Protein 8T27 (pdb70)

Secondary structure (DSSP, 8-state):
--S---SSS----EEEEE----B-TT--SEEEEEEEESSPPPTT--EEEEEEE--HHHHTTEEEEEEEEESS--SS-GGGGTTSS-EEEEEE-TT--EEEEEHHHHTT--EEEEEEEE-S-----TT-EE--EEEEEEETTEE--EEE-----EEB-SEEEEEE-TTGGG-SEEEEEEEEE-TT--EEEEEEEE-SSS--TTS--EEEEEEESSTTSS-PPPEEEE---STT--EEEEEEEE-TTS-EEEEEEESS-TTT--SSSPPEEEEEEESSTTS--PPPEE-GGGTSSTT-S-GGGTT--EEEEPSEE-EE-TT--EEEEEEEE--TTSS-EEEEEEEESSTTSS-EEEEEEEEEE-SEEEEE-TTS-EEEEE---SS-TTSBPEEEEESSTTSS-EE-GGG--SB--S---EEEEEEETTEEEEEEEEE--SSSSEEEEEEEEETTTTEEPPPEEEEEEEEEEEEEEE-TTSPEEEEEEETTTTEEEEEEE-HHHHH-

Nearest PDB structures (foldseek):
  8t27-assembly1_A  TM=1.002E+00  e=7.051E-96  Porphyromonas gingivalis
  8t1y-assembly1_A  TM=9.986E-01  e=8.921E-89  Porphyromonas gingivalis
  8gn6-assembly3_C  TM=9.967E-01  e=1.831E-86  Porphyromonas gingivalis
  4q6k-assembly1_A  TM=7.453E-01  e=5.820E-34  Bacteroides caccae ATCC 43185
  2ber-assembly1_A  TM=8.724E-01  e=5.488E-22  Micromonospora viridifaciens

B-factor: mean 22.59, std 10.25, range [9.56, 91.34]

Radius of gyration: 24.85 Å; Cα contacts (8 Å, |Δi|>4): 1525; chains: 1; bounding box: 73×56×52 Å

Organism: Porphyromonas gingivalis (strain ATCC BAA-308 / W83) (NCBI:txid242619)

Foldseek 3Di:
DPDDDDDPDDDKAKEKEADAAADAAQADFFFGMKMFIPWFDDVVFWKKKWFKFWDPLQLVFFDWKWKKAFLDDDDGRPCLLVCPTDIDIGTDGSPDGMDMDTSVVNVTHTMITITTGGHHDFPLAPPTWTFMGTDFIAIPNHTHDYHYDYGHTHGYFNDKFQPFDQCQPQARAWAFWAWDAFPLGKIKIKTWSNRPDDDDPLAFIFMKIWMDNPNPPDIDRIDTQGGADGRQRHKGQWAWDQFPVGKIKIKIWGGHDQLPFWQARGGWIWMWIHNDSPPHIDDTDTQRLQAAHCNPPPVQRNGWGYKTFHHYYADQAPLRKTWTKIWTHRDNVDPFTWIWIWIDNPNPPHIHTAPTAGGRFAHKYWDAAPVGKIKIWTFDPPCPDPQWIWIWIGPPNRRDIDTDCLLIDAHALGAAWEWDFDADPNFTWIKIWHARDRNAQFFIWIWIAGPVVSDIDDIFGPGGGGWGYWYWDAGPVQKIWIWTFDDPRTTTMTGIHHVNSGPD

Sequence (504 aa):
GSHHHHHHGSMQEVTMWWGDSSHGVVAPNQVVRRRTLVKVALSESLPPGAKQIRIGFSLPKETEEKVTALYLLVSDSLAVRDLPDYKGRVSSYDSSFPISKEEDRTTALSADSVAGRRRFFYLAADIGPVASFSRSDTLTARVEEVAVDGRPLPLKELSPASRRLYRGYEALFVPGDGGSRRNYRIPAILKTANGTLIAMADRRKYNQTALPEDIDIVMMRRRSTDGGKSWSDPRRIIIVQGEGRRNHHGFGDVALVQTQAGKLLLMIFVGGVGLWQSTPDRRPQRTYISESRDEGLTWSPPRDITHFIFGKKDCADPGRSRWLASFCASGQGLVLPSGRITFVAAIRESGQEEYVLNNYVLYSDDEGDTWQQLSDCAYRRRRGDEAKLSLMPDGRVLMSIRNQGRRQESSRQRFFALSSDDGLTWEERAKQFEEGIHDPGCNGAMLQVKRRNGRDQVVLHSLPLGPDGRRRDGAVYLFDHVSGRWSAPVVVVNSGSSSAYSDMTLLLLADGTTIGYFVEEGDDEEISLVFIRFVLDDLFD

Solvent-accessible surface area: 20426 Å² total; per-residue (Å²): 124,114,150,164,75,70,180,152,51,115,72,41,55,3,30,10,71,11,7,55,40,8,0,6,30,98,35,64,74,21,2,0,4,27,3,8,0,59,58,49,18,73,146,67,13,85,64,1,87,2,11,9,44,10,43,68,119,1,31,105,32,2,83,26,0,37,3,0,0,0,96,40,79,9,81,10,4,0,32,19,26,114,56,104,15,76,55,65,46,52,109,12,67,50,113,66,72,63,21,34,15,52,19,133,45,0,71,41,40,84,19,1,0,3,0,0,21,4,5,103,73,36,77,26,44,64,93,17,38,0,50,5,123,2,92,80,0,3,20,69,62,80,97,40,116,47,122,71,87,35,107,9,52,0,56,0,5,100,1,8,61,9,1,0,0,21,20,5,65,69,0,128,1,2,36,5,3,0,0,10,52,0,88,124,25,10,0,0,0,0,0,1,28,9,25,128,42,50,79,56,21,45,27,14,0,1,0,2,1,26,29,2,108,66,24,1,86,65,26,43,120,57,92,72,34,14,111,6,148,20,184,66,111,0,33,0,22,1,0,0,7,35,5,107,84,32,34,0,0,0,1,3,6,3,14,38,4,34,98,104,1,50,30,83,110,19,5,64,1,37,8,3,50,2,200,50,42,0,92,86,41,43,113,57,95,48,0,5,71,43,0,1,1,121,93,14,104,54,111,56,44,29,202,33,22,0,0,18,6,5,1,0,43,14,34,34,1,93,81,13,37,0,2,4,5,0,1,0,14,53,42,50,169,99,169,32,4,16,0,18,1,0,16,0,83,54,54,3,91,61,6,86,27,10,90,30,8,22,149,117,4,12,4,2,11,16,6,59,10,81,97,35,84,2,0,0,0,0,25,2,78,58,160,32,110,93,94,29,0,1,1,0,23,1,95,56,46,3,61,67,29,135,88,1,138,112,9,30,59,5,42,4,30,8,0,2,0,5,17,22,42,19,108,39,127,67,106,57,21,2,0,1,0,3,1,51,10,107,55,29,85,120,35,2,0,0,9,10,4,16,37,126,64,35,140,40,39,77,50,20,38,7,10,62,21,19,2,9,18,6,2,1,9,70,19,93,121,45,16,3,0,1,0,1,0,9,21,120,77,12,2,0,0,2,0,42,0,44,20,68,10,5,46,112

Structure (mmCIF, N/CA/C/O backbone):
data_8T27
#
_entry.id   8T27
#
_cell.length_a   61.717
_cell.length_b   56.791
_cell.length_c   80.137
_cell.angle_alpha   90.000
_cell.angle_beta   96.330
_cell.angle_gamma   90.000
#
_symmetry.space_group_name_H-M   'P 1 21 1'
#
loop_
_entity.id
_entity.type
_entity.pdbx_description
1 polymer 'Sialidase, putative'
2 non-polymer 'N-acetyl-alpha-neuraminic acid'
3 non-polymer DI(HYDROXYETHYL)ETHER
4 non-polymer 'TRIETHYLENE GLYCOL'
5 non-polymer 1,2-ETHANEDIOL
6 non-polymer beta-D-galactopyranose
7 water water
#
loop_
_atom_site.group_PDB
_atom_site.id
_atom_site.type_symbol
_atom_site.label_atom_id
_atom_site.label_alt_id
_atom_site.label_comp_id
_atom_site.label_asym_id
_atom_site.label_entity_id
_atom_site.label_seq_id
_atom_site.pdbx_PDB_ins_code
_atom_site.Cartn_x
_atom_site.Cartn_y
_atom_site.Cartn_z
_atom_site.occupancy
_atom_site.B_iso_or_equiv
_atom_site.auth_seq_id
_atom_site.auth_comp_id
_atom_site.auth_asym_id
_atom_site.auth_atom_id
_atom_site.pdbx_PDB_model_num
ATOM 1 N N . GLY A 1 3 ? -16.06122 -7.95491 1.01596 0.838 58.72948 20 GLY A N 1
ATOM 2 C CA . GLY A 1 3 ? -15.17859 -7.41286 2.04341 0.838 45.97224 20 GLY A CA 1
ATOM 3 C C . GLY A 1 3 ? -15.64271 -7.60039 3.48062 0.838 48.94147 20 GLY A C 1
ATOM 4 O O . GLY A 1 3 ? -16.77772 -8.03034 3.73244 0.838 45.37108 20 GLY A O 1
ATOM 5 N N . SER A 1 4 ? -14.75929 -7.25957 4.42744 0.838 42.84647 21 SER A N 1
ATOM 6 C CA . SER A 1 4 ? -15.05095 -7.45669 5.85241 0.838 37.39927 21 SER A CA 1
ATOM 7 C C . SER A 1 4 ? -16.14988 -6.51171 6.35189 0.838 59.39817 21 SER A C 1
ATOM 8 O O . SER A 1 4 ? -16.85610 -6.81326 7.32289 0.838 28.35349 21 SER A O 1
ATOM 11 N N . HIS A 1 5 ? -16.31365 -5.36716 5.71539 0.838 51.55671 22 HIS A N 1
ATOM 12 C CA . HIS A 1 5 ? -17.31368 -4.40735 6.13776 0.838 35.28942 22 HIS A CA 1
ATOM 13 C C . HIS A 1 5 ? -18.26230 -4.14063 4.98925 0.838 37.65936 22 HIS A C 1
ATOM 14 O O . HIS A 1 5 ? -17.89284 -4.29964 3.82607 0.838 36.50788 22 HIS A O 1
ATOM 21 N N . HIS A 1 6 ? -19.48911 -3.73867 5.32916 0.838 30.49685 23 HIS A N 1
ATOM 22 C CA . HIS A 1 6 ? -20.42881 -3.28516 4.31622 0.838 31.80415 23 HIS A CA 1
ATOM 23 C C . HIS A 1 6 ? -20.02467 -1.88829 3.85331 0.838 43.31757 23 HIS A C 1
ATOM 24 O O . HIS A 1 6 ? -19.83819 -0.98365 4.67324 0.838 41.21184 23 HIS A O 1
ATOM 31 N N . HIS A 1 7 ? -19.89663 -1.71790 2.53425 0.838 60.75429 24 HIS A N 1
ATOM 32 C CA . HIS A 1 7 ? -19.55162 -0.44348 1.91103 0.838 51.59489 24 HIS A CA 1
ATOM 33 C C . HIS A 1 7 ? -20.78393 0.08367 1.17739 0.838 47.31483 24 HIS A C 1
ATOM 34 O O . HIS A 1 7 ? -21.29862 -0.56693 0.25199 0.838 41.07090 24 HIS A O 1
ATOM 36 N N . HIS A 1 8 ? -21.26778 1.24760 1.60117 0.838 35.05580 25 HIS A N 1
ATOM 37 C CA . HIS A 1 8 ? -22.48737 1.79004 0.99830 0.838 37.62894 25 HIS A CA 1
ATOM 38 C C . HIS A 1 8 ? -22.20013 2.43972 -0.35871 0.838 40.46889 25 HIS A C 1
ATOM 39 O O . HIS A 1 8 ? -21.05173 2.71614 -0.71956 0.838 41.61760 25 HIS A O 1
ATOM 46 N N . HIS A 1 9 ? -23.27245 2.72205 -1.09674 0.838 38.95924 26 HIS A N 1
ATOM 47 C CA . HIS A 1 9 ? -23.17505 3.35046 -2.41106 0.838 40.41615 26 HIS A CA 1
ATOM 48 C C . HIS A 1 9 ? -23.99729 4.63632 -2.44084 0.838 41.44560 26 HIS A C 1
ATOM 49 O O . HIS A 1 9 ? -24.80853 4.86471 -3.35163 0.838 43.23371 26 HIS A O 1
ATOM 56 N N . HIS A 1 10 ? -23.78360 5.50579 -1.45072 0.838 40.44703 27 HIS A N 1
ATOM 57 C CA . HIS A 1 10 ? -24.40788 6.82695 -1.50626 0.838 41.50129 27 HIS A CA 1
ATOM 58 C C . HIS A 1 10 ? -23.38460 7.93978 -1.34546 0.838 41.69943 27 HIS A C 1
ATOM 59 O O . HIS A 1 10 ? -23.74627 9.06105 -0.98636 0.838 51.91038 27 HIS A O 1
ATOM 66 N N . GLY A 1 11 ? -22.11858 7.65020 -1.61768 0.838 39.99963 28 GLY A N 1
ATOM 67 C CA . GLY A 1 11 ? -21.12039 8.69337 -1.64579 0.838 41.06987 28 GLY A CA 1
ATOM 68 C C . GLY A 1 11 ? -19.82073 8.31253 -0.98359 0.838 56.80762 28 GLY A C 1
ATOM 69 O O . GLY A 1 11 ? -19.71185 7.23398 -0.39297 0.838 42.98666 28 GLY A O 1
ATOM 70 N N . SER A 1 12 ? -18.82692 9.19675 -1.09029 0.838 73.96698 29 SER A N 1
ATOM 71 C CA . SER A 1 12 ? -17.51230 8.94101 -0.52095 0.838 51.89878 29 SER A CA 1
ATOM 72 C C . SER A 1 12 ? -17.58000 9.06869 0.99343 0.838 51.53837 29 SER A C 1
ATOM 73 O O . SER A 1 12 ? -18.31181 9.90938 1.52526 0.838 57.63381 29 SER A O 1
ATOM 75 N N . MET A 1 13 ? -16.81900 8.22204 1.68727 0.838 59.15422 30 MET A N 1
ATOM 76 C CA . MET A 1 13 ? -16.85746 8.13993 3.14672 0.838 51.03876 30 MET A CA 1
ATOM 77 C C . MET A 1 13 ? -15.46344 8.39562 3.72048 0.838 59.47244 30 MET A C 1
ATOM 78 O O . MET A 1 13 ? -14.57382 7.53779 3.64592 0.838 55.60069 30 MET A O 1
ATOM 80 N N . GLN A 1 14 ? -15.27952 9.57782 4.29026 0.838 37.55816 31 GLN A N 1
ATOM 81 C CA . GLN A 1 14 ? -14.08904 9.84840 5.08674 0.838 34.77510 31 GLN A CA 1
ATOM 82 C C . GLN A 1 14 ? -14.03388 8.85159 6.24750 0.838 42.51823 31 GLN A C 1
ATOM 83 O O . GLN A 1 14 ? -15.06634 8.44788 6.79089 0.838 35.12493 31 GLN A O 1
ATOM 89 N N . GLU A 1 15 ? -12.82767 8.40625 6.61175 0.838 36.50071 32 GLU A N 1
ATOM 90 C CA . GLU A 1 15 ? -12.66474 7.50580 7.74963 0.838 32.08992 32 GLU A CA 1
ATOM 91 C C . GLU A 1 15 ? -11.51139 8.00251 8.60915 0.838 30.18847 32 GLU A C 1
ATOM 92 O O . GLU A 1 15 ? -10.49582 8.45773 8.07036 0.838 32.86509 32 GLU A O 1
ATOM 94 N N . VAL A 1 16 ? -11.65973 7.95895 9.93409 1.000 27.10486 33 VAL A N 1
ATOM 95 C CA . VAL A 1 16 ? -10.62429 8.49883 10.83239 1.000 22.77020 33 VAL A CA 1
ATOM 96 C C . VAL A 1 16 ? -10.05096 7.38220 11.69674 1.000 29.03281 33 VAL A C 1
ATOM 97 O O . VAL A 1 16 ? -10.79930 6.69127 12.39495 1.000 27.54109 33 VAL A O 1
ATOM 101 N N . THR A 1 17 ? -8.72271 7.27570 11.73030 1.000 22.75095 34 THR A N 1
ATOM 102 C CA . THR A 1 17 ? -8.02272 6.30846 12.56431 1.000 21.09568 34 THR A CA 1
ATOM 103 C C . THR A 1 17 ? -7.15709 7.05633 13.55698 1.000 20.71679 34 THR A C 1
ATOM 104 O O . THR A 1 17 ? -6.59108 8.08775 13.21434 1.000 21.39807 34 THR A O 1
ATOM 108 N N . MET A 1 18 ? -7.02227 6.53262 14.77397 1.000 18.79400 35 MET A N 1
ATOM 109 C CA . MET A 1 18 ? -6.14423 7.18352 15.73291 1.000 21.16589 35 MET A CA 1
ATOM 110 C C . MET A 1 18 ? -5.33531 6.15066 16.50873 1.000 27.75598 35 MET A C 1
ATOM 111 O O . MET A 1 18 ? -5.78760 5.01740 16.73985 1.000 25.58644 35 MET A O 1
ATOM 116 N N A TRP A 1 19 ? -4.12520 6.55113 16.89786 0.757 23.72138 36 TRP A N 1
ATOM 117 N N B TRP A 1 19 ? -4.11999 6.54986 16.88963 0.243 23.90328 36 TRP A N 1
ATOM 118 C CA A TRP A 1 19 ? -3.20843 5.69590 17.65497 0.757 22.54280 36 TRP A CA 1
ATOM 119 C CA B TRP A 1 19 ? -3.19765 5.71770 17.65675 0.243 22.79652 36 TRP A CA 1
ATOM 120 C C A TRP A 1 19 ? -2.67635 6.51154 18.82377 0.757 25.05040 36 TRP A C 1
ATOM 121 C C B TRP A 1 19 ? -2.70715 6.54562 18.83576 0.243 24.62839 36 TRP A C 1
ATOM 122 O O A TRP A 1 19 ? -2.07284 7.55485 18.60084 0.757 21.28703 36 TRP A O 1
ATOM 123 O O B TRP A 1 19 ? -2.22552 7.66271 18.64043 0.243 21.33422 36 TRP A O 1
ATOM 144 N N . GLY A 1 20 ? -2.81568 6.00859 20.05198 1.000 20.97549 37 GLY A N 1
ATOM 145 C CA . GLY A 1 20 ? -2.07384 6.57809 21.17021 1.000 18.18721 37 GLY A CA 1
ATOM 146 C C . GLY A 1 20 ? -0.63337 6.11126 21.09181 1.000 17.24994 37 GLY A C 1
ATOM 147 O O . GLY A 1 20 ? -0.35417 5.01080 20.65522 1.000 20.52896 37 GLY A O 1
ATOM 148 N N . ASP A 1 21 ? 0.28638 6.95910 21.57183 1.000 17.99020 38 ASP A N 1
ATOM 149 C CA . ASP A 1 21 ? 1.71761 6.64808 21.54817 1.000 21.61007 38 ASP A CA 1
ATOM 150 C C . ASP A 1 21 ? 2.21354 5.98204 22.81624 1.000 17.58672 38 ASP A C 1
ATOM 151 O O . ASP A 1 21 ? 1.78539 6.32544 23.90415 1.000 19.86929 38 ASP A O 1
ATOM 156 N N A SER A 1 22 ? 3.15377 5.04846 22.67786 0.631 16.38145 39 SER A N 1
ATOM 157 N N B SER A 1 22 ? 3.15886 5.04563 22.64681 0.369 16.39601 39 SER A N 1
ATOM 158 C CA A SER A 1 22 ? 3.69064 4.43818 23.89554 0.631 16.19703 39 SER A CA 1
ATOM 159 C CA B SER A 1 22 ? 3.70630 4.30413 23.78004 0.369 17.77833 39 SER A CA 1
ATOM 160 C C A SER A 1 22 ? 5.21677 4.40706 23.94273 0.631 16.86854 39 SER A C 1
ATOM 161 C C B SER A 1 22 ? 5.22859 4.19373 23.73318 0.369 15.17587 39 SER A C 1
ATOM 162 O O A SER A 1 22 ? 5.79151 3.70396 24.77409 0.631 16.74653 39 SER A O 1
ATOM 163 O O B SER A 1 22 ? 5.80362 3.23062 24.27994 0.369 15.37853 39 SER A O 1
ATOM 168 N N . HIS A 1 23 ? 5.88354 5.17856 23.10997 1.000 16.73669 40 HIS A N 1
ATOM 169 C CA . HIS A 1 23 ? 7.34365 5.26767 23.22261 1.000 15.24075 40 HIS A CA 1
ATOM 170 C C . HIS A 1 23 ? 7.69961 5.95344 24.53301 1.000 15.16797 40 HIS A C 1
ATOM 171 O O . HIS A 1 23 ? 6.92233 6.74007 25.08489 1.000 15.03260 40 HIS A O 1
ATOM 178 N N . GLY A 1 24 ? 8.91371 5.72776 24.99328 1.000 15.36953 41 GLY A N 1
ATOM 179 C CA . GLY A 1 24 ? 9.35945 6.42426 26.18443 1.000 17.55244 41 GLY A CA 1
ATOM 180 C C . GLY A 1 24 ? 9.63753 7.87799 25.95231 1.000 15.34802 41 GLY A C 1
ATOM 181 O O . GLY A 1 24 ? 9.66231 8.38299 24.82018 1.000 16.65395 41 GLY A O 1
ATOM 182 N N A VAL A 1 25 ? 9.70210 8.65060 27.05026 0.549 16.18237 42 VAL A N 1
ATOM 183 N N B VAL A 1 25 ? 9.91067 8.58637 27.04316 0.451 15.80913 42 VAL A N 1
ATOM 184 C CA A VAL A 1 25 ? 10.05476 10.06919 27.03333 0.549 15.78201 42 VAL A CA 1
ATOM 185 C CA B VAL A 1 25 ? 10.07630 10.02861 26.98878 0.451 15.70557 42 VAL A CA 1
ATOM 186 C C A VAL A 1 25 ? 11.04171 10.35903 28.15072 0.549 16.75629 42 VAL A C 1
ATOM 187 C C B VAL A 1 25 ? 10.89967 10.43193 28.20500 0.451 16.53328 42 VAL A C 1
ATOM 188 O O A VAL A 1 25 ? 11.27955 9.53380 29.03282 0.549 16.67629 42 VAL A O 1
ATOM 189 O O B VAL A 1 25 ? 10.97447 9.69439 29.17985 0.451 18.17386 42 VAL A O 1
ATOM 196 N N . ALA A 1 26 ? 11.57731 11.57175 28.11841 1.000 18.91325 43 ALA A N 1
ATOM 197 C CA . ALA A 1 26 ? 12.42639 12.06459 29.18886 1.000 19.21935 43 ALA A CA 1
ATOM 198 C C . ALA A 1 26 ? 12.13661 13.54061 29.43067 1.000 17.33941 43 ALA A C 1
ATOM 199 O O . ALA A 1 26 ? 11.48119 14.20951 28.60269 1.000 19.31326 43 ALA A O 1
ATOM 201 N N . PRO A 1 27 ? 12.60475 14.09152 30.56566 1.000 22.37357 44 PRO A N 1
ATOM 202 C CA . PRO A 1 27 ? 12.27866 15.48038 30.88958 1.000 20.75789 44 PRO A CA 1
ATOM 203 C C . PRO A 1 27 ? 12.77882 16.41691 29.80705 1.000 21.63356 44 PRO A C 1
ATOM 204 O O . PRO A 1 27 ? 13.78185 16.14944 29.11777 1.000 24.93262 44 PRO A O 1
ATOM 208 N N . ASN A 1 28 ? 12.03468 17.51384 29.62667 1.000 23.11104 45 ASN A N 1
ATOM 209 C CA . ASN A 1 28 ? 12.42526 18.64380 28.79811 1.000 23.86522 45 ASN A CA 1
ATOM 210 C C . ASN A 1 28 ? 12.35434 18.39505 27.30176 1.000 27.31731 45 ASN A C 1
ATOM 211 O O . ASN A 1 28 ? 12.66717 19.29414 26.53557 1.000 33.30855 45 ASN A O 1
ATOM 216 N N . GLN A 1 29 ? 11.86642 17.25992 26.85315 1.000 22.52707 46 GLN A N 1
ATOM 217 C CA . GLN A 1 29 ? 11.80848 17.02995 25.41121 1.000 18.58391 46 GLN A CA 1
ATOM 218 C C . GLN A 1 29 ? 10.66222 17.80405 24.75472 1.000 20.73268 46 GLN A C 1
ATOM 219 O O . GLN A 1 29 ? 9.67742 18.15478 25.39978 1.000 25.28719 46 GLN A O 1
ATOM 225 N N A VAL A 1 30 ? 10.81839 18.09036 23.46654 0.493 20.19086 47 VAL A N 1
ATOM 226 N N B VAL A 1 30 ? 10.80447 18.06194 23.44963 0.507 20.22460 47 VAL A N 1
ATOM 227 C CA A VAL A 1 30 ? 9.89236 18.96694 22.76123 0.493 21.13775 47 VAL A CA 1
ATOM 228 C CA B VAL A 1 30 ? 9.96175 19.00738 22.71606 0.507 21.04673 47 VAL A CA 1
ATOM 229 C C A VAL A 1 30 ? 9.04820 18.16783 21.77633 0.493 19.08009 47 VAL A C 1
ATOM 230 C C B VAL A 1 30 ? 9.10828 18.27197 21.68539 0.507 19.14358 47 VAL A C 1
ATOM 231 O O A VAL A 1 30 ? 9.49800 17.18150 21.19460 0.493 19.77518 47 VAL A O 1
ATOM 232 O O B VAL A 1 30 ? 9.58997 17.37716 20.99331 0.507 18.42059 47 VAL A O 1
ATOM 239 N N A ARG A 1 31 ? 7.80823 18.62171 21.60200 0.493 18.44644 48 ARG A N 1
ATOM 240 N N B ARG A 1 31 ? 7.84586 18.68019 21.56758 0.507 18.46206 48 ARG A N 1
ATOM 241 C CA A ARG A 1 31 ? 6.92658 18.15407 20.53164 0.493 18.16031 48 ARG A CA 1
ATOM 242 C CA B ARG A 1 31 ? 6.93035 18.12669 20.56654 0.507 18.14892 48 ARG A CA 1
ATOM 243 C C A ARG A 1 31 ? 6.79547 16.62724 20.51144 0.493 19.19807 48 ARG A C 1
ATOM 244 C C B ARG A 1 31 ? 6.97021 16.59506 20.56005 0.507 18.59100 48 ARG A C 1
ATOM 245 O O A ARG A 1 31 ? 6.83850 16.00070 19.45291 0.493 18.04248 48 ARG A O 1
ATOM 246 O O B ARG A 1 31 ? 7.31675 15.94134 19.57172 0.507 20.86989 48 ARG A O 1
ATOM 261 N N . ARG A 1 32 ? 6.59972 16.02714 21.70455 1.000 15.88545 49 ARG A N 1
ATOM 262 C CA . ARG A 1 32 ? 6.45688 14.58362 21.82926 1.000 16.14089 49 ARG A CA 1
ATOM 263 C C . ARG A 1 32 ? 5.01759 14.21621 21.48828 1.000 16.41152 49 ARG A C 1
ATOM 264 O O . ARG A 1 32 ? 4.08081 14.74560 22.10914 1.000 16.32154 49 ARG A O 1
ATOM 272 N N . THR A 1 33 ? 4.82683 13.31435 20.54124 1.000 14.68480 50 THR A N 1
ATOM 273 C CA . THR A 1 33 ? 3.46247 12.89587 20.16924 1.000 13.77499 50 THR A CA 1
ATOM 274 C C . THR A 1 33 ? 2.78049 12.11109 21.29693 1.000 16.37737 50 THR A C 1
ATOM 275 O O . THR A 1 33 ? 3.32103 11.12295 21.82955 1.000 16.05484 50 THR A O 1
ATOM 279 N N . LEU A 1 34 ? 1.55957 12.52709 21.63966 1.000 16.36420 51 LEU A N 1
ATOM 280 C CA . LEU A 1 34 ? 0.73250 11.72407 22.51810 1.000 16.11118 51 LEU A CA 1
ATOM 281 C C . LEU A 1 34 ? -0.28355 10.90450 21.75421 1.000 15.32949 51 LEU A C 1
ATOM 282 O O . LEU A 1 34 ? -0.49655 9.74102 22.07783 1.000 17.60919 51 LEU A O 1
ATOM 287 N N . VAL A 1 35 ? -0.92845 11.48980 20.75685 1.000 14.52378 52 VAL A N 1
ATOM 288 C CA . VAL A 1 35 ? -1.91112 10.78996 19.91279 1.000 14.61571 52 VAL A CA 1
ATOM 289 C C . VAL A 1 35 ? -1.73430 11.22832 18.46747 1.000 17.97937 52 VAL A C 1
ATOM 290 O O . VAL A 1 35 ? -1.52304 12.40697 18.19499 1.000 16.62423 52 VAL A O 1
ATOM 294 N N . LYS A 1 36 ? -1.80361 10.26405 17.54120 1.000 19.45169 53 LYS A N 1
ATOM 295 C CA . LYS A 1 36 ? -1.78716 10.50600 16.09737 1.000 19.84808 53 LYS A CA 1
ATOM 296 C C . LYS A 1 36 ? -3.16527 10.23564 15.51240 1.000 20.78409 53 LYS A C 1
ATOM 297 O O . LYS A 1 36 ? -3.79954 9.23505 15.87076 1.000 23.47615 53 LYS A O 1
ATOM 303 N N . VAL A 1 37 ? -3.63598 11.11819 14.62022 1.000 18.70388 54 VAL A N 1
ATOM 304 C CA . VAL A 1 37 ? -4.91848 10.95257 13.94617 1.000 19.67860 54 VAL A CA 1
ATOM 305 C C . VAL A 1 37 ? -4.65659 11.00617 12.45818 1.000 18.47111 54 VAL A C 1
ATOM 306 O O . VAL A 1 37 ? -3.91539 11.88405 11.99113 1.000 20.71429 54 VAL A O 1
ATOM 310 N N . ALA A 1 38 ? -5.21952 10.06344 11.72313 1.000 18.40675 55 ALA A N 1
ATOM 311 C CA . ALA A 1 38 ? -5.11332 10.03700 10.26323 1.000 18.85362 55 ALA A CA 1
ATOM 312 C C . ALA A 1 38 ? -6.48859 10.05838 9.64931 1.000 18.22446 55 ALA A C 1
ATOM 313 O O . ALA A 1 38 ? -7.33136 9.19808 9.94613 1.000 20.63621 55 ALA A O 1
ATOM 315 N N . LEU A 1 39 ? -6.68801 10.99221 8.72337 1.000 20.97054 56 LEU A N 1
ATOM 316 C CA . LEU A 1 39 ? -7.82248 10.91375 7.80864 1.000 20.51254 56 LEU A CA 1
ATOM 317 C C . LEU A 1 39 ? -7.50848 9.96828 6.64493 1.000 25.24521 56 LEU A C 1
ATOM 318 O O . LEU A 1 39 ? -6.37592 9.91695 6.14436 1.000 26.51453 56 LEU A O 1
ATOM 323 N N . SER A 1 40 ? -8.53308 9.25316 6.17269 1.000 30.26654 57 SER A N 1
ATOM 324 C CA . SER A 1 40 ? -8.31772 8.42070 4.99745 1.000 34.13541 57 SER A CA 1
ATOM 325 C C . SER A 1 40 ? -8.20177 9.24593 3.71705 1.000 33.08965 57 SER A C 1
ATOM 326 O O . SER A 1 40 ? -7.62103 8.77703 2.74734 1.000 33.84401 57 SER A O 1
ATOM 329 N N . GLU A 1 41 ? -8.73097 10.45543 3.67944 1.000 31.53207 58 GLU A N 1
ATOM 330 C CA . GLU A 1 41 ? -8.59393 11.27925 2.48433 1.000 31.52171 58 GLU A CA 1
ATOM 331 C C . GLU A 1 41 ? -8.48079 12.72670 2.93437 1.000 27.57799 58 GLU A C 1
ATOM 332 O O . GLU A 1 41 ? -8.77955 13.05191 4.08095 1.000 25.84570 58 GLU A O 1
ATOM 335 N N . SER A 1 42 ? -8.01826 13.59366 2.03494 1.000 31.55694 59 SER A N 1
ATOM 336 C CA . SER A 1 42 ? -7.95669 15.01808 2.36112 1.000 28.10474 59 SER A CA 1
ATOM 337 C C . SER A 1 42 ? -9.34633 15.52875 2.70788 1.000 28.09625 59 SER A C 1
ATOM 338 O O . SER A 1 42 ? -10.35333 15.01634 2.22080 1.000 30.25430 59 SER A O 1
ATOM 341 N N . LEU A 1 43 ? -9.40195 16.55776 3.52385 1.000 24.44450 60 LEU A N 1
ATOM 342 C CA . LEU A 1 43 ? -10.68174 17.23429 3.68897 1.000 24.68386 60 LEU A CA 1
ATOM 343 C C . LEU A 1 43 ? -11.22558 17.60236 2.30840 1.000 27.75108 60 LEU A C 1
ATOM 344 O O . LEU A 1 43 ? -10.45642 18.00177 1.42611 1.000 27.22203 60 LEU A O 1
ATOM 349 N N . PRO A 1 44 ? -12.52297 17.46152 2.08542 1.000 28.38801 61 PRO A N 1
ATOM 350 C CA . PRO A 1 44 ? -13.10062 17.68028 0.76617 1.000 37.12226 61 PRO A CA 1
ATOM 351 C C . PRO A 1 44 ? -13.05500 19.15072 0.38635 1.000 31.64948 61 PRO A C 1
ATOM 352 O O . PRO A 1 44 ? -12.91524 20.02402 1.25206 1.000 29.34516 61 PRO A O 1
ATOM 356 N N . PRO A 1 45 ? -13.14649 19.46683 -0.90387 1.000 30.79608 62 PRO A N 1
ATOM 357 C CA . PRO A 1 45 ? -12.93388 20.85776 -1.33715 1.000 33.48960 62 PRO A CA 1
ATOM 358 C C . PRO A 1 45 ? -13.79484 21.90810 -0.65993 1.000 34.84518 62 PRO A C 1
ATOM 359 O O . PRO A 1 45 ? -13.31312 23.02109 -0.43239 1.000 44.02416 62 PRO A O 1
ATOM 363 N N . GLY A 1 46 ? -15.01658 21.59378 -0.28419 1.000 30.38767 63 GLY A N 1
ATOM 364 C CA . GLY A 1 46 ? -15.75126 22.66265 0.35577 1.000 32.41728 63 GLY A CA 1
ATOM 365 C C . GLY A 1 46 ? -15.62820 22.73374 1.85777 1.000 28.98677 63 GLY A C 1
ATOM 366 O O . GLY A 1 46 ? -16.32584 23.55561 2.47681 1.000 29.68569 63 GLY A O 1
ATOM 367 N N . ALA A 1 47 ? -14.78278 21.91115 2.45958 1.000 28.01887 64 ALA A N 1
ATOM 368 C CA . ALA A 1 47 ? -14.65096 21.88712 3.91128 1.000 28.39258 64 ALA A CA 1
ATOM 369 C C . ALA A 1 47 ? -14.01042 23.18382 4.39010 1.000 26.28200 64 ALA A C 1
ATOM 370 O O . ALA A 1 47 ? -13.22855 23.81697 3.67827 1.000 30.70536 64 ALA A O 1
ATOM 372 N N . LYS A 1 48 ? -14.43411 23.63913 5.56393 1.000 23.47165 65 LYS A N 1
ATOM 373 C CA . LYS A 1 48 ? -13.91627 24.88832 6.11550 1.000 21.90394 65 LYS A CA 1
ATOM 374 C C . LYS A 1 48 ? -13.10647 24.72528 7.38502 1.000 23.18107 65 LYS A C 1
ATOM 375 O O . LYS A 1 48 ? -12.21716 25.54657 7.62590 1.000 24.32138 65 LYS A O 1
ATOM 378 N N . GLN A 1 49 ? -13.33685 23.68899 8.19934 1.000 21.60291 66 GLN A N 1
ATOM 379 C CA . GLN A 1 49 ? -12.66535 23.60593 9.49447 1.000 19.28666 66 GLN A CA 1
ATOM 380 C C . GLN A 1 49 ? -12.62871 22.16202 9.96785 1.000 19.87607 66 GLN A C 1
ATOM 381 O O . GLN A 1 49 ? -13.58337 21.40395 9.72755 1.000 20.48399 66 GLN A O 1
ATOM 387 N N . ILE A 1 50 ? -11.53858 21.78350 10.61908 1.000 16.75015 67 ILE A N 1
ATOM 388 C CA . ILE A 1 50 ? -11.50869 20.55508 11.41748 1.000 17.33808 67 ILE A CA 1
ATOM 389 C C . ILE A 1 50 ? -11.32636 20.92119 12.88521 1.000 19.81155 67 ILE A C 1
ATOM 390 O O . ILE A 1 50 ? -10.50261 21.77485 13.22224 1.000 20.11506 67 ILE A O 1
ATOM 395 N N . ARG A 1 51 ? -12.10757 20.27902 13.75917 1.000 18.65158 68 ARG A N 1
ATOM 396 C CA . ARG A 1 51 ? -11.98349 20.50261 15.19280 1.000 17.90170 68 ARG A CA 1
ATOM 397 C C . ARG A 1 51 ? -11.61890 19.18739 15.85329 1.000 18.54663 68 ARG A C 1
ATOM 398 O O . ARG A 1 51 ? -12.22187 18.14721 15.53767 1.000 20.81595 68 ARG A O 1
ATOM 406 N N . ILE A 1 52 ? -10.66024 19.21682 16.79580 1.000 17.19122 69 ILE A N 1
ATOM 407 C CA . ILE A 1 52 ? -10.20934 18.00793 17.48506 1.000 15.44757 69 ILE A CA 1
ATOM 408 C C . ILE A 1 52 ? -10.37183 18.26416 18.96486 1.000 21.54177 69 ILE A C 1
ATOM 409 O O . ILE A 1 52 ? -9.80435 19.22647 19.51382 1.000 21.72690 69 ILE A O 1
ATOM 414 N N . GLY A 1 53 ? -11.17274 17.43011 19.60566 1.000 20.63566 70 GLY A N 1
ATOM 415 C CA . GLY A 1 53 ? -11.34164 17.49318 21.03823 1.000 20.60229 70 GLY A CA 1
ATOM 416 C C . GLY A 1 53 ? -10.59346 16.34312 21.69273 1.000 20.27385 70 GLY A C 1
ATOM 417 O O . GLY A 1 53 ? -10.44055 15.27973 21.09729 1.000 19.61757 70 GLY A O 1
ATOM 418 N N . PHE A 1 54 ? -10.06734 16.57032 22.89499 1.000 18.69064 71 PHE A N 1
ATOM 419 C CA . PHE A 1 54 ? -9.20621 15.56309 23.52646 1.000 20.08657 71 PHE A CA 1
ATOM 420 C C . PHE A 1 54 ? -9.34899 15.61114 25.04782 1.000 24.84142 71 PHE A C 1
ATOM 421 O O . PHE A 1 54 ? -9.84436 16.59416 25.62613 1.000 23.28105 71 PHE A O 1
ATOM 429 N N . SER A 1 55 ? -8.88220 14.53812 25.69884 1.000 21.43965 72 SER A N 1
ATOM 430 C CA . SER A 1 55 ? -8.79400 14.45980 27.15756 1.000 21.68601 72 SER A CA 1
ATOM 431 C C . SER A 1 55 ? -7.34343 14.23505 27.54676 1.000 22.12435 72 SER A C 1
ATOM 432 O O . SER A 1 55 ? -6.54205 13.70885 26.75134 1.000 23.48617 72 SER A O 1
ATOM 435 N N . LEU A 1 56 ? -6.99508 14.69847 28.73620 1.000 22.65443 73 LEU A N 1
ATOM 436 C CA . LEU A 1 56 ? -5.63012 14.65116 29.21849 1.000 26.05302 73 LEU A CA 1
ATOM 437 C C . LEU A 1 56 ? -5.75973 14.78715 30.72373 1.000 26.36096 73 LEU A C 1
ATOM 438 O O . LEU A 1 56 ? -6.29766 15.79099 31.22837 1.000 29.36994 73 LEU A O 1
ATOM 443 N N . PRO A 1 57 ? -5.35872 13.77040 31.47651 1.000 26.06056 74 PRO A N 1
ATOM 444 C CA . PRO A 1 57 ? -5.55157 13.82159 32.92052 1.000 28.88572 74 PRO A CA 1
ATOM 445 C C . PRO A 1 57 ? -4.66090 14.87652 33.56738 1.000 29.66226 74 PRO A C 1
ATOM 446 O O . PRO A 1 57 ? -3.61558 15.24957 33.04373 1.000 27.98752 74 PRO A O 1
ATOM 450 N N . LYS A 1 58 ? -5.14351 15.39267 34.70287 1.000 30.53917 75 LYS A N 1
ATOM 451 C CA . LYS A 1 58 ? -4.36807 16.32176 35.52672 1.000 34.23679 75 LYS A CA 1
ATOM 452 C C . LYS A 1 58 ? -2.91792 15.88412 35.71248 1.000 38.65658 75 LYS A C 1
ATOM 453 O O . LYS A 1 58 ? -1.99699 16.70628 35.62377 1.000 35.22157 75 LYS A O 1
ATOM 455 N N . GLU A 1 59 ? -2.69640 14.60266 36.00246 1.000 33.07742 76 GLU A N 1
ATOM 456 C CA . GLU A 1 59 ? -1.34069 14.10128 36.20954 1.000 38.24345 76 GLU A CA 1
ATOM 457 C C . GLU A 1 59 ? -0.46594 14.33522 34.98631 1.000 34.51304 76 GLU A C 1
ATOM 458 O O . GLU A 1 59 ? 0.71286 14.67621 35.11394 1.000 37.33719 76 GLU A O 1
ATOM 464 N N . THR A 1 60 ? -1.01572 14.14461 33.78437 1.000 26.50357 77 THR A N 1
ATOM 465 C CA . THR A 1 60 ? -0.22675 14.44554 32.60075 1.000 27.12472 77 THR A CA 1
ATOM 466 C C . THR A 1 60 ? -0.11960 15.94264 32.38036 1.000 26.86898 77 THR A C 1
ATOM 467 O O . THR A 1 60 ? 0.95380 16.45169 32.03111 1.000 27.31437 77 THR A O 1
ATOM 471 N N . GLU A 1 61 ? -1.21949 16.67144 32.58793 1.000 27.18800 78 GLU A N 1
ATOM 472 C CA . GLU A 1 61 ? -1.14395 18.11830 32.44151 1.000 28.06263 78 GLU A CA 1
ATOM 473 C C . GLU A 1 61 ? -0.03552 18.71644 33.29870 1.000 31.03330 78 GLU A C 1
ATOM 474 O O . GLU A 1 61 ? 0.70664 19.58803 32.83670 1.000 30.43373 78 GLU A O 1
ATOM 480 N N . GLU A 1 62 ? 0.11887 18.22860 34.52584 1.000 29.21956 79 GLU A N 1
ATOM 481 C CA . GLU A 1 62 ? 1.12851 18.77268 35.42957 1.000 34.75928 79 GLU A CA 1
ATOM 482 C C . GLU A 1 62 ? 2.54825 18.53813 34.92705 1.000 35.80401 79 GLU A C 1
ATOM 483 O O . GLU A 1 62 ? 3.48498 19.19992 35.40821 1.000 36.06341 79 GLU A O 1
ATOM 486 N N . LYS A 1 63 ? 2.73496 17.57747 34.02976 1.000 29.98980 80 LYS A N 1
ATOM 487 C CA . LYS A 1 63 ? 4.05710 17.16077 33.57995 1.000 28.03040 80 LYS A CA 1
ATOM 488 C C . LYS A 1 63 ? 4.45181 17.74640 32.23458 1.000 27.98122 80 LYS A C 1
ATOM 489 O O . LYS A 1 63 ? 5.53882 17.44194 31.73886 1.000 32.54121 80 LYS A O 1
ATOM 493 N N . VAL A 1 64 ? 3.59012 18.54921 31.60800 1.000 25.23788 81 VAL A N 1
ATOM 494 C CA . VAL A 1 64 ? 3.89306 19.14516 30.31626 1.000 24.59324 81 VAL A CA 1
ATOM 495 C C . VAL A 1 64 ? 3.88456 20.65804 30.47247 1.000 30.77012 81 VAL A C 1
ATOM 496 O O . VAL A 1 64 ? 3.32665 21.21581 31.42694 1.000 30.74191 81 VAL A O 1
ATOM 500 N N . THR A 1 65 ? 4.58282 21.32443 29.56213 1.000 26.66161 82 THR A N 1
ATOM 501 C CA . THR A 1 65 ? 4.65540 22.77355 29.61075 1.000 25.98981 82 THR A CA 1
ATOM 502 C C . THR A 1 65 ? 3.85448 23.43587 28.51034 1.000 25.03472 82 THR A C 1
ATOM 503 O O . THR A 1 65 ? 3.55232 24.63386 28.62458 1.000 30.99646 82 THR A O 1
ATOM 507 N N . ALA A 1 66 ? 3.42682 22.68990 27.50102 1.000 23.28115 83 ALA A N 1
ATOM 508 C CA . ALA A 1 66 ? 2.76253 23.25525 26.33220 1.000 26.06070 83 ALA A CA 1
ATOM 509 C C . ALA A 1 66 ? 2.21693 22.09549 25.53060 1.000 25.28996 83 ALA A C 1
ATOM 510 O O . ALA A 1 66 ? 2.79634 20.99759 25.55394 1.000 21.88342 83 ALA A O 1
ATOM 512 N N . LEU A 1 67 ? 1.10872 22.33087 24.82615 1.000 23.32675 84 LEU A N 1
ATOM 513 C CA . LEU A 1 67 ? 0.55422 21.38186 23.88376 1.000 21.48163 84 LEU A CA 1
ATOM 514 C C . LEU A 1 67 ? 0.56701 21.96474 22.48082 1.000 21.43553 84 LEU A C 1
ATOM 515 O O . LEU A 1 67 ? 0.65596 23.16977 22.29199 1.000 22.60179 84 LEU A O 1
ATOM 520 N N . TYR A 1 68 ? 0.43795 21.10400 21.49391 1.000 21.10899 85 TYR A N 1
ATOM 521 C CA . TYR A 1 68 ? 0.41441 21.53271 20.10130 1.000 21.35919 85 TYR A CA 1
ATOM 522 C C . TYR A 1 68 ? -0.41114 20.54454 19.30069 1.000 19.38649 85 TYR A C 1
ATOM 523 O O . TYR A 1 68 ? -0.54517 19.36092 19.64028 1.000 18.86924 85 TYR A O 1
ATOM 532 N N . LEU A 1 69 ? -0.96308 21.04726 18.19212 1.000 19.82057 86 LEU A N 1
ATOM 533 C CA . LEU A 1 69 ? -1.41877 20.18428 17.11712 1.000 16.97330 86 LEU A CA 1
ATOM 534 C C . LEU A 1 69 ? -0.39943 20.30333 15.97605 1.000 18.09310 86 LEU A C 1
ATOM 535 O O . LEU A 1 69 ? -0.17297 21.40634 15.44142 1.000 21.92147 86 LEU A O 1
ATOM 540 N N . LEU A 1 70 ? 0.22741 19.19983 15.59781 1.000 17.59631 87 LEU A N 1
ATOM 541 C CA . LEU A 1 70 ? 1.10596 19.23490 14.43776 1.000 19.02438 87 LEU A CA 1
ATOM 542 C C . LEU A 1 70 ? 0.36440 18.63696 13.26385 1.000 18.97566 87 LEU A C 1
ATOM 543 O O . LEU A 1 70 ? -0.44414 17.71030 13.41303 1.000 18.94659 87 LEU A O 1
ATOM 548 N N . VAL A 1 71 ? 0.65359 19.15771 12.08781 1.000 18.37829 88 VAL A N 1
ATOM 549 C CA . VAL A 1 71 ? -0.00672 18.70950 10.86251 1.000 19.13150 88 VAL A CA 1
ATOM 550 C C . VAL A 1 71 ? 1.06168 18.37303 9.83080 1.000 21.56892 88 VAL A C 1
ATOM 551 O O . VAL A 1 71 ? 1.96393 19.18152 9.58335 1.000 21.88101 88 VAL A O 1
ATOM 555 N N . SER A 1 72 ? 0.95195 17.19648 9.21181 1.000 20.09645 89 SER A N 1
ATOM 556 C CA . SER A 1 72 ? 1.99892 16.75900 8.28851 1.000 19.09571 89 SER A CA 1
ATOM 557 C C . SER A 1 72 ? 1.37297 16.04688 7.09108 1.000 20.37229 89 SER A C 1
ATOM 558 O O . SER A 1 72 ? 0.28109 15.46050 7.20479 1.000 22.04303 89 SER A O 1
ATOM 561 N N . ASP A 1 73 ? 2.08724 16.09030 5.95504 1.000 22.01768 90 ASP A N 1
ATOM 562 C CA . ASP A 1 73 ? 1.74027 15.23012 4.82917 1.000 25.39246 90 ASP A CA 1
ATOM 563 C C . ASP A 1 73 ? 2.23147 13.80829 5.00574 1.000 26.02843 90 ASP A C 1
ATOM 564 O O . ASP A 1 73 ? 1.84474 12.95273 4.20083 1.000 28.80590 90 ASP A O 1
ATOM 569 N N . SER A 1 74 ? 3.02912 13.54338 6.04413 1.000 24.26206 91 SER A N 1
ATOM 570 C CA . SER A 1 74 ? 3.59676 12.21908 6.32164 1.000 26.11123 91 SER A CA 1
ATOM 571 C C . SER A 1 74 ? 2.99183 11.62581 7.58683 1.000 21.23185 91 SER A C 1
ATOM 572 O O . SER A 1 74 ? 2.74382 12.33382 8.56721 1.000 23.06092 91 SER A O 1
ATOM 575 N N . LEU A 1 75 ? 2.80869 10.29849 7.56515 1.000 21.26868 92 LEU A N 1
ATOM 576 C CA . LEU A 1 75 ? 2.41087 9.58121 8.77111 1.000 20.15383 92 LEU A CA 1
ATOM 577 C C . LEU A 1 75 ? 3.64031 8.85806 9.30802 1.000 21.82099 92 LEU A C 1
ATOM 578 O O . LEU A 1 75 ? 4.10229 7.86422 8.72688 1.000 26.57776 92 LEU A O 1
ATOM 583 N N . ALA A 1 76 ? 4.17817 9.39006 10.38246 1.000 19.04752 93 ALA A N 1
ATOM 584 C CA . ALA A 1 76 ? 5.45863 8.91004 10.89516 1.000 21.71643 93 ALA A CA 1
ATOM 585 C C . ALA A 1 76 ? 5.27212 8.02222 12.10937 1.000 18.80984 93 ALA A C 1
ATOM 586 O O . ALA A 1 76 ? 4.31571 8.17092 12.85685 1.000 21.61577 93 ALA A O 1
ATOM 588 N N . VAL A 1 77 ? 6.22038 7.12266 12.30355 1.000 19.15136 94 VAL A N 1
ATOM 589 C CA . VAL A 1 77 ? 6.21564 6.19607 13.44263 1.000 19.37680 94 VAL A CA 1
ATOM 590 C C . VAL A 1 77 ? 6.62691 6.91740 14.72224 1.000 18.12713 94 VAL A C 1
ATOM 591 O O . VAL A 1 77 ? 5.95636 6.81376 15.76203 1.000 22.17857 94 VAL A O 1
ATOM 595 N N . ARG A 1 78 ? 7.70468 7.68308 14.66498 1.000 15.92766 95 ARG A N 1
ATOM 596 C CA . ARG A 1 78 ? 8.30078 8.31202 15.84774 1.000 18.06662 95 ARG A CA 1
ATOM 597 C C . ARG A 1 78 ? 7.91888 9.78614 15.96162 1.000 16.06490 95 ARG A C 1
ATOM 598 O O . ARG A 1 78 ? 7.29973 10.35343 15.06003 1.000 16.62324 95 ARG A O 1
ATOM 606 N N . ASP A 1 79 ? 8.31053 10.40261 17.07158 1.000 15.13146 96 ASP A N 1
ATOM 607 C CA . ASP A 1 79 ? 8.13551 11.84044 17.25944 1.000 14.88098 96 ASP A CA 1
ATOM 608 C C . ASP A 1 79 ? 8.71109 12.59878 16.06734 1.000 15.69800 96 ASP A C 1
ATOM 609 O O . ASP A 1 79 ? 9.79517 12.26625 15.58366 1.000 18.40460 96 ASP A O 1
ATOM 614 N N . LEU A 1 80 ? 8.01328 13.65457 15.63414 1.000 17.00650 97 LEU A N 1
ATOM 615 C CA . LEU A 1 80 ? 8.36425 14.31055 14.36145 1.000 16.94413 97 LEU A CA 1
ATOM 616 C C . LEU A 1 80 ? 9.76623 14.90428 14.39931 1.000 17.03238 97 LEU A C 1
ATOM 617 O O . LEU A 1 80 ? 10.46239 14.84932 13.36780 1.000 18.27261 97 LEU A O 1
ATOM 622 N N . PRO A 1 81 ? 10.25397 15.46059 15.51933 1.000 17.85383 98 PRO A N 1
ATOM 623 C CA . PRO A 1 81 ? 11.62646 15.95193 15.52767 1.000 19.64114 98 PRO A CA 1
ATOM 624 C C . PRO A 1 81 ? 12.65680 14.86941 15.34682 1.000 14.99151 98 PRO A C 1
ATOM 625 O O . PRO A 1 81 ? 13.80498 15.17984 14.96324 1.000 19.56803 98 PRO A O 1
ATOM 629 N N . ASP A 1 82 ? 12.30744 13.60525 15.58933 1.000 17.85679 99 ASP A N 1
ATOM 630 C CA . ASP A 1 82 ? 13.28177 12.53021 15.40358 1.000 19.49175 99 ASP A CA 1
ATOM 631 C C . ASP A 1 82 ? 13.72466 12.40678 13.94145 1.000 17.15058 99 ASP A C 1
ATOM 632 O O . ASP A 1 82 ? 14.78644 11.83828 13.67264 1.000 17.56832 99 ASP A O 1
ATOM 637 N N . TYR A 1 83 ? 12.91130 12.88166 12.98210 1.000 17.36860 100 TYR A N 1
ATOM 638 C CA . TYR A 1 83 ? 13.25690 12.84204 11.55622 1.000 19.41840 100 TYR A CA 1
ATOM 639 C C . TYR A 1 83 ? 14.03426 14.06534 11.08898 1.000 22.98422 100 TYR A C 1
ATOM 640 O O . TYR A 1 83 ? 14.36985 14.16743 9.89850 1.000 21.21477 100 TYR A O 1
ATOM 649 N N . LYS A 1 84 ? 14.31904 15.00224 11.98466 1.000 20.44674 101 LYS A N 1
ATOM 650 C CA . LYS A 1 84 ? 15.33293 16.04232 11.71697 1.000 22.09283 101 LYS A CA 1
ATOM 651 C C . LYS A 1 84 ? 14.98742 16.91915 10.50524 1.000 26.42665 101 LYS A C 1
ATOM 652 O O . LYS A 1 84 ? 15.88978 17.38776 9.79792 1.000 30.09888 101 LYS A O 1
ATOM 658 N N . GLY A 1 85 ? 13.70097 17.12674 10.28351 1.000 27.19450 102 GLY A N 1
ATOM 659 C CA . GLY A 1 85 ? 13.20588 17.90743 9.16273 1.000 26.70492 102 GLY A CA 1
ATOM 660 C C . GLY A 1 85 ? 12.81757 17.09012 7.95629 1.000 29.85703 102 GLY A C 1
ATOM 661 O O . GLY A 1 85 ? 12.17688 17.63068 7.03990 1.000 29.88765 102 GLY A O 1
ATOM 662 N N . ARG A 1 86 ? 13.18936 15.80663 7.91472 1.000 23.70192 103 ARG A N 1
ATOM 663 C CA . ARG A 1 86 ? 12.84338 14.99989 6.75559 1.000 25.67992 103 ARG A CA 1
ATOM 664 C C . ARG A 1 86 ? 11.34306 14.81744 6.68481 1.000 25.50421 103 ARG A C 1
ATOM 665 O O . ARG A 1 86 ? 10.80843 14.64038 5.58543 1.000 26.98141 103 ARG A O 1
ATOM 673 N N . VAL A 1 87 ? 10.65615 14.90695 7.82830 1.000 22.68400 104 VAL A N 1
ATOM 674 C CA . VAL A 1 87 ? 9.20170 15.03442 7.87601 1.000 21.85952 104 VAL A CA 1
ATOM 675 C C . VAL A 1 87 ? 8.87844 16.50967 8.05851 1.000 25.35996 104 VAL A C 1
ATOM 676 O O . VAL A 1 87 ? 9.24677 17.10665 9.08075 1.000 27.53273 104 VAL A O 1
ATOM 680 N N A SER A 1 88 ? 8.19442 17.08820 7.06301 0.637 24.33311 105 SER A N 1
ATOM 681 N N B SER A 1 88 ? 8.17623 17.09561 7.08185 0.363 24.69888 105 SER A N 1
ATOM 682 C CA A SER A 1 88 ? 7.72596 18.46348 7.13949 0.637 29.75391 105 SER A CA 1
ATOM 683 C CA B SER A 1 88 ? 7.76265 18.49524 7.12879 0.363 29.65207 105 SER A CA 1
ATOM 684 C C A SER A 1 88 ? 6.44256 18.51429 7.95033 0.637 23.38811 105 SER A C 1
ATOM 685 C C B SER A 1 88 ? 6.41781 18.62449 7.82885 0.363 23.34346 105 SER A C 1
ATOM 686 O O A SER A 1 88 ? 5.56972 17.65488 7.80558 0.637 22.69005 105 SER A O 1
ATOM 687 O O B SER A 1 88 ? 5.45532 17.95697 7.44564 0.363 22.65916 105 SER A O 1
ATOM 692 N N . TYR A 1 89 ? 6.34212 19.51346 8.81870 1.000 21.58945 106 TYR A N 1
ATOM 693 C CA . TYR A 1 89 ? 5.08749 19.68584 9.57621 1.000 21.67609 106 TYR A CA 1
ATOM 694 C C . TYR A 1 89 ? 4.93233 21.11786 10.04073 1.000 29.97067 106 TYR A C 1
ATOM 695 O O . TYR A 1 89 ? 5.91408 21.84842 10.17828 1.000 30.21846 106 TYR A O 1
ATOM 704 N N . ASP A 1 90 ? 3.66972 21.52431 10.24625 1.000 22.16405 107 ASP A N 1
ATOM 705 C CA . ASP A 1 90 ? 3.36320 22.80049 10.87027 1.000 24.34143 107 ASP A CA 1
ATOM 706 C C . ASP A 1 90 ? 2.95443 22.51595 12.31003 1.000 24.46345 107 ASP A C 1
ATOM 707 O O . ASP A 1 90 ? 2.44253 21.43925 12.62363 1.000 23.96986 107 ASP A O 1
ATOM 712 N N A SER A 1 91 ? 3.20488 23.48388 13.18647 0.510 26.16850 108 SER A N 1
ATOM 713 N N B SER A 1 91 ? 3.22934 23.47236 13.19263 0.490 26.11989 108 SER A N 1
ATOM 714 C CA A SER A 1 91 ? 2.95453 23.32012 14.61110 0.510 24.44138 108 SER A CA 1
ATOM 715 C CA B SER A 1 91 ? 2.94332 23.32763 14.61438 0.490 24.44894 108 SER A CA 1
ATOM 716 C C A SER A 1 91 ? 2.01943 24.42354 15.08908 0.510 26.87063 108 SER A C 1
ATOM 717 C C B SER A 1 91 ? 1.99982 24.42861 15.06621 0.490 26.89637 108 SER A C 1
ATOM 718 O O A SER A 1 91 ? 2.31970 25.61286 14.93237 0.510 29.95841 108 SER A O 1
ATOM 719 O O B SER A 1 91 ? 2.27918 25.61766 14.87448 0.490 29.85156 108 SER A O 1
ATOM 724 N N . PHE A 1 92 ? 0.89394 24.03585 15.67243 1.000 21.60576 109 PHE A N 1
ATOM 725 C CA . PHE A 1 92 ? -0.12313 24.99017 16.10396 1.000 23.15235 109 PHE A CA 1
ATOM 726 C C . PHE A 1 92 ? -0.28844 24.91686 17.60416 1.000 29.02415 109 PHE A C 1
ATOM 727 O O . PHE A 1 92 ? -0.78355 23.90161 18.12279 1.000 24.32882 109 PHE A O 1
ATOM 735 N N . PRO A 1 93 ? 0.13308 25.92957 18.34720 1.000 30.67954 110 PRO A N 1
ATOM 736 C CA . PRO A 1 93 ? 0.09551 25.82940 19.80923 1.000 30.68118 110 PRO A CA 1
ATOM 737 C C . PRO A 1 93 ? -1.32101 25.73793 20.36117 1.000 31.19227 110 PRO A C 1
ATOM 738 O O . PRO A 1 93 ? -2.27061 26.31617 19.81963 1.000 31.26067 110 PRO A O 1
ATOM 742 N N . ILE A 1 94 ? -1.43411 25.02045 21.47701 1.000 27.83553 111 ILE A N 1
ATOM 743 C CA . ILE A 1 94 ? -2.65100 24.91193 22.27792 1.000 26.87081 111 ILE A CA 1
ATOM 744 C C . ILE A 1 94 ? -2.26742 25.21265 23.73203 1.000 28.20529 111 ILE A C 1
ATOM 745 O O . ILE A 1 94 ? -1.28503 24.67082 24.24602 1.000 31.42718 111 ILE A O 1
ATOM 750 N N . SER A 1 95 ? -3.06131 26.03997 24.40531 1.000 43.35004 112 SER A N 1
ATOM 751 C CA . SER A 1 95 ? -2.86967 26.21958 25.83746 1.000 41.96433 112 SER A CA 1
ATOM 752 C C . SER A 1 95 ? -3.03473 24.88080 26.55942 1.000 40.01183 112 SER A C 1
ATOM 753 O O . SER A 1 95 ? -3.96292 24.12059 26.27512 1.000 35.86708 112 SER A O 1
ATOM 756 N N . LYS A 1 96 ? -2.10061 24.56486 27.46761 1.000 33.83435 113 LYS A N 1
ATOM 757 C CA . LYS A 1 96 ? -2.10942 23.25250 28.12479 1.000 40.55262 113 LYS A CA 1
ATOM 758 C C . LYS A 1 96 ? -3.40898 22.95712 28.88610 1.000 32.37728 113 LYS A C 1
ATOM 759 O O . LYS A 1 96 ? -3.70392 21.77947 29.15245 1.000 34.00667 113 LYS A O 1
ATOM 765 N N A GLU A 1 97 ? -4.19086 23.97977 29.21130 0.446 34.08080 114 GLU A N 1
ATOM 766 N N B GLU A 1 97 ? -4.19128 23.98423 29.21356 0.554 34.03431 114 GLU A N 1
ATOM 767 C CA A GLU A 1 97 ? -5.45801 23.80096 29.90488 0.446 34.20012 114 GLU A CA 1
ATOM 768 C CA B GLU A 1 97 ? -5.46066 23.79907 29.90431 0.554 34.16224 114 GLU A CA 1
ATOM 769 C C A GLU A 1 97 ? -6.63838 23.57503 28.96356 0.446 36.38046 114 GLU A C 1
ATOM 770 C C B GLU A 1 97 ? -6.62589 23.53306 28.95554 0.554 36.35627 114 GLU A C 1
ATOM 771 O O A GLU A 1 97 ? -7.69734 23.12862 29.42112 0.446 36.56342 114 GLU A O 1
ATOM 772 O O B GLU A 1 97 ? -7.66143 23.02114 29.39914 0.554 36.38474 114 GLU A O 1
ATOM 783 N N . ASP A 1 98 ? -6.48728 23.85800 27.67312 1.000 33.92831 115 ASP A N 1
ATOM 784 C CA . ASP A 1 98 ? -7.57573 23.63965 26.72261 1.000 31.92464 115 ASP A CA 1
ATOM 785 C C . ASP A 1 98 ? -7.71284 22.16331 26.35443 1.000 27.54298 115 ASP A C 1
ATOM 786 O O . ASP A 1 98 ? -6.76993 21.37200 26.43767 1.000 29.05493 115 ASP A O 1
ATOM 791 N N . ARG A 1 99 ? -8.92452 21.81315 25.88842 1.000 28.27930 116 ARG A N 1
ATOM 792 C CA . ARG A 1 99 ? -9.23455 20.42957 25.54493 1.000 22.33255 116 ARG A CA 1
ATOM 793 C C . ARG A 1 99 ? -9.91356 20.35578 24.18518 1.000 24.59946 116 ARG A C 1
ATOM 794 O O . ARG A 1 99 ? -10.51008 19.33045 23.85053 1.000 22.31279 116 ARG A O 1
ATOM 802 N N . THR A 1 100 ? -9.79947 21.41528 23.39406 1.000 24.69736 117 THR A N 1
ATOM 803 C CA . THR A 1 100 ? -10.25810 21.40159 22.00082 1.000 24.98203 117 THR A CA 1
ATOM 804 C C . THR A 1 100 ? -9.40073 22.38597 21.21548 1.000 27.93459 117 THR A C 1
ATOM 805 O O . THR A 1 100 ? -8.80691 23.30434 21.77850 1.000 28.72462 117 THR A O 1
ATOM 809 N N . THR A 1 101 ? -9.33952 22.18671 19.90119 1.000 22.25552 118 THR A N 1
ATOM 810 C CA . THR A 1 101 ? -8.56783 23.05709 19.03069 1.000 25.30644 118 THR A CA 1
ATOM 811 C C . THR A 1 101 ? -9.14784 22.89063 17.63876 1.000 24.85024 118 THR A C 1
ATOM 812 O O . THR A 1 101 ? -9.66837 21.82816 17.31540 1.000 23.58506 118 THR A O 1
ATOM 816 N N . ALA A 1 102 ? -9.06268 23.93405 16.81772 1.000 21.37897 119 ALA A N 1
ATOM 817 C CA . ALA A 1 102 ? -9.65026 23.88769 15.48477 1.000 24.36602 119 ALA A CA 1
ATOM 818 C C . ALA A 1 102 ? -8.66753 24.50287 14.50314 1.000 27.95009 119 ALA A C 1
ATOM 819 O O . ALA A 1 102 ? -7.89261 25.39107 14.86756 1.000 29.29991 119 ALA A O 1
ATOM 821 N N . LEU A 1 103 ? -8.70153 24.01901 13.25595 1.000 19.82191 120 LEU A N 1
ATOM 822 C CA . LEU A 1 103 ? -7.83056 24.54712 12.22103 1.000 21.51649 120 LEU A CA 1
ATOM 823 C C . LEU A 1 103 ? -8.67471 24.77605 10.98007 1.000 25.49055 120 LEU A C 1
ATOM 824 O O . LEU A 1 103 ? -9.57994 23.99549 10.69009 1.000 21.63470 120 LEU A O 1
ATOM 829 N N . SER A 1 104 ? -8.37649 25.82182 10.22578 1.000 23.82169 121 SER A N 1
ATOM 830 C CA . SER A 1 104 ? -9.05512 26.00242 8.95619 1.000 22.03754 121 SER A CA 1
ATOM 831 C C . SER A 1 104 ? -8.60556 24.92341 7.96772 1.000 21.83231 121 SER A C 1
ATOM 832 O O . SER A 1 104 ? -7.47847 24.45951 7.99815 1.000 22.03057 121 SER A O 1
ATOM 835 N N . ALA A 1 105 ? -9.49644 24.57686 7.02302 1.000 23.92174 122 ALA A N 1
ATOM 836 C CA . ALA A 1 105 ? -9.07717 23.63315 5.98305 1.000 24.87983 122 ALA A CA 1
ATOM 837 C C . ALA A 1 105 ? -7.93377 24.21222 5.15463 1.000 25.87590 122 ALA A C 1
ATOM 838 O O . ALA A 1 105 ? -7.04948 23.45660 4.72271 1.000 26.07424 122 ALA A O 1
ATOM 840 N N . ASP A 1 106 ? -7.88563 25.53680 5.00056 1.000 24.91312 123 ASP A N 1
ATOM 841 C CA . ASP A 1 106 ? -6.78477 26.18251 4.27179 1.000 28.16419 123 ASP A CA 1
ATOM 842 C C . ASP A 1 106 ? -5.44163 25.97648 4.97432 1.000 28.28574 123 ASP A C 1
ATOM 843 O O . ASP A 1 106 ? -4.42860 25.69848 4.32589 1.000 30.44022 123 ASP A O 1
ATOM 848 N N . SER A 1 107 ? -5.41764 26.05772 6.31053 1.000 25.50370 124 SER A N 1
ATOM 849 C CA . SER A 1 107 ? -4.19678 25.76562 7.05863 1.000 26.40316 124 SER A CA 1
ATOM 850 C C . SER A 1 107 ? -3.79684 24.31357 6.91957 1.000 28.17425 124 SER A C 1
ATOM 851 O O . SER A 1 107 ? -2.59990 24.00165 6.90970 1.000 27.14914 124 SER A O 1
ATOM 854 N N . VAL A 1 108 ? -4.77541 23.40420 6.95512 1.000 23.86622 125 VAL A N 1
ATOM 855 C CA . VAL A 1 108 ? -4.48226 21.97872 6.78491 1.000 23.76347 125 VAL A CA 1
ATOM 856 C C . VAL A 1 108 ? -3.88242 21.71229 5.41136 1.000 27.52776 125 VAL A C 1
ATOM 857 O O . VAL A 1 108 ? -3.03590 20.81745 5.24504 1.000 24.74161 125 VAL A O 1
ATOM 861 N N . ALA A 1 109 ? -4.33494 22.45444 4.40508 1.000 26.82941 126 ALA A N 1
ATOM 862 C CA . ALA A 1 109 ? -3.72927 22.43170 3.08176 1.000 33.07115 126 ALA A CA 1
ATOM 863 C C . ALA A 1 109 ? -3.67555 21.01592 2.50127 1.000 24.15620 126 ALA A C 1
ATOM 864 O O . ALA A 1 109 ? -2.66679 20.59954 1.93329 1.000 31.52563 126 ALA A O 1
ATOM 866 N N . GLY A 1 110 ? -4.74629 20.25846 2.65682 1.000 26.89731 127 GLY A N 1
ATOM 867 C CA . GLY A 1 110 ? -4.83123 18.96846 1.99911 1.000 24.55891 127 GLY A CA 1
ATOM 868 C C . GLY A 1 110 ? -4.18983 17.82407 2.75729 1.000 24.17351 127 GLY A C 1
ATOM 869 O O . GLY A 1 110 ? -4.32085 16.67165 2.32755 1.000 26.65278 127 GLY A O 1
ATOM 870 N N . ARG A 1 111 ? -3.55248 18.10203 3.88318 1.000 20.87335 128 ARG A N 1
ATOM 871 C CA . ARG A 1 111 ? -2.81041 17.07004 4.58681 1.000 21.57691 128 ARG A CA 1
ATOM 872 C C . ARG A 1 111 ? -3.78051 16.22140 5.42324 1.000 23.91068 128 ARG A C 1
ATOM 873 O O . ARG A 1 111 ? -4.89734 16.63818 5.75983 1.000 23.98166 128 ARG A O 1
ATOM 881 N N A ARG A 1 112 ? -3.34188 15.00305 5.76723 0.743 19.67424 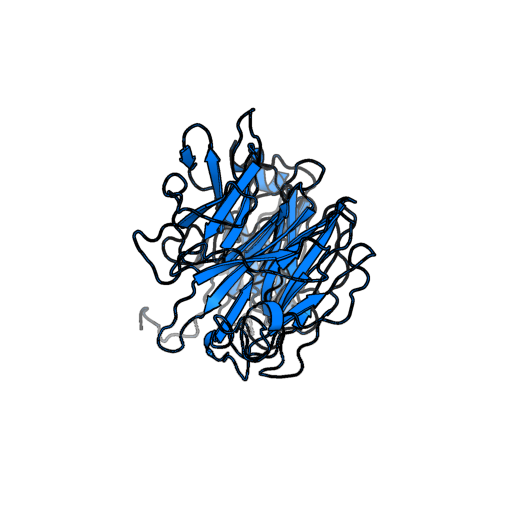129 ARG A N 1
ATOM 882 N N B ARG A 1 112 ? -3.33343 15.01269 5.76061 0.257 19.42868 129 ARG A N 1
ATOM 883 C CA A ARG A 1 112 ? -4.21836 14.04430 6.41845 0.743 19.26900 129 ARG A CA 1
ATOM 884 C CA B ARG A 1 112 ? -4.19826 14.03248 6.39311 0.257 19.61640 129 ARG A CA 1
ATOM 885 C C A ARG A 1 112 ? -3.78076 13.64854 7.81835 0.743 20.62613 129 ARG A C 1
ATOM 886 C C B ARG A 1 112 ? -3.75156 13.60173 7.78082 0.257 20.77831 129 ARG A C 1
ATOM 887 O O A ARG A 1 112 ? -4.52352 12.92675 8.50179 0.743 20.16953 129 ARG A O 1
ATOM 888 O O B ARG A 1 112 ? -4.46966 12.82512 8.42390 0.257 20.22160 129 ARG A O 1
ATOM 903 N N . PHE A 1 113 ? -2.60660 14.07006 8.27455 1.000 18.05908 130 PHE A N 1
ATOM 904 C CA . PHE A 1 113 ? -2.02589 13.50154 9.49738 1.000 16.98197 130 PHE A CA 1
ATOM 905 C C . PHE A 1 113 ? -1.85723 14.54777 10.57500 1.000 18.69802 130 PHE A C 1
ATOM 906 O O . PHE A 1 113 ? -1.21021 15.57917 10.34592 1.000 19.18276 130 PHE A O 1
ATOM 914 N N . PHE A 1 114 ? -2.43966 14.26657 11.75435 1.000 17.43059 131 PHE A N 1
ATOM 915 C CA . PHE A 1 114 ? -2.48265 15.21419 12.85598 1.000 15.66819 131 PHE A CA 1
ATOM 916 C C . PHE A 1 114 ? -1.88726 14.56588 14.07940 1.000 16.08872 131 PHE A C 1
ATOM 917 O O . PHE A 1 114 ? -2.11684 13.38060 14.33945 1.000 19.06542 131 PHE A O 1
ATOM 925 N N . TYR A 1 115 ? -1.18813 15.36189 14.86407 1.000 16.72071 132 TYR A N 1
ATOM 926 C CA . TYR A 1 115 ? -0.47972 14.86115 16.03621 1.000 14.02294 132 TYR A CA 1
ATOM 927 C C . TYR A 1 115 ? -0.78483 15.80182 17.18979 1.000 18.13154 132 TYR A C 1
ATOM 928 O O . TYR A 1 115 ? -0.44336 16.98916 17.14811 1.000 20.25703 132 TYR A O 1
ATOM 937 N N . LEU A 1 116 ? -1.38128 15.25665 18.23822 1.000 16.00348 133 LEU A N 1
ATOM 938 C CA . LEU A 1 116 ? -1.47213 15.97142 19.51426 1.000 17.25339 133 LEU A CA 1
ATOM 939 C C . LEU A 1 116 ? -0.16040 15.72046 20.24516 1.000 17.40340 133 LEU A C 1
ATOM 940 O O . LEU A 1 116 ? 0.15145 14.57354 20.57837 1.000 18.10116 133 LEU A O 1
ATOM 945 N N . ALA A 1 117 ? 0.60747 16.77710 20.47081 1.000 18.43380 134 ALA A N 1
ATOM 946 C CA . ALA A 1 117 ? 1.96231 16.66927 20.97240 1.000 18.11492 134 ALA A CA 1
ATOM 947 C C . ALA A 1 117 ? 2.16924 17.62568 22.13471 1.000 19.71658 134 ALA A C 1
ATOM 948 O O . ALA A 1 117 ? 1.39939 18.56683 22.35203 1.000 19.48469 134 ALA A O 1
ATOM 950 N N . ALA A 1 118 ? 3.22149 17.36457 22.92421 1.000 19.66468 135 ALA A N 1
ATOM 951 C CA . ALA A 1 118 ? 3.46050 18.13599 24.12605 1.000 19.31562 135 ALA A CA 1
ATOM 952 C C . ALA A 1 118 ? 4.95580 18.39253 24.29135 1.000 17.93000 135 ALA A C 1
ATOM 953 O O . ALA A 1 118 ? 5.78869 17.55223 23.93075 1.000 17.95559 135 ALA A O 1
ATOM 955 N N . ASP A 1 119 ? 5.29164 19.52212 24.93428 1.000 20.60791 136 ASP A N 1
ATOM 956 C CA . ASP A 1 119 ? 6.62344 19.71066 25.49957 1.000 22.96154 136 ASP A CA 1
ATOM 957 C C . ASP A 1 119 ? 6.61205 19.19576 26.94211 1.000 22.39414 136 ASP A C 1
ATOM 958 O O . ASP A 1 119 ? 5.73805 19.56342 27.73722 1.000 24.49452 136 ASP A O 1
ATOM 963 N N . ILE A 1 120 ? 7.63297 18.38635 27.29502 1.000 24.11955 137 ILE A N 1
ATOM 964 C CA . ILE A 1 120 ? 7.72487 17.76425 28.61833 1.000 25.02858 137 ILE A CA 1
ATOM 965 C C . ILE A 1 120 ? 8.42451 18.69286 29.58643 1.000 24.79623 137 ILE A C 1
ATOM 966 O O . ILE A 1 120 ? 9.42089 19.32945 29.23956 1.000 28.62723 137 ILE A O 1
ATOM 971 N N . GLY A 1 121 ? 7.90086 18.76748 30.81686 1.000 27.49873 138 GLY A N 1
ATOM 972 C CA . GLY A 1 121 ? 8.48604 19.57302 31.85426 1.000 26.31917 138 GLY A CA 1
ATOM 973 C C . GLY A 1 121 ? 9.75030 18.95239 32.41634 1.000 29.10045 138 GLY A C 1
ATOM 974 O O . GLY A 1 121 ? 10.21736 17.88753 31.96077 1.000 26.32932 138 GLY A O 1
ATOM 975 N N . PRO A 1 122 ? 10.33230 19.63245 33.40291 0.902 29.48047 139 PRO A N 1
ATOM 976 C CA . PRO A 1 122 ? 11.62331 19.21879 33.96106 0.902 27.70719 139 PRO A CA 1
ATOM 977 C C . PRO A 1 122 ? 11.57721 18.20703 35.08644 0.902 33.50045 139 PRO A C 1
ATOM 978 O O . PRO A 1 122 ? 12.64583 17.82077 35.57020 0.902 41.14480 139 PRO A O 1
ATOM 982 N N . VAL A 1 123 ? 10.40886 17.75821 35.51934 0.902 39.77480 140 VAL A N 1
ATOM 983 C CA . VAL A 1 123 ? 10.34612 16.98813 36.75431 0.902 73.94518 140 VAL A CA 1
ATOM 984 C C . VAL A 1 123 ? 9.82857 15.59322 36.45052 0.902 61.61090 140 VAL A C 1
ATOM 985 O O . VAL A 1 123 ? 9.14471 15.36215 35.44831 0.902 47.63192 140 VAL A O 1
ATOM 987 N N . ALA A 1 124 ? 10.16593 14.65866 37.34157 0.902 69.19576 141 ALA A N 1
ATOM 988 C CA . ALA A 1 124 ? 9.64870 13.29587 37.26755 0.902 54.84323 141 ALA A CA 1
ATOM 989 C C . ALA A 1 124 ? 10.10203 12.48059 38.47367 0.902 60.95863 141 ALA A C 1
ATOM 990 O O . ALA A 1 124 ? 11.12574 12.76449 39.11280 0.902 46.50959 141 ALA A O 1
ATOM 992 N N . SER A 1 125 ? 9.31558 11.44187 38.75116 0.902 43.21544 142 SER A N 1
ATOM 993 C CA . SER A 1 125 ? 9.62855 10.42517 39.73700 0.902 35.99941 142 SER A CA 1
ATOM 994 C C . SER A 1 125 ? 10.28934 9.20655 39.11363 0.902 43.50406 142 SER A C 1
ATOM 995 O O . SER A 1 125 ? 11.02374 8.48272 39.80134 0.902 52.46709 142 SER A O 1
ATOM 998 N N . PHE A 1 126 ? 10.03033 8.96522 37.83526 0.902 41.87414 143 PHE A N 1
ATOM 999 C CA . PHE A 1 126 ? 10.58723 7.87960 37.04170 0.902 43.55878 143 PHE A CA 1
ATOM 1000 C C . PHE A 1 126 ? 10.08566 6.50884 37.46603 0.902 54.39765 143 PHE A C 1
ATOM 1001 O O . PHE A 1 126 ? 10.59148 5.48663 36.96736 0.902 38.79072 143 PHE A O 1
ATOM 1009 N N . SER A 1 127 ? 9.10269 6.45193 38.36339 0.902 42.24674 144 SER A N 1
ATOM 1010 C CA . SER A 1 127 ? 8.54881 5.17933 38.78352 0.902 56.38112 144 SER A CA 1
ATOM 1011 C C . SER A 1 127 ? 7.75485 4.53836 37.64355 0.902 47.41124 144 SER A C 1
ATOM 1012 O O . SER A 1 127 ? 7.42723 5.17276 36.63120 0.902 53.58755 144 SER A O 1
ATOM 1014 N N . ARG A 1 128 ? 7.44412 3.24841 37.83087 0.902 59.47594 145 ARG A N 1
ATOM 1015 C CA . ARG A 1 128 ? 6.70859 2.49286 36.82051 0.902 60.11031 145 ARG A CA 1
ATOM 1016 C C . ARG A 1 128 ? 5.42790 3.22088 36.42502 0.902 63.32876 145 ARG A C 1
ATOM 1017 O O . ARG A 1 128 ? 5.07329 3.27078 35.23585 0.902 45.80622 145 ARG A O 1
ATOM 1025 N N . SER A 1 129 ? 4.74993 3.83737 37.40891 0.902 54.29655 146 SER A N 1
ATOM 1026 C CA . SER A 1 129 ? 3.48561 4.55408 37.21494 0.902 59.75899 146 SER A CA 1
ATOM 1027 C C . SER A 1 129 ? 3.65481 5.96386 36.65552 0.902 44.42347 146 SER A C 1
ATOM 1028 O O . SER A 1 129 ? 2.64512 6.63464 36.39391 0.902 40.75332 146 SER A O 1
ATOM 1030 N N . ASP A 1 130 ? 4.89040 6.42192 36.43705 0.902 32.91224 147 ASP A N 1
ATOM 1031 C CA . ASP A 1 130 ? 5.15021 7.79733 35.99230 0.902 38.21478 147 ASP A CA 1
ATOM 1032 C C . ASP A 1 130 ? 5.01156 7.87827 34.46686 0.902 28.82729 147 ASP A C 1
ATOM 1033 O O . ASP A 1 130 ? 5.99598 7.87177 33.70799 0.902 25.60902 147 ASP A O 1
ATOM 1038 N N . THR A 1 131 ? 3.76666 7.97905 34.00956 0.902 23.03838 148 THR A N 1
ATOM 1039 C CA . THR A 1 131 ? 3.49590 7.89538 32.58561 0.902 19.34840 148 THR A CA 1
ATOM 1040 C C . THR A 1 131 ? 2.62319 9.06193 32.14061 0.902 20.83763 148 THR A C 1
ATOM 1041 O O . THR A 1 131 ? 1.94537 9.70353 32.95427 0.902 27.62118 148 THR A O 1
ATOM 1045 N N . LEU A 1 132 ? 2.68517 9.34593 30.86048 1.000 19.27773 149 LEU A N 1
ATOM 1046 C CA . LEU A 1 132 ? 1.90760 10.40715 30.23801 1.000 19.39999 149 LEU A CA 1
ATOM 1047 C C . LEU A 1 132 ? 0.87000 9.79162 29.30780 1.000 22.09779 149 LEU A C 1
ATOM 1048 O O . LEU A 1 132 ? 1.16828 8.84098 28.59771 1.000 20.52373 149 LEU A O 1
ATOM 1053 N N . THR A 1 133 ? -0.33806 10.35637 29.27912 1.000 20.43330 150 THR A N 1
ATOM 1054 C CA . THR A 1 133 ? -1.39021 9.81544 28.43013 1.000 20.73816 150 THR A CA 1
ATOM 1055 C C . THR A 1 133 ? -2.30168 10.95423 27.97134 1.000 22.30571 150 THR A C 1
ATOM 1056 O O . THR A 1 133 ? -2.33712 12.02494 28.57677 1.000 22.24613 150 THR A O 1
ATOM 1060 N N . ALA A 1 134 ? -2.99235 10.71993 26.85419 1.000 19.79780 151 ALA A N 1
ATOM 1061 C CA . ALA A 1 134 ? -4.05690 11.60847 26.37970 1.000 19.82562 151 ALA A CA 1
ATOM 1062 C C . ALA A 1 134 ? -4.89462 10.75178 25.45826 1.000 21.05486 151 ALA A C 1
ATOM 1063 O O . ALA A 1 134 ? -4.48298 9.65652 25.07939 1.000 22.64253 151 ALA A O 1
ATOM 1065 N N . ARG A 1 135 ? -6.08944 11.24515 25.12020 1.000 19.48579 152 ARG A N 1
ATOM 1066 C CA . ARG A 1 135 ? -6.92816 10.51477 24.17874 1.000 18.96316 152 ARG A CA 1
ATOM 1067 C C . ARG A 1 135 ? -7.67046 11.52531 23.32546 1.000 19.47006 152 ARG A C 1
ATOM 1068 O O . ARG A 1 135 ? -8.21595 12.48388 23.86214 1.000 19.50153 152 ARG A O 1
ATOM 1076 N N . VAL A 1 136 ? -7.72128 11.28976 22.01185 1.000 17.62632 153 VAL A N 1
ATOM 1077 C CA . VAL A 1 136 ? -8.57815 12.11797 21.15702 1.000 15.72593 153 VAL A CA 1
ATOM 1078 C C . VAL A 1 136 ? -10.01249 11.61394 21.30852 1.000 18.53274 153 VAL A C 1
ATOM 1079 O O . VAL A 1 136 ? -10.29028 10.40713 21.22857 1.000 20.49296 153 VAL A O 1
ATOM 1083 N N . GLU A 1 137 ? -10.91170 12.54041 21.57982 1.000 17.14355 154 GLU A N 1
ATOM 1084 C CA . GLU A 1 137 ? -12.28609 12.21029 21.89767 1.000 18.33817 154 GLU A CA 1
ATOM 1085 C C . GLU A 1 137 ? -13.27245 12.60473 20.80971 1.000 19.43468 154 GLU A C 1
ATOM 1086 O O . GLU A 1 137 ? -14.39828 12.08018 20.80843 1.000 21.64440 154 GLU A O 1
ATOM 1092 N N . GLU A 1 138 ? -12.94179 13.58476 19.96734 1.000 18.40695 155 GLU A N 1
ATOM 1093 C CA . GLU A 1 138 ? -13.83285 13.95936 18.90586 1.000 17.45185 155 GLU A CA 1
ATOM 1094 C C . GLU A 1 138 ? -13.00246 14.49583 17.75307 1.000 19.77247 155 GLU A C 1
ATOM 1095 O O . GLU A 1 138 ? -12.01078 15.19632 17.96759 1.000 18.44887 155 GLU A O 1
ATOM 1101 N N . VAL A 1 139 ? -13.42131 14.19986 16.53544 1.000 19.35851 156 VAL A N 1
ATOM 1102 C CA . VAL A 1 139 ? -12.87062 14.85473 15.35386 1.000 17.98370 156 VAL A CA 1
ATOM 1103 C C . VAL A 1 139 ? -14.06512 15.24947 14.52583 1.000 19.69596 156 VAL A C 1
ATOM 1104 O O . VAL A 1 139 ? -14.86289 14.37867 14.14438 1.000 20.54717 156 VAL A O 1
ATOM 1108 N N . ALA A 1 140 ? -14.25093 16.56231 14.31780 1.000 17.77960 157 ALA A N 1
ATOM 1109 C CA . ALA A 1 140 ? -15.42335 17.01909 13.59092 1.000 19.44165 157 ALA A CA 1
ATOM 1110 C C . ALA A 1 140 ? -15.02075 17.92832 12.44428 1.000 19.95123 157 ALA A C 1
ATOM 1111 O O . ALA A 1 140 ? -14.15402 18.80577 12.59055 1.000 20.84055 157 ALA A O 1
ATOM 1113 N N . VAL A 1 141 ? -15.65444 17.72752 11.30520 1.000 19.56007 158 VAL A N 1
ATOM 1114 C CA . VAL A 1 141 ? -15.36990 18.52867 10.11589 1.000 19.37027 158 VAL A CA 1
ATOM 1115 C C . VAL A 1 141 ? -16.60671 19.37438 9.86822 1.000 22.74914 158 VAL A C 1
ATOM 1116 O O . VAL A 1 141 ? -17.70704 18.83304 9.69766 1.000 23.17225 158 VAL A O 1
ATOM 1120 N N . ASP A 1 142 ? -16.45498 20.69286 9.90378 1.000 22.48402 159 ASP A N 1
ATOM 1121 C CA . ASP A 1 142 ? -17.59379 21.59748 9.73374 1.000 24.80978 159 ASP A CA 1
ATOM 1122 C C . ASP A 1 142 ? -18.69760 21.32334 10.74953 1.000 22.42785 159 ASP A C 1
ATOM 1123 O O . ASP A 1 142 ? -19.90442 21.37615 10.43461 1.000 26.53367 159 ASP A O 1
ATOM 1128 N N . GLY A 1 143 ? -18.28237 20.99737 11.97667 1.000 22.82538 160 GLY A N 1
ATOM 1129 C CA . GLY A 1 143 ? -19.22261 20.75021 13.04821 1.000 25.03111 160 GLY A CA 1
ATOM 1130 C C . GLY A 1 143 ? -19.85185 19.37583 13.06194 1.000 29.60898 160 GLY A C 1
ATOM 1131 O O . GLY A 1 143 ? -20.66785 19.10561 13.94931 1.000 31.40126 160 GLY A O 1
ATOM 1132 N N . ARG A 1 144 ? -19.48812 18.48882 12.12302 1.000 25.26961 161 ARG A N 1
ATOM 1133 C CA . ARG A 1 144 ? -20.07313 17.14941 12.03382 1.000 22.66949 161 ARG A CA 1
ATOM 1134 C C . ARG A 1 144 ? -19.06963 16.12634 12.56655 1.000 20.51996 161 ARG A C 1
ATOM 1135 O O . ARG A 1 144 ? -17.99172 15.97104 11.98402 1.000 19.59997 161 ARG A O 1
ATOM 1138 N N . PRO A 1 145 ? -19.32673 15.46903 13.68701 1.000 23.44945 162 PRO A N 1
ATOM 1139 C CA . PRO A 1 145 ? -18.36049 14.50328 14.21593 1.000 22.27134 162 PRO A CA 1
ATOM 1140 C C . PRO A 1 145 ? -18.25073 13.28563 13.30555 1.000 18.23022 162 PRO A C 1
ATOM 1141 O O . PRO A 1 145 ? -19.22105 12.89688 12.64170 1.000 20.96163 162 PRO A O 1
ATOM 1145 N N . LEU A 1 146 ? -17.08828 12.67005 13.32895 1.000 18.21137 163 LEU A N 1
ATOM 1146 C CA . LEU A 1 146 ? -16.76301 11.44722 12.60286 1.000 21.10785 163 LEU A CA 1
ATOM 1147 C C . LEU A 1 146 ? -16.49148 10.33174 13.58655 1.000 22.78157 163 LEU A C 1
ATOM 1148 O O . LEU A 1 146 ? -15.88768 10.56937 14.62765 1.000 22.16691 163 LEU A O 1
ATOM 1153 N N . PRO A 1 147 ? -16.84478 9.09262 13.27799 1.000 18.32016 164 PRO A N 1
ATOM 1154 C CA . PRO A 1 147 ? -16.51855 7.97621 14.17628 1.000 18.41979 164 PRO A CA 1
ATOM 1155 C C . PRO A 1 147 ? -15.03114 7.69229 14.13472 1.000 20.60088 164 PRO A C 1
ATOM 1156 O O . PRO A 1 147 ? -14.38595 7.81481 13.09008 1.000 24.97381 164 PRO A O 1
ATOM 1160 N N . LEU A 1 148 ? -14.44362 7.46458 15.31228 1.000 19.45548 165 LEU A N 1
ATOM 1161 C CA . LEU A 1 148 ? -13.00194 7.29347 15.42080 1.000 19.19806 165 LEU A CA 1
ATOM 1162 C C . LEU A 1 148 ? -12.67074 5.81437 15.59912 1.000 23.36757 165 LEU A C 1
ATOM 1163 O O . LEU A 1 148 ? -13.26461 5.14165 16.43418 1.000 22.15104 165 LEU A O 1
ATOM 1168 N N . LYS A 1 149 ? -11.67643 5.31726 14.86692 1.000 23.59972 166 LYS A N 1
ATOM 1169 C CA . LYS A 1 149 ? -11.19669 3.94818 15.04289 1.000 25.27453 166 LYS A CA 1
ATOM 1170 C C . LYS A 1 149 ? -9.93550 4.03796 15.88048 1.000 21.74066 166 LYS A C 1
ATOM 1171 O O . LYS A 1 149 ? -8.89902 4.52863 15.39798 1.000 23.83014 166 LYS A O 1
ATOM 1177 N N . GLU A 1 150 ? -10.01177 3.55433 17.11890 1.000 25.55590 167 GLU A N 1
ATOM 1178 C CA . GLU A 1 150 ? -8.89505 3.65205 18.06180 1.000 27.00320 167 GLU A CA 1
ATOM 1179 C C . GLU A 1 150 ? -8.05299 2.37229 18.05841 1.000 23.99643 167 GLU A C 1
ATOM 1180 O O . GLU A 1 150 ? -8.54327 1.29517 18.40660 1.000 31.49327 167 GLU A O 1
ATOM 1186 N N . LEU A 1 151 ? -6.80206 2.47768 17.63883 1.000 21.81610 168 LEU A N 1
ATOM 1187 C CA . LEU A 1 151 ? -5.96774 1.28314 17.45946 1.000 24.69781 168 LEU A CA 1
ATOM 1188 C C . LEU A 1 151 ? -4.99273 1.03218 18.59802 1.000 33.45449 168 LEU A C 1
ATOM 1189 O O . LEU A 1 151 ? -4.49518 -0.09966 18.71498 1.000 31.07401 168 LEU A O 1
ATOM 1194 N N . SER A 1 152 ? -4.70263 2.03715 19.42832 1.000 25.62713 169 SER A N 1
ATOM 1195 C CA . SER A 1 152 ? -3.84965 1.81954 20.59896 1.000 29.51274 169 SER A CA 1
ATOM 1196 C C . SER A 1 152 ? -4.08140 2.92849 21.62358 1.000 27.07677 169 SER A C 1
ATOM 1197 O O . SER A 1 152 ? -4.38560 4.07362 21.24664 1.000 22.54413 169 SER A O 1
ATOM 1200 N N . PRO A 1 153 ? -3.92700 2.63249 22.90839 1.000 26.85476 170 PRO A N 1
ATOM 1201 C CA . PRO A 1 153 ? -3.95962 3.68579 23.93192 1.000 25.04611 170 PRO A CA 1
ATOM 1202 C C . PRO A 1 153 ? -2.59601 4.35984 24.05603 1.000 23.70756 170 PRO A C 1
ATOM 1203 O O . PRO A 1 153 ? -1.55687 3.79252 23.70044 1.000 26.66106 170 PRO A O 1
ATOM 1207 N N . ALA A 1 154 ? -2.59732 5.58814 24.58961 1.000 19.51053 171 ALA A N 1
ATOM 1208 C CA . ALA A 1 154 ? -1.34402 6.31314 24.83154 1.000 20.05578 171 ALA A CA 1
ATOM 1209 C C . ALA A 1 154 ? -0.84846 5.99222 26.23298 1.000 20.49379 171 ALA A C 1
ATOM 1210 O O . ALA A 1 154 ? -1.61758 6.05223 27.19398 1.000 22.45570 171 ALA A O 1
ATOM 1212 N N . SER A 1 155 ? 0.44952 5.71503 26.34954 1.000 18.25899 172 SER A N 1
ATOM 1213 C CA . SER A 1 155 ? 1.07571 5.53508 27.65915 1.000 18.36214 172 SER A CA 1
ATOM 1214 C C . SER A 1 155 ? 2.57817 5.67996 27.42212 1.000 18.08150 172 SER A C 1
ATOM 1215 O O . SER A 1 155 ? 3.24274 4.70967 27.00857 1.000 21.51713 172 SER A O 1
ATOM 1218 N N . ARG A 1 156 ? 3.11254 6.87255 27.69486 1.000 16.31180 173 ARG A N 1
ATOM 1219 C CA . ARG A 1 156 ? 4.53719 7.12975 27.50019 1.000 15.45397 173 ARG A CA 1
ATOM 1220 C C . ARG A 1 156 ? 5.22810 7.16501 28.86365 1.000 18.80564 173 ARG A C 1
ATOM 1221 O O . ARG A 1 156 ? 4.94616 8.04124 29.68184 1.000 19.11260 173 ARG A O 1
ATOM 1229 N N . ARG A 1 157 ? 6.16763 6.23983 29.08694 1.000 18.72557 174 ARG A N 1
ATOM 1230 C CA . ARG A 1 157 ? 6.84845 6.15413 30.37146 1.000 18.64114 174 ARG A CA 1
ATOM 1231 C C . ARG A 1 157 ? 8.00456 7.14797 30.42354 1.000 18.93988 174 ARG A C 1
ATOM 1232 O O . ARG A 1 157 ? 8.77698 7.29114 29.47177 1.000 16.61094 174 ARG A O 1
ATOM 1240 N N . LEU A 1 158 ? 8.10237 7.85887 31.54840 1.000 18.06230 175 LEU A N 1
ATOM 1241 C CA . LEU A 1 158 ? 9.19564 8.80163 31.74251 1.000 21.89826 175 LEU A CA 1
ATOM 1242 C C . LEU A 1 158 ? 10.43133 8.01640 32.20360 1.000 18.37922 175 LEU A C 1
ATOM 1243 O O . LEU A 1 158 ? 10.35178 7.20319 33.14523 1.000 20.69167 175 LEU A O 1
ATOM 1248 N N . TYR A 1 159 ? 11.56122 8.25880 31.52219 1.000 15.59283 176 TYR A N 1
ATOM 1249 C CA . TYR A 1 159 ? 12.86080 7.70985 31.89517 1.000 16.79614 176 TYR A CA 1
ATOM 1250 C C . TYR A 1 159 ? 13.82431 8.86013 32.15722 1.000 21.47325 176 TYR A C 1
ATOM 1251 O O . TYR A 1 159 ? 13.61763 9.99484 31.70294 1.000 18.70395 176 TYR A O 1
ATOM 1260 N N . ARG A 1 160 ? 14.90392 8.56226 32.87387 1.000 17.67441 177 ARG A N 1
ATOM 1261 C CA . ARG A 1 160 ? 15.91289 9.58362 33.12792 1.000 17.68707 177 ARG A CA 1
ATOM 1262 C C . ARG A 1 160 ? 16.55860 10.04542 31.83679 1.000 21.10660 177 ARG A C 1
ATOM 1263 O O . ARG A 1 160 ? 16.96626 11.21741 31.74822 1.000 25.01746 177 ARG A O 1
ATOM 1271 N N . GLY A 1 161 ? 16.65644 9.16618 30.85263 1.000 16.58306 178 GLY A N 1
ATOM 1272 C CA . GLY A 1 161 ? 17.11407 9.57952 29.53637 1.000 17.27101 178 GLY A CA 1
ATOM 1273 C C . GLY A 1 161 ? 16.41914 8.72500 28.49932 1.000 15.78389 178 GLY A C 1
ATOM 1274 O O . GLY A 1 161 ? 16.16129 7.53439 28.71740 1.000 14.34421 178 GLY A O 1
A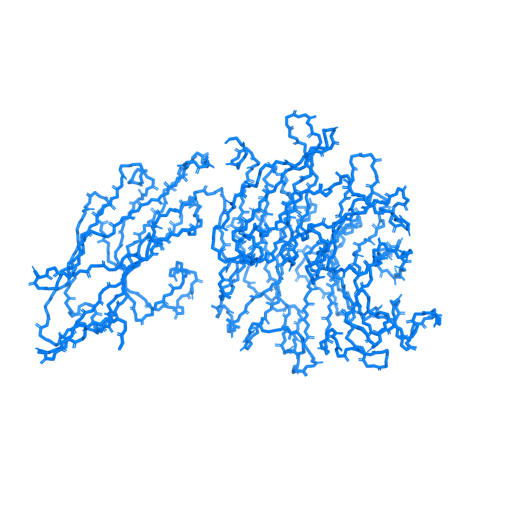TOM 1275 N N . TYR A 1 162 ? 16.12481 9.32253 27.35446 1.000 15.29293 179 TYR A N 1
ATOM 1276 C CA . TYR A 1 162 ? 15.52441 8.55668 26.26134 1.000 14.26748 179 TYR A CA 1
ATOM 1277 C C . TYR A 1 162 ? 15.80815 9.31353 24.97096 1.000 16.16957 179 TYR A C 1
ATOM 1278 O O . TYR A 1 162 ? 15.32300 10.42442 24.79084 1.000 18.11992 179 TYR A O 1
ATOM 1287 N N . GLU A 1 163 ? 16.54931 8.69163 24.05883 1.000 14.44479 180 GLU A N 1
ATOM 1288 C CA . GLU A 1 163 ? 16.87682 9.39888 22.82115 1.000 15.83353 180 GLU A CA 1
ATOM 1289 C C . GLU A 1 163 ? 17.10435 8.41792 21.68822 1.000 12.97018 180 GLU A C 1
ATOM 1290 O O . GLU A 1 163 ? 17.91264 7.47626 21.80821 1.000 14.48155 180 GLU A O 1
ATOM 1296 N N . ALA A 1 164 ? 16.44055 8.63470 20.55906 1.000 13.22270 181 ALA A N 1
ATOM 1297 C CA . ALA A 1 164 ? 16.71994 7.80700 19.37819 1.000 12.57093 181 ALA A CA 1
ATOM 1298 C C . ALA A 1 164 ? 18.00000 8.33427 18.71764 1.000 14.76724 181 ALA A C 1
ATOM 1299 O O . ALA A 1 164 ? 18.02630 9.44649 18.20171 1.000 17.40846 181 ALA A O 1
ATOM 1301 N N . LEU A 1 165 ? 19.04989 7.51017 18.73896 1.000 14.80841 182 LEU A N 1
ATOM 1302 C CA . LEU A 1 165 ? 20.34455 7.96098 18.24623 1.000 13.58452 182 LEU A CA 1
ATOM 1303 C C . LEU A 1 165 ? 20.49926 7.73489 16.75629 1.000 12.29482 182 LEU A C 1
ATOM 1304 O O . LEU A 1 165 ? 21.33259 8.41256 16.11028 1.000 14.13552 182 LEU A O 1
ATOM 1309 N N . PHE A 1 166 ? 19.81885 6.71330 16.22373 1.000 12.00376 183 PHE A N 1
ATOM 1310 C CA . PHE A 1 166 ? 19.85926 6.41576 14.78736 1.000 13.92433 183 PHE A CA 1
ATOM 1311 C C . PHE A 1 166 ? 18.43183 6.13110 14.32883 1.000 14.98911 183 PHE A C 1
ATOM 1312 O O . PHE A 1 166 ? 17.78219 5.21588 14.84397 1.000 14.70992 183 PHE A O 1
ATOM 1320 N N . VAL A 1 167 ? 17.93710 6.95783 13.41170 1.000 12.68798 184 VAL A N 1
ATOM 1321 C CA . VAL A 1 167 ? 16.54350 6.86563 12.95422 1.000 12.71907 184 VAL A CA 1
ATOM 1322 C C . VAL A 1 167 ? 16.53198 6.68293 11.44189 1.000 12.82265 184 VAL A C 1
ATOM 1323 O O . VAL A 1 167 ? 17.34632 7.32398 10.75513 1.000 14.57944 184 VAL A O 1
ATOM 1327 N N . PRO A 1 168 ? 15.68841 5.81607 10.87575 1.000 13.63750 185 PRO A N 1
ATOM 1328 C CA . PRO A 1 168 ? 15.63005 5.64495 9.42002 1.000 13.09487 185 PRO A CA 1
ATOM 1329 C C . PRO A 1 168 ? 15.62615 6.96245 8.68581 1.000 14.70295 185 PRO A C 1
ATOM 1330 O O . PRO A 1 168 ? 14.85909 7.87605 9.02568 1.000 14.66578 185 PRO A O 1
ATOM 1334 N N . GLY A 1 169 ? 16.52287 7.07459 7.71136 1.000 14.82600 186 GLY A N 1
ATOM 1335 C CA . GLY A 1 169 ? 16.71594 8.28030 6.90994 1.000 14.86267 186 GLY A CA 1
ATOM 1336 C C . GLY A 1 169 ? 17.87288 9.14747 7.37740 1.000 14.22477 186 GLY A C 1
ATOM 1337 O O . GLY A 1 169 ? 18.35522 9.93551 6.54951 1.000 16.85568 186 GLY A O 1
ATOM 1338 N N . ASP A 1 170 ? 18.30958 9.02062 8.64894 1.000 13.93965 187 ASP A N 1
ATOM 1339 C CA . ASP A 1 170 ? 19.43490 9.84488 9.13092 1.000 15.48706 187 ASP A CA 1
ATOM 1340 C C . ASP A 1 170 ? 20.62977 9.74140 8.17691 1.000 16.34523 187 ASP A C 1
ATOM 1341 O O . ASP A 1 170 ? 21.08296 8.65209 7.82774 1.000 14.92341 187 ASP A O 1
ATOM 1346 N N . GLY A 1 171 ? 21.15497 10.88283 7.75695 1.000 16.53227 188 GLY A N 1
ATOM 1347 C CA . GLY A 1 171 ? 22.40204 10.88885 6.99309 1.000 17.62449 188 GLY A CA 1
ATOM 1348 C C . GLY A 1 171 ? 22.25326 10.35461 5.61318 1.000 19.67486 188 GLY A C 1
ATOM 1349 O O . GLY A 1 171 ? 23.27151 10.19333 4.91239 1.000 22.36873 188 GLY A O 1
ATOM 1350 N N . GLY A 1 172 ? 21.04706 10.08049 5.17294 1.000 17.21933 189 GLY A N 1
ATOM 1351 C CA . GLY A 1 172 ? 20.83225 9.47685 3.87333 1.000 18.52054 189 GLY A CA 1
ATOM 1352 C C . GLY A 1 172 ? 20.70336 7.96107 3.91250 1.000 17.29502 189 GLY A C 1
ATOM 1353 O O . GLY A 1 172 ? 20.35843 7.35804 2.87764 1.000 18.65850 189 GLY A O 1
ATOM 1354 N N . SER A 1 173 ? 20.88962 7.33568 5.05599 1.000 14.67655 190 SER A N 1
ATOM 1355 C CA . SER A 1 173 ? 20.76857 5.87423 5.12285 1.000 14.14526 190 SER A CA 1
ATOM 1356 C C . SER A 1 173 ? 19.31167 5.49874 5.32586 1.000 13.76662 190 SER A C 1
ATOM 1357 O O . SER A 1 173 ? 18.66303 6.07857 6.18327 1.000 14.99969 190 SER A O 1
ATOM 1360 N N A ARG A 1 174 ? 18.78131 4.54968 4.53528 0.633 13.51451 191 ARG A N 1
ATOM 1361 N N B ARG A 1 174 ? 18.81624 4.51935 4.55814 0.367 13.47417 191 ARG A N 1
ATOM 1362 C CA A ARG A 1 174 ? 17.37724 4.20138 4.74346 0.633 13.52260 191 ARG A CA 1
ATOM 1363 C CA B ARG A 1 174 ? 17.41534 4.13404 4.69136 0.367 13.53481 191 ARG A CA 1
ATOM 1364 C C A ARG A 1 174 ? 17.15902 3.60661 6.14175 0.633 12.87701 191 ARG A C 1
ATOM 1365 C C B ARG A 1 174 ? 17.13031 3.54209 6.07301 0.367 12.88805 191 ARG A C 1
ATOM 1366 O O A ARG A 1 174 ? 16.13786 3.89203 6.77423 0.633 14.12210 191 ARG A O 1
ATOM 1367 O O B ARG A 1 174 ? 16.05601 3.78834 6.64040 0.367 14.97121 191 ARG A O 1
ATOM 1382 N N . ASN A 1 175 ? 18.05330 2.73634 6.60929 1.000 12.19167 192 ASN A N 1
ATOM 1383 C CA . ASN A 1 175 ? 17.80423 1.90037 7.77093 1.000 13.43701 192 ASN A CA 1
ATOM 1384 C C . ASN A 1 175 ? 19.02791 1.85489 8.66660 1.000 13.38686 192 ASN A C 1
ATOM 1385 O O . ASN A 1 175 ? 20.14232 2.27755 8.29330 1.000 12.70974 192 ASN A O 1
ATOM 1390 N N . TYR A 1 176 ? 18.79586 1.34909 9.86959 1.000 11.21789 193 TYR A N 1
ATOM 1391 C CA . TYR A 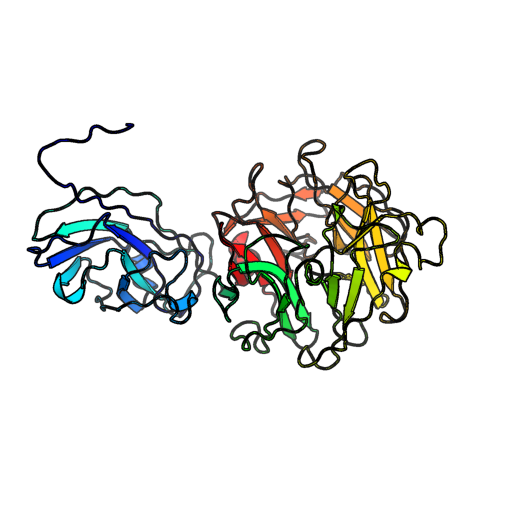1 176 ? 19.81907 1.17578 10.90837 1.000 11.69440 193 TYR A CA 1
ATOM 1392 C C . TYR A 1 176 ? 19.48723 -0.08863 11.66937 1.000 11.12269 193 TYR A C 1
ATOM 1393 O O . TYR A 1 176 ? 18.30778 -0.35207 11.95226 1.000 14.36945 193 TYR A O 1
ATOM 1402 N N . ARG A 1 177 ? 20.52436 -0.84939 12.07418 1.000 12.02285 194 ARG A N 1
ATOM 1403 C CA . ARG A 1 177 ? 20.32768 -2.01761 12.93899 1.000 12.49309 194 ARG A CA 1
ATOM 1404 C C . ARG A 1 177 ? 21.63732 -2.25715 13.67744 1.000 11.52996 194 ARG A C 1
ATOM 1405 O O . ARG A 1 177 ? 22.67663 -1.67479 13.36211 1.000 12.07707 194 ARG A O 1
ATOM 1413 N N . ILE A 1 178 ? 21.55720 -3.11321 14.69905 1.000 11.20130 195 ILE A N 1
ATOM 1414 C CA . ILE A 1 178 ? 22.72120 -3.82025 15.28170 1.000 10.47684 195 ILE A CA 1
ATOM 1415 C C . ILE A 1 178 ? 23.48737 -2.88874 16.23918 1.000 12.63570 195 ILE A C 1
ATOM 1416 O O . ILE A 1 178 ? 24.54657 -2.39700 15.91732 1.000 12.85610 195 ILE A O 1
ATOM 1421 N N . PRO A 1 179 ? 22.89855 -2.54506 17.38544 1.000 11.26506 196 PRO A N 1
ATOM 1422 C CA . PRO A 1 179 ? 23.47237 -1.54547 18.30690 1.000 11.59145 196 PRO A CA 1
ATOM 1423 C C . PRO A 1 179 ? 24.65984 -2.09232 19.09795 1.000 11.81649 196 PRO A C 1
ATOM 1424 O O . PRO A 1 179 ? 24.66927 -3.24372 19.56218 1.000 13.68021 196 PRO A O 1
ATOM 1428 N N . ALA A 1 180 ? 25.64088 -1.20535 19.30046 1.000 11.09260 197 ALA A N 1
ATOM 1429 C CA . ALA A 1 180 ? 26.71644 -1.50857 20.24251 1.000 10.72894 197 ALA A CA 1
ATOM 1430 C C . ALA A 1 180 ? 26.99337 -0.25127 21.06647 1.000 10.95184 197 ALA A C 1
ATOM 1431 O O . ALA A 1 180 ? 27.01476 0.86305 20.49675 1.000 11.85696 197 ALA A O 1
ATOM 1433 N N . ILE A 1 181 ? 27.19525 -0.39259 22.38636 1.000 12.13025 198 ILE A N 1
ATOM 1434 C CA . ILE A 1 181 ? 27.47722 0.75339 23.26195 1.000 12.40716 198 ILE A CA 1
ATOM 1435 C C . ILE A 1 181 ? 28.69465 0.43555 24.11542 1.000 14.21374 198 ILE A C 1
ATOM 1436 O O . I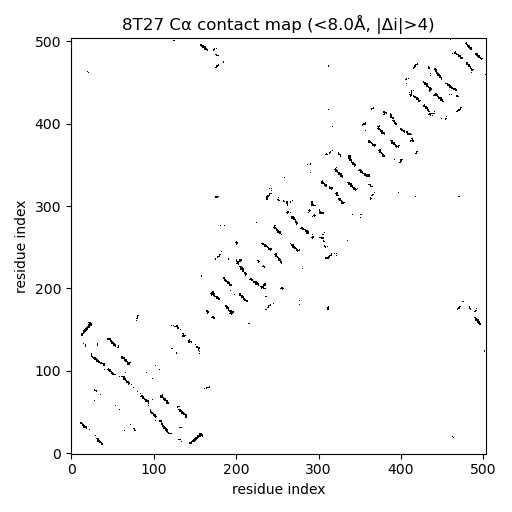LE A 1 181 ? 28.92242 -0.70978 24.54208 1.000 16.68925 198 ILE A O 1
ATOM 1441 N N . LEU A 1 182 ? 29.55844 1.44187 24.27893 1.000 13.33410 199 LEU A N 1
ATOM 1442 C CA . LEU A 1 182 ? 30.75390 1.28983 25.14164 1.000 13.24069 199 LEU A CA 1
ATOM 1443 C C . LEU A 1 182 ? 30.91005 2.53721 26.00523 1.000 12.96898 199 LEU A C 1
ATOM 1444 O O . LEU A 1 182 ? 30.88630 3.65923 25.46399 1.000 13.82432 199 LEU A O 1
ATOM 1449 N N . LYS A 1 183 ? 31.14593 2.35791 27.31323 1.000 12.89710 200 LYS A N 1
ATOM 1450 C CA . LYS A 1 183 ? 31.57792 3.44274 28.17357 1.000 13.67505 200 LYS A CA 1
ATOM 1451 C C . LYS A 1 183 ? 33.05401 3.25198 28.47298 1.000 17.38972 200 LYS A C 1
ATOM 1452 O O . LYS A 1 183 ? 33.47332 2.15031 28.87694 1.000 17.82327 200 LYS A O 1
ATOM 1458 N N . THR A 1 184 ? 33.85381 4.29635 28.19757 1.000 14.80299 201 THR A N 1
ATOM 1459 C CA . THR A 1 184 ? 35.26895 4.20529 28.49697 1.000 15.10241 201 THR A CA 1
ATOM 1460 C C . THR A 1 184 ? 35.53657 4.58135 29.959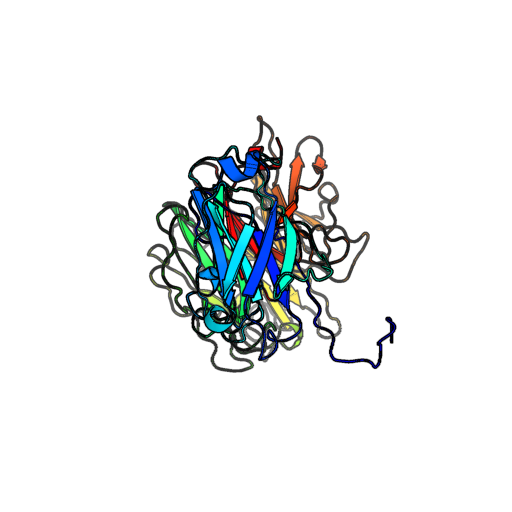02 1.000 16.81307 201 THR A C 1
ATOM 1461 O O . THR A 1 184 ? 34.70427 5.15708 30.66577 1.000 17.62943 201 THR A O 1
ATOM 1465 N N . ALA A 1 185 ? 36.75806 4.30957 30.39469 1.000 17.25763 202 ALA A N 1
ATOM 1466 C CA . ALA A 1 185 ? 37.13824 4.62822 31.75547 1.000 18.59539 202 ALA A CA 1
ATOM 1467 C C . ALA A 1 185 ? 37.03829 6.11594 32.01844 1.000 18.89882 202 ALA A C 1
ATOM 1468 O O . ALA A 1 185 ? 36.78925 6.52831 33.16169 1.000 24.50926 202 ALA A O 1
ATOM 1470 N N . ASN A 1 186 ? 37.25689 6.95031 31.00399 1.000 19.76639 203 ASN A N 1
ATOM 1471 C CA . ASN A 1 186 ? 37.10469 8.38538 31.23074 1.000 21.53514 203 ASN A CA 1
ATOM 1472 C C . ASN A 1 186 ? 35.66366 8.84983 31.10064 1.000 24.17295 203 ASN A C 1
ATOM 1473 O O . ASN A 1 186 ? 35.40919 10.05778 31.23773 1.000 23.21829 203 ASN A O 1
ATOM 1478 N N . GLY A 1 187 ? 34.72900 7.94742 30.81920 1.000 18.18000 204 GLY A N 1
ATOM 1479 C CA . GLY A 1 187 ? 33.31241 8.26768 30.80670 1.000 17.39398 204 GLY A CA 1
ATOM 1480 C C . GLY A 1 187 ? 32.75547 8.56882 29.43905 1.000 19.63124 204 GLY A C 1
ATOM 1481 O O . GLY A 1 187 ? 31.56544 8.84958 29.34036 1.000 21.34217 204 GLY A O 1
ATOM 1482 N N . THR A 1 188 ? 33.57542 8.51087 28.39201 1.000 15.93250 205 THR A N 1
ATOM 1483 C CA . THR A 1 188 ? 33.05677 8.72693 27.03492 1.000 14.30289 205 THR A CA 1
ATOM 1484 C C . THR A 1 188 ? 32.11948 7.57820 26.66684 1.000 14.19532 205 THR A C 1
ATOM 1485 O O . THR A 1 188 ? 32.40451 6.40993 26.98158 1.000 14.45612 205 THR A O 1
ATOM 1489 N N . LEU A 1 189 ? 31.03115 7.89094 25.97935 1.000 13.41571 206 LEU A N 1
ATOM 1490 C CA . LEU A 1 189 ? 30.13039 6.86017 25.43993 1.000 13.82623 206 LEU A CA 1
ATOM 1491 C C . LEU A 1 189 ? 30.29405 6.80523 23.94246 1.000 15.02525 206 LEU A C 1
ATOM 1492 O O . LEU A 1 189 ? 30.26058 7.84795 23.24747 1.000 14.55416 206 LEU A O 1
ATOM 1497 N N . ILE A 1 190 ? 30.48958 5.59661 23.43822 1.000 13.59235 207 ILE A N 1
ATOM 1498 C CA . ILE A 1 190 ? 30.61026 5.34074 21.98591 1.000 11.52818 207 ILE A CA 1
ATOM 1499 C C . ILE A 1 190 ? 29.44626 4.45793 21.57945 1.000 14.71542 207 ILE A C 1
ATOM 1500 O O . ILE A 1 190 ? 29.25758 3.35911 22.14372 1.000 16.42968 207 ILE A O 1
ATOM 1505 N N . ALA A 1 191 ? 28.63367 4.95068 20.64212 1.000 13.01197 208 ALA A N 1
ATOM 1506 C CA . ALA A 1 191 ? 27.50556 4.16552 20.13726 1.000 11.83291 208 ALA A CA 1
ATOM 1507 C C . ALA A 1 191 ? 27.76197 3.82992 18.67882 1.000 12.85911 208 ALA A C 1
ATOM 1508 O O . ALA A 1 191 ? 28.00429 4.75086 17.87108 1.000 13.66208 208 ALA A O 1
ATOM 1510 N N . MET A 1 192 ? 27.71934 2.54820 18.32195 1.000 12.29948 209 MET A N 1
ATOM 1511 C CA . MET A 1 192 ? 27.95329 2.20600 16.92018 1.000 11.59712 209 MET A CA 1
ATOM 1512 C C . MET A 1 192 ? 26.77653 1.38965 16.41979 1.000 11.48096 209 MET A C 1
ATOM 1513 O O . MET A 1 192 ? 25.95398 0.85882 17.18872 1.000 11.85535 209 MET A O 1
ATOM 1518 N N . ALA A 1 193 ? 26.65075 1.32228 15.09094 1.000 12.28759 210 ALA A N 1
ATOM 1519 C CA . ALA A 1 193 ? 25.54719 0.60925 14.45890 1.000 12.32538 210 ALA A CA 1
ATOM 1520 C C . ALA A 1 193 ? 25.97156 0.18363 13.05189 1.000 11.68837 210 ALA A C 1
ATOM 1521 O O . ALA A 1 193 ? 26.87891 0.77327 12.42189 1.000 11.14023 210 ALA A O 1
ATOM 1523 N N . ASP A 1 194 ? 25.16538 -0.74071 12.50519 1.000 10.67071 211 ASP A N 1
ATOM 1524 C CA . ASP A 1 194 ? 25.12326 -0.93470 11.06510 1.000 9.58937 211 ASP A CA 1
ATOM 1525 C C . ASP A 1 194 ? 24.28631 0.20203 10.43585 1.000 11.82193 211 ASP A C 1
ATOM 1526 O O . ASP A 1 194 ? 23.10742 0.40842 10.78327 1.000 12.10437 211 ASP A O 1
ATOM 1531 N N . ARG A 1 195 ? 24.89057 0.91510 9.48577 1.000 11.43323 212 ARG A N 1
ATOM 1532 C CA . ARG A 1 195 ? 24.23716 1.91602 8.62678 1.000 10.18280 212 ARG A CA 1
ATOM 1533 C C . ARG A 1 195 ? 23.75266 1.11614 7.42204 1.000 11.92546 212 ARG A C 1
ATOM 1534 O O . ARG A 1 195 ? 24.51061 0.84978 6.48699 1.000 13.08913 212 ARG A O 1
ATOM 1542 N N . ARG A 1 196 ? 22.50708 0.62317 7.50940 1.000 10.82268 213 ARG A N 1
ATOM 1543 C CA . ARG A 1 196 ? 21.88566 -0.27861 6.54454 1.000 11.38529 213 ARG A CA 1
ATOM 1544 C C . ARG A 1 196 ? 21.26468 0.61915 5.46360 1.000 11.62072 213 ARG A C 1
ATOM 1545 O O . ARG A 1 196 ? 20.05049 0.90049 5.43148 1.000 12.96641 213 ARG A O 1
ATOM 1553 N N . LYS A 1 197 ? 22.12895 1.11545 4.57720 1.000 13.49656 214 LYS A N 1
ATOM 1554 C CA . LYS A 1 197 ? 21.79841 2.29183 3.75382 1.000 13.33744 214 LYS A CA 1
ATOM 1555 C C . LYS A 1 197 ? 20.71389 2.03843 2.74397 1.000 11.88036 214 LYS A C 1
ATOM 1556 O O . LYS A 1 197 ? 20.01567 3.00276 2.42400 1.000 14.27452 214 LYS A O 1
ATOM 1562 N N . TYR A 1 198 ? 20.49572 0.78401 2.28208 1.000 12.35985 215 TYR A N 1
ATOM 1563 C CA . TYR A 1 198 ? 19.51760 0.60271 1.20083 1.000 15.68858 215 TYR A CA 1
ATOM 1564 C C . TYR A 1 198 ? 18.25272 -0.12681 1.61844 1.000 15.68041 215 TYR A C 1
ATOM 1565 O O . TYR A 1 198 ? 17.26144 -0.06506 0.88066 1.000 17.41726 215 TYR A O 1
ATOM 1574 N N . ASN A 1 199 ? 18.28395 -0.82380 2.74985 1.000 13.58324 216 ASN A N 1
ATOM 1575 C CA . ASN A 1 199 ? 17.18995 -1.67399 3.24464 1.000 14.01102 216 ASN A CA 1
ATOM 1576 C C . ASN A 1 199 ? 17.64941 -2.26022 4.58418 1.000 15.34309 216 ASN A C 1
ATOM 1577 O O . ASN A 1 199 ? 18.76664 -2.00595 5.03218 1.000 14.40172 216 ASN A O 1
ATOM 1582 N N . GLN A 1 200 ? 16.81998 -3.04898 5.25821 1.000 14.49737 217 GLN A N 1
ATOM 1583 C CA . GLN A 1 200 ? 17.14642 -3.53340 6.58851 1.000 13.40778 217 GLN A CA 1
ATOM 1584 C C . GLN A 1 200 ? 17.87015 -4.89379 6.60074 1.000 14.53287 217 GLN A C 1
ATOM 1585 O O . GLN A 1 200 ? 18.10549 -5.43632 7.68448 1.000 15.98756 217 GLN A O 1
ATOM 1591 N N . THR A 1 201 ? 18.28765 -5.39354 5.41962 1.000 16.15656 218 THR A N 1
ATOM 1592 C CA . THR A 1 201 ? 18.81840 -6.76531 5.37004 1.000 15.81794 218 THR A CA 1
ATOM 1593 C C . THR A 1 201 ? 20.30436 -6.85259 5.70418 1.000 16.20222 218 THR A C 1
ATOM 1594 O O . THR A 1 201 ? 21.04620 -5.86243 5.70181 1.000 14.54861 218 THR A O 1
ATOM 1598 N N . ALA A 1 202 ? 20.71791 -8.09162 6.02525 1.000 15.45888 219 ALA A N 1
ATOM 1599 C CA . ALA A 1 202 ? 22.05361 -8.36376 6.54054 1.000 14.29737 219 ALA A CA 1
ATOM 1600 C C . ALA A 1 202 ? 23.07703 -8.42531 5.40704 1.000 13.68520 219 ALA A C 1
ATOM 1601 O O . ALA A 1 202 ? 22.72960 -8.41681 4.21275 1.000 14.47698 219 ALA A O 1
ATOM 1603 N N . LEU A 1 203 ? 24.36144 -8.56445 5.80295 1.000 14.26446 220 LEU A N 1
ATOM 1604 C CA . LEU A 1 203 ? 25.34850 -8.99503 4.81914 1.000 13.65493 220 LEU A CA 1
ATOM 1605 C C . LEU A 1 203 ? 24.81542 -10.24945 4.09873 1.000 14.64646 220 LEU A C 1
ATOM 1606 O O . LEU A 1 203 ? 24.27443 -11.14322 4.76022 1.000 16.99591 220 LEU A O 1
ATOM 1611 N N . PRO A 1 204 ? 24.94775 -10.37033 2.76107 1.000 14.84031 221 PRO A N 1
ATOM 1612 C CA . PRO A 1 204 ? 25.87218 -9.63987 1.87092 1.000 14.14239 221 PRO A CA 1
ATOM 1613 C C . PRO A 1 204 ? 25.36293 -8.31325 1.31337 1.000 14.62640 221 PRO A C 1
ATOM 1614 O O . PRO A 1 204 ? 25.92441 -7.81097 0.33653 1.000 15.44664 221 PRO A O 1
ATOM 1618 N N . GLU A 1 205 ? 24.33679 -7.69138 1.90330 1.000 14.58620 222 GLU A N 1
ATOM 1619 C CA . GLU A 1 205 ? 24.03124 -6.32365 1.47399 1.000 14.99309 222 GLU A CA 1
ATOM 1620 C C . GLU A 1 205 ? 25.21803 -5.37839 1.73172 1.000 14.63529 222 GLU A C 1
ATOM 1621 O O . GLU A 1 205 ? 26.12185 -5.65213 2.56332 1.000 14.79061 222 GLU A O 1
ATOM 1627 N N . ASP A 1 206 ? 25.19725 -4.25050 1.03243 1.000 14.15325 223 ASP A N 1
ATOM 1628 C CA . ASP A 1 206 ? 26.17614 -3.15658 1.17450 1.000 13.17072 223 ASP A CA 1
ATOM 1629 C C . ASP A 1 206 ? 25.79206 -2.33918 2.40501 1.000 13.44544 223 ASP A C 1
ATOM 1630 O O . ASP A 1 206 ? 24.76369 -1.67619 2.40136 1.000 16.17545 223 ASP A O 1
ATOM 1635 N N . ILE A 1 207 ? 26.61502 -2.38517 3.45978 1.000 12.62379 224 ILE A N 1
ATOM 1636 C CA . ILE A 1 207 ? 26.34708 -1.82694 4.78562 1.000 12.14354 224 ILE A CA 1
ATOM 1637 C C . ILE A 1 207 ? 27.62779 -1.16021 5.25589 1.000 11.59159 224 ILE A C 1
ATOM 1638 O O . ILE A 1 207 ? 28.73963 -1.59367 4.90357 1.000 12.23989 224 ILE A O 1
ATOM 1643 N N . ASP A 1 208 ? 27.48892 -0.02124 5.93198 1.000 11.34538 225 ASP A N 1
ATOM 1644 C CA . ASP A 1 208 ? 28.62751 0.67041 6.53437 1.000 11.74248 225 ASP A CA 1
ATOM 1645 C C . ASP A 1 208 ? 28.52637 0.52907 8.05253 1.000 12.56849 225 ASP A C 1
ATOM 1646 O O . ASP A 1 208 ? 27.46540 0.17529 8.60924 1.000 12.02373 225 ASP A O 1
ATOM 1651 N N . ILE A 1 209 ? 29.61464 0.84297 8.75186 1.000 12.44709 226 ILE A N 1
ATOM 1652 C CA . ILE A 1 209 ? 29.58367 1.00596 10.21292 1.000 12.18252 226 ILE A CA 1
ATOM 1653 C C . ILE A 1 209 ? 29.65718 2.49666 10.56874 1.000 13.09890 226 ILE A C 1
ATOM 1654 O O . ILE A 1 209 ? 30.52499 3.21877 10.05616 1.000 13.14419 226 ILE A O 1
ATOM 1659 N N . VAL A 1 210 ? 28.74889 2.95187 11.43117 1.000 11.49645 227 VAL A N 1
ATOM 1660 C CA . VAL A 1 210 ? 28.60597 4.35773 11.80754 1.000 12.04975 227 VAL A CA 1
ATOM 1661 C C . VAL A 1 210 ? 28.71891 4.50367 13.33328 1.000 11.49256 227 VAL A C 1
ATOM 1662 O O . VAL A 1 210 ? 28.43528 3.56163 14.09395 1.000 12.86396 227 VAL A O 1
ATOM 1666 N N A MET A 1 211 ? 29.17784 5.68596 13.77007 0.670 12.44635 228 MET A N 1
ATOM 1667 N N B MET A 1 211 ? 29.11458 5.70318 13.77608 0.330 12.50833 228 MET A N 1
ATOM 1668 C CA A MET A 1 211 ? 29.41162 5.95029 15.19889 0.670 11.80607 228 MET A CA 1
ATOM 1669 C CA B MET A 1 211 ? 29.32265 5.95765 15.20300 0.330 11.64588 228 MET A CA 1
ATOM 1670 C C A MET A 1 211 ? 28.81033 7.29579 15.54944 0.670 11.95275 228 MET A C 1
ATOM 1671 C C B MET A 1 211 ? 28.92930 7.36494 15.60966 0.330 12.68009 228 MET A C 1
ATOM 1672 O O A MET A 1 211 ? 28.72955 8.18725 14.69881 0.670 13.19781 228 MET A O 1
ATOM 1673 O O B MET A 1 211 ? 29.13740 8.35948 14.89120 0.330 10.96970 228 MET A O 1
ATOM 1682 N N . ARG A 1 212 ? 28.38494 7.43743 16.80758 1.000 13.25540 229 ARG A N 1
ATOM 1683 C CA . ARG A 1 212 ? 28.20013 8.73322 17.47068 1.000 13.21506 229 ARG A CA 1
ATOM 1684 C C . ARG A 1 212 ? 28.84315 8.61132 18.85414 1.000 13.39539 229 ARG A C 1
ATOM 1685 O O . ARG A 1 212 ? 28.97287 7.50699 19.41259 1.000 14.25406 229 ARG A O 1
ATOM 1693 N N A ARG A 1 213 ? 29.26374 9.74201 19.39022 0.531 12.53945 230 ARG A N 1
ATOM 1694 N N B ARG A 1 213 ? 29.35550 9.72997 19.37813 0.469 12.65189 230 ARG A N 1
ATOM 1695 C CA A ARG A 1 213 ? 29.95643 9.74834 20.67910 0.531 14.83675 230 ARG A CA 1
ATOM 1696 C CA B ARG A 1 213 ? 30.00016 9.69920 20.70184 0.469 14.55438 230 ARG A CA 1
ATOM 1697 C C A ARG A 1 213 ? 29.34865 10.80433 21.58797 0.531 13.18409 230 ARG A C 1
ATOM 1698 C C B ARG A 1 213 ? 29.47233 10.82705 21.58621 0.469 13.05850 230 ARG A C 1
ATOM 1699 O O A ARG A 1 213 ? 28.79351 11.82082 21.12372 0.531 15.64239 230 ARG A O 1
ATOM 1700 O O B ARG A 1 213 ? 29.09215 11.91452 21.10990 0.469 15.83028 230 ARG A O 1
ATOM 1715 N N . SER A 1 214 ? 29.48088 10.57787 22.89904 1.000 14.87850 231 SER A N 1
ATOM 1716 C CA . SER A 1 214 ? 29.00681 11.54247 23.87430 1.000 15.80974 231 SER A CA 1
ATOM 1717 C C . SER A 1 214 ? 30.06427 11.69579 24.95305 1.000 16.19853 231 SER A C 1
ATOM 1718 O O . SER A 1 214 ? 30.57751 10.68240 25.44102 1.000 16.09074 231 SER A O 1
ATOM 1721 N N . THR A 1 215 ? 30.38552 12.93166 25.31466 1.000 16.35817 232 THR A N 1
ATOM 1722 C CA . THR A 1 215 ? 31.31434 13.16909 26.41559 1.000 19.23761 232 THR A CA 1
ATOM 1723 C C . THR A 1 215 ? 30.60796 13.72828 27.65506 1.000 21.95277 232 THR A C 1
ATOM 1724 O O . THR A 1 215 ? 31.27239 14.13409 28.62122 1.000 22.79374 232 THR A O 1
ATOM 1728 N N . ASP A 1 216 ? 29.27752 13.71062 27.69349 1.000 19.50823 233 ASP A N 1
ATOM 1729 C CA . ASP A 1 216 ? 28.51617 14.23470 28.81769 1.000 21.53110 233 ASP A CA 1
ATOM 1730 C C . ASP A 1 216 ? 27.50675 13.22049 29.36020 1.000 20.79338 233 ASP A C 1
ATOM 1731 O O . ASP A 1 216 ? 26.48777 13.61783 29.92198 1.000 24.52373 233 ASP A O 1
ATOM 1736 N N . GLY A 1 217 ? 27.80550 11.92957 29.25679 1.000 18.86019 234 GLY A N 1
ATOM 1737 C CA . GLY A 1 217 ? 26.95324 10.92547 29.87765 1.000 21.53089 234 GLY A CA 1
ATOM 1738 C C . GLY A 1 217 ? 25.71382 10.60042 29.09047 1.000 19.57713 234 GLY A C 1
ATOM 1739 O O . GLY A 1 217 ? 24.72535 10.12971 29.67827 1.000 23.02874 234 GLY A O 1
ATOM 1740 N N . GLY A 1 218 ? 25.68486 10.96431 27.82194 1.000 19.17996 235 GLY A N 1
ATOM 1741 C CA . GLY A 1 218 ? 24.53339 10.76730 26.96945 1.000 19.07072 235 GLY A CA 1
ATOM 1742 C C . GLY A 1 218 ? 23.56297 11.92064 26.96293 1.000 23.59224 235 GLY A C 1
ATOM 1743 O O . GLY A 1 218 ? 22.46458 11.76795 26.41576 1.000 30.76125 235 GLY A O 1
ATOM 1744 N N . LYS A 1 219 ? 23.93861 13.08375 27.49288 1.000 24.21380 236 LYS A N 1
ATOM 1745 C CA . LYS A 1 219 ? 23.03904 14.22709 27.38936 1.000 25.19969 236 LYS A CA 1
ATOM 1746 C C . LYS A 1 219 ? 23.05365 14.76656 25.96604 1.000 29.06255 236 LYS A C 1
ATOM 1747 O O . LYS A 1 219 ? 22.02376 15.22471 25.45007 1.000 34.70857 236 LYS A O 1
ATOM 1750 N N . SER A 1 220 ? 24.19227 14.66081 25.29656 1.000 25.05697 237 SER A N 1
ATOM 1751 C CA . SER A 1 220 ? 24.32123 15.12179 23.92008 1.000 26.13079 237 SER A CA 1
ATOM 1752 C C . SER A 1 220 ? 25.30281 14.25267 23.15471 1.000 22.22040 237 SER A C 1
ATOM 1753 O O . SER A 1 220 ? 26.23158 13.66868 23.72975 1.000 20.57836 237 SER A O 1
ATOM 1756 N N . TRP A 1 221 ? 25.07099 14.15573 21.82657 1.000 18.53471 238 TRP A N 1
ATOM 1757 C CA . TRP A 1 221 ? 25.80893 13.22873 20.97505 1.000 16.94932 238 TRP A CA 1
ATOM 1758 C C . TRP A 1 221 ? 26.35956 13.92029 19.73126 1.000 17.84728 238 TRP A C 1
ATOM 1759 O O . TRP A 1 221 ? 25.69500 14.79179 19.16004 1.000 22.66674 238 TRP A O 1
ATOM 1770 N N . SER A 1 222 ? 27.55770 13.52817 19.31992 1.000 16.28922 239 SER A N 1
ATOM 1771 C CA . SER A 1 222 ? 28.20269 14.04685 18.10762 1.000 18.58165 239 SER A CA 1
ATOM 1772 C C . SER A 1 222 ? 27.41854 13.67953 16.85211 1.000 19.11919 239 SER A C 1
ATOM 1773 O O . SER A 1 222 ? 26.60155 12.76039 16.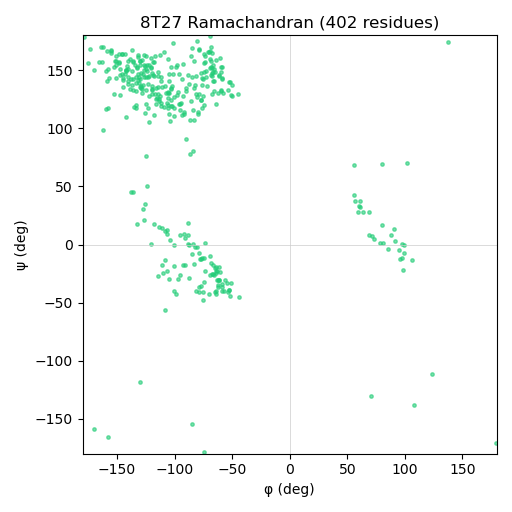84739 1.000 19.92222 239 SER A O 1
ATOM 1776 N N . ASP A 1 223 ? 27.64470 14.44693 15.77746 1.000 20.45730 240 ASP A N 1
ATOM 1777 C CA . ASP A 1 223 ? 27.07622 14.07509 14.48849 1.000 19.38860 240 ASP A CA 1
ATOM 1778 C C . ASP A 1 223 ? 27.58259 12.69347 14.08575 1.000 20.43261 240 ASP A C 1
ATOM 1779 O O . ASP A 1 223 ? 28.75891 12.36882 14.32060 1.000 23.64577 240 ASP A O 1
ATOM 1784 N N . PRO A 1 224 ? 26.74988 11.85473 13.46212 1.000 16.38920 241 PRO A N 1
ATOM 1785 C CA . PRO A 1 224 ? 27.21084 10.53120 13.05920 1.000 18.57096 241 PRO A CA 1
ATOM 1786 C C . PRO A 1 224 ? 28.33916 10.59306 12.05519 1.000 16.33013 241 PRO A C 1
ATOM 1787 O O . PRO A 1 224 ? 28.35472 11.43986 11.14661 1.000 21.68213 241 PRO A O 1
ATOM 1791 N N A ARG A 1 225 ? 29.28401 9.67249 12.22218 0.549 16.31910 242 ARG A N 1
ATOM 1792 N N B ARG A 1 225 ? 29.28855 9.67329 12.20253 0.451 16.33609 242 ARG A N 1
ATOM 1793 C CA A ARG A 1 225 ? 30.43157 9.54632 11.33325 0.549 16.43077 242 ARG A CA 1
ATOM 1794 C CA B ARG A 1 225 ? 30.44076 9.59089 11.30819 0.451 16.35360 242 ARG A CA 1
ATOM 1795 C C A ARG A 1 225 ? 30.45465 8.12114 10.81071 0.549 13.49087 242 ARG A C 1
ATOM 1796 C C B ARG A 1 225 ? 30.53473 8.15829 10.82111 0.451 13.47239 242 ARG A C 1
ATOM 1797 O O A ARG A 1 225 ? 30.30796 7.16971 11.58973 0.549 14.43547 242 ARG A O 1
ATOM 1798 O O B ARG A 1 225 ? 30.51896 7.23617 11.64289 0.451 13.96337 242 ARG A O 1
ATOM 1813 N N . ILE A 1 226 ? 30.61867 7.97407 9.49540 1.000 14.40949 243 ILE A N 1
ATOM 1814 C CA . ILE A 1 226 ? 30.89515 6.66157 8.92412 1.000 13.40981 243 ILE A CA 1
ATOM 1815 C C . ILE A 1 226 ? 32.34800 6.33363 9.23121 1.000 14.42575 243 ILE A C 1
ATOM 1816 O O . ILE A 1 226 ? 33.26702 7.07146 8.85410 1.000 20.81734 243 ILE A O 1
ATOM 1821 N N A ILE A 1 227 ? 32.59277 5.22929 9.88561 0.451 13.08291 244 ILE A N 1
ATOM 1822 N N B ILE A 1 227 ? 32.55172 5.23770 9.95665 0.549 13.42404 244 ILE A N 1
ATOM 1823 C CA A ILE A 1 227 ? 33.97268 4.88035 10.16986 0.451 14.64928 244 ILE A CA 1
ATOM 1824 C CA B ILE A 1 227 ? 33.87463 4.73495 10.33500 0.549 13.92206 244 ILE A CA 1
ATOM 1825 C C A ILE A 1 227 ? 34.47859 3.67977 9.38128 0.451 13.20102 244 ILE A C 1
ATOM 1826 C C B ILE A 1 227 ? 34.41740 3.78253 9.28499 0.549 12.23000 244 ILE A C 1
ATOM 1827 O O A ILE A 1 227 ? 35.69917 3.52207 9.27315 0.451 14.87898 244 ILE A O 1
ATOM 1828 O O B ILE A 1 227 ? 35.59190 3.85177 8.93606 0.549 12.57975 244 ILE A O 1
ATOM 1837 N N . VAL A 1 228 ? 33.59279 2.82245 8.84356 1.000 14.65701 245 VAL A N 1
ATOM 1838 C CA . VAL A 1 228 ? 33.97885 1.83163 7.82264 1.000 13.64954 245 VAL A CA 1
ATOM 1839 C C . VAL A 1 228 ? 32.92383 1.86263 6.72061 1.000 14.99955 245 VAL A C 1
ATOM 1840 O O . VAL A 1 228 ? 31.73658 1.62226 6.98866 1.000 14.81534 245 VAL A O 1
ATOM 1844 N N . GLN A 1 229 ? 33.33833 2.16081 5.51056 1.000 14.78366 246 GLN A N 1
ATOM 1845 C CA . GLN A 1 229 ? 32.42046 2.31964 4.37782 1.000 13.28244 246 GLN A CA 1
ATOM 1846 C C . GLN A 1 229 ? 32.28525 1.01381 3.57816 1.000 15.45927 246 GLN A C 1
ATOM 1847 O O . GLN A 1 229 ? 33.27986 0.50704 3.01733 1.000 15.68046 246 GLN A O 1
ATOM 1853 N N . GLY A 1 230 ? 31.05471 0.49757 3.45691 1.000 13.39713 247 GLY A N 1
ATOM 1854 C CA . GLY A 1 230 ? 30.83748 -0.61653 2.53929 1.000 13.20374 247 GLY A CA 1
ATOM 1855 C C . GLY A 1 230 ? 31.02659 -0.17174 1.10527 1.000 15.06778 247 GLY A C 1
ATOM 1856 O O . GLY A 1 230 ? 30.74535 0.99661 0.74676 1.000 16.66169 247 GLY A O 1
ATOM 1857 N N . GLU A 1 231 ? 31.52152 -1.08873 0.25694 1.000 14.13137 248 GLU A N 1
ATOM 1858 C CA . GLU A 1 231 ? 31.89075 -0.72602 -1.10429 1.000 15.89719 248 GLU A CA 1
ATOM 1859 C C . GLU A 1 231 ? 31.07777 -1.44903 -2.15624 1.000 16.00620 248 GLU A C 1
ATOM 1860 O O . GLU A 1 231 ? 31.45075 -1.46400 -3.33579 1.000 20.47095 248 GLU A O 1
ATOM 1866 N N . GLY A 1 232 ? 29.95172 -1.99713 -1.75732 1.000 14.72160 249 GLY A N 1
ATOM 1867 C CA . GLY A 1 232 ? 29.10636 -2.72249 -2.68916 1.000 14.34133 249 GLY A CA 1
ATOM 1868 C C . GLY A 1 232 ? 28.52601 -3.97948 -2.06860 1.000 13.39887 249 GLY A C 1
ATOM 1869 O O . GLY A 1 232 ? 28.92108 -4.35700 -0.95108 1.000 14.67076 249 GLY A O 1
ATOM 1870 N N A ARG A 1 233 ? 27.61736 -4.63650 -2.78208 0.615 15.07789 250 ARG A N 1
ATOM 1871 N N B ARG A 1 233 ? 27.61214 -4.65003 -2.75596 0.385 15.09556 250 ARG A N 1
ATOM 1872 C CA A ARG A 1 233 ? 27.18977 -5.96056 -2.34368 0.615 15.29085 250 ARG A CA 1
ATOM 1873 C CA B ARG A 1 233 ? 27.17449 -5.93641 -2.23209 0.385 15.10667 250 ARG A CA 1
ATOM 1874 C C A ARG A 1 233 ? 28.42301 -6.86112 -2.22057 0.615 15.57580 250 ARG A C 1
ATOM 1875 C C B ARG A 1 233 ? 28.36819 -6.88636 -2.22676 0.385 15.71624 250 ARG A C 1
ATOM 1876 O O A ARG A 1 233 ? 29.36076 -6.79298 -3.03794 0.615 16.46742 250 ARG A O 1
ATOM 1877 O O B ARG A 1 233 ? 29.22148 -6.86497 -3.13234 0.385 17.97025 250 ARG A O 1
ATOM 1892 N N . ASN A 1 234 ? 28.44211 -7.71228 -1.17960 1.000 15.50728 251 ASN A N 1
ATOM 1893 C CA . ASN A 1 234 ? 29.56702 -8.61866 -0.90590 1.000 16.19331 251 ASN A CA 1
ATOM 1894 C C . ASN A 1 234 ? 30.76611 -7.87361 -0.37174 1.000 14.08871 251 ASN A C 1
ATOM 1895 O O . ASN A 1 234 ? 31.81843 -8.50462 -0.13170 1.000 18.39573 251 ASN A O 1
ATOM 1900 N N A HIS A 1 235 ? 30.66966 -6.55674 -0.15681 0.558 13.43211 252 HIS A N 1
ATOM 1901 N N B HIS A 1 235 ? 30.66505 -6.55711 -0.18581 0.442 13.44370 252 HIS A N 1
ATOM 1902 C CA A HIS A 1 235 ? 31.79212 -5.73997 0.30943 0.558 13.40868 252 HIS A CA 1
ATOM 1903 C CA B HIS A 1 235 ? 31.78260 -5.71638 0.22726 0.442 13.70801 252 HIS A CA 1
ATOM 1904 C C A HIS A 1 235 ? 31.36694 -4.75498 1.35936 0.558 12.57631 252 HIS A C 1
ATOM 1905 C C B HIS A 1 235 ? 31.37403 -4.75990 1.33576 0.442 12.61306 252 HIS A C 1
ATOM 1906 O O A HIS A 1 235 ? 31.95445 -3.67080 1.48533 0.558 15.56080 252 HIS A O 1
ATOM 1907 O O B HIS A 1 235 ? 31.98386 -3.68896 1.47569 0.442 15.51069 252 HIS A O 1
ATOM 1920 N N . GLY A 1 236 ? 30.33838 -5.11940 2.10271 1.000 12.13341 253 GLY A N 1
ATOM 1921 C CA . GLY A 1 236 ? 29.88397 -4.31937 3.22300 1.000 11.60706 253 GLY A CA 1
ATOM 1922 C C . GLY A 1 236 ? 30.56344 -4.75380 4.52144 1.000 11.20994 253 GLY A C 1
ATOM 1923 O O . GLY A 1 236 ? 31.34182 -5.72502 4.54943 1.000 12.67450 253 GLY A O 1
ATOM 1924 N N . PHE A 1 237 ? 30.21989 -4.03993 5.58987 1.000 12.65046 254 PHE A N 1
ATOM 1925 C CA . PHE A 1 237 ? 30.75163 -4.31996 6.92694 1.000 11.45014 254 PHE A CA 1
ATOM 1926 C C . PHE A 1 237 ? 29.67229 -4.11518 7.96746 1.000 13.08873 254 PHE A C 1
ATOM 1927 O O . PHE A 1 237 ? 28.86242 -3.18785 7.82489 1.000 14.96320 254 PHE A O 1
ATOM 1935 N N . GLY A 1 238 ? 29.75917 -4.86185 9.06699 1.000 12.95871 255 GLY A N 1
ATOM 1936 C CA . GLY A 1 238 ? 28.73368 -4.72147 10.09856 1.000 13.11230 255 GLY A CA 1
ATOM 1937 C C . GLY A 1 238 ? 28.98555 -5.66144 11.27850 1.000 12.70295 255 GLY A C 1
ATOM 1938 O O . GLY A 1 238 ? 30.01128 -6.33611 11.37065 1.000 12.68750 255 GLY A O 1
ATOM 1939 N N . ASP A 1 239 ? 27.98771 -5.73029 12.17686 1.000 12.52718 256 ASP A N 1
ATOM 1940 C CA . ASP A 1 239 ? 27.98595 -6.52477 13.41949 1.000 12.88670 256 ASP A CA 1
ATOM 1941 C C . ASP A 1 239 ? 29.19741 -6.15699 14.29166 1.000 13.49790 256 ASP A C 1
ATOM 1942 O O . ASP A 1 239 ? 30.07533 -6.96605 14.55576 1.000 14.04558 256 ASP A O 1
ATOM 1947 N N . VAL A 1 240 ? 29.14479 -4.93407 14.80735 1.000 11.48187 257 VAL A N 1
ATOM 1948 C CA . VAL A 1 240 ? 30.22703 -4.42414 15.65241 1.000 11.09686 257 VAL A CA 1
ATOM 1949 C C . VAL A 1 240 ? 30.08902 -4.90251 17.08412 1.000 10.63733 257 VAL A C 1
ATOM 1950 O O . VAL A 1 240 ? 28.99847 -4.83890 17.68251 1.000 11.73274 257 VAL A O 1
ATOM 1954 N N . ALA A 1 241 ? 31.22756 -5.31267 17.68174 1.000 11.53920 258 ALA A N 1
ATOM 1955 C CA . ALA A 1 241 ? 31.34834 -5.39423 19.13535 1.000 11.67613 258 ALA A CA 1
ATOM 1956 C C . ALA A 1 241 ? 32.52557 -4.56188 19.62945 1.000 12.24766 258 ALA A C 1
ATOM 1957 O O . ALA A 1 241 ? 33.55768 -4.39845 18.92182 1.000 12.75587 258 ALA A O 1
ATOM 1959 N N . LEU A 1 242 ? 32.39300 -4.03241 20.85002 1.000 12.30913 259 LEU A N 1
ATOM 1960 C CA . LEU A 1 242 ? 33.34320 -3.05317 21.39497 1.000 12.26931 259 LEU A CA 1
ATOM 1961 C C . LEU A 1 242 ? 33.86544 -3.48553 22.76429 1.000 11.45807 259 LEU A C 1
ATOM 1962 O O . LEU A 1 242 ? 33.12953 -4.05727 23.58752 1.000 12.35968 259 LEU A O 1
ATOM 1967 N N . VAL A 1 243 ? 35.13164 -3.11510 23.01247 1.000 11.26315 260 VAL A N 1
ATOM 1968 C CA . VAL A 1 243 ? 35.72778 -3.18387 24.35657 1.000 12.10455 260 VAL A CA 1
ATOM 1969 C C . VAL A 1 243 ? 36.70073 -2.02906 24.50650 1.000 13.80365 260 VAL A C 1
ATOM 1970 O O . VAL A 1 243 ? 37.11136 -1.39614 23.51972 1.000 13.03255 260 VAL A O 1
ATOM 1974 N N . GLN A 1 244 ? 37.07643 -1.74323 25.75922 1.000 12.83763 261 GLN A N 1
ATOM 1975 C CA . GLN A 1 244 ? 38.25679 -0.92673 26.02372 1.000 14.84754 261 GLN A CA 1
ATOM 1976 C C . GLN A 1 244 ? 39.26143 -1.83771 26.71319 1.000 15.34639 261 GLN A C 1
ATOM 1977 O O . GLN A 1 244 ? 38.92653 -2.50501 27.69661 1.000 15.72475 261 GLN A O 1
ATOM 1983 N N . THR A 1 245 ? 40.49699 -1.84545 26.20832 1.000 14.82345 262 THR A N 1
ATOM 1984 C CA . THR A 1 245 ? 41.51883 -2.72427 26.78790 1.000 13.74844 262 THR A CA 1
ATOM 1985 C C . THR A 1 245 ? 42.06970 -2.09876 28.06513 1.000 16.10289 262 THR A C 1
ATOM 1986 O O . THR A 1 245 ? 41.85160 -0.93296 28.37178 1.000 17.55753 262 THR A O 1
ATOM 1990 N N . GLN A 1 246 ? 42.81868 -2.91456 28.79062 1.000 16.15695 263 GLN A N 1
ATOM 1991 C CA . GLN A 1 246 ? 43.44510 -2.42031 30.00242 1.000 19.07596 263 GLN A CA 1
ATOM 1992 C C . GLN A 1 246 ? 44.41291 -1.28299 29.74061 1.000 18.76455 263 GLN A C 1
ATOM 1993 O O . GLN A 1 246 ? 44.60550 -0.42227 30.61573 1.000 22.96116 263 GLN A O 1
ATOM 1999 N N . ALA A 1 247 ? 45.05312 -1.25639 28.57464 1.000 18.94422 264 ALA A N 1
ATOM 2000 C CA . ALA A 1 247 ? 45.95153 -0.13696 28.27044 1.000 19.48874 264 ALA A CA 1
ATOM 2001 C C . ALA A 1 247 ? 45.18965 1.13127 27.93152 1.000 22.96939 264 ALA A C 1
ATOM 2002 O O . ALA A 1 247 ? 45.80044 2.21458 27.90117 1.000 26.64494 264 ALA A O 1
ATOM 2004 N N . GLY A 1 248 ? 43.86668 1.04057 27.72276 1.000 19.39090 265 GLY A N 1
ATOM 2005 C CA . GLY A 1 248 ? 43.06003 2.19425 27.43826 1.000 20.36809 265 GLY A CA 1
ATOM 2006 C C . GLY A 1 248 ? 42.61800 2.29894 26.00789 1.000 18.48909 265 GLY A C 1
ATOM 2007 O O . GLY A 1 248 ? 41.79015 3.15699 25.70703 1.000 19.88962 265 GLY A O 1
ATOM 2008 N N . LYS A 1 249 ? 43.19166 1.52837 25.10339 1.000 17.16371 266 LYS A N 1
ATOM 2009 C CA . LYS A 1 249 ? 42.75241 1.68089 23.72374 1.000 15.38667 266 LYS A CA 1
ATOM 2010 C C . LYS A 1 249 ? 41.37482 1.05382 23.52418 1.000 16.55954 266 LYS A C 1
ATOM 2011 O O . LYS A 1 249 ? 40.97667 0.11920 24.22748 1.000 18.62867 266 LYS A O 1
ATOM 2017 N N . LEU A 1 250 ? 40.58247 1.63019 22.60936 1.000 13.94011 267 LEU A N 1
ATOM 2018 C CA . LEU A 1 250 ? 39.27962 1.03554 22.30183 1.000 12.46069 267 LEU A CA 1
ATOM 2019 C C . LEU A 1 250 ? 39.49524 0.07346 21.14236 1.000 14.08091 267 LEU A C 1
ATOM 2020 O O . LEU A 1 250 ? 40.29128 0.33239 20.23815 1.000 15.69479 267 LEU A O 1
ATOM 2025 N N A LEU A 1 251 ? 38.75820 -1.01502 21.17284 0.456 12.35123 268 LEU A N 1
ATOM 2026 N N B LEU A 1 251 ? 38.80285 -1.06386 21.16218 0.544 12.28676 268 LEU A N 1
ATOM 2027 C CA A LEU A 1 251 ? 38.81686 -2.00492 20.12796 0.456 12.94498 268 LEU A CA 1
ATOM 2028 C CA B LEU A 1 251 ? 38.91745 -2.04871 20.09174 0.544 12.69356 268 LEU A CA 1
ATOM 2029 C C A LEU A 1 251 ? 37.40538 -2.25434 19.61773 0.456 12.83306 268 LEU A C 1
ATOM 2030 C C B LEU A 1 251 ? 37.50995 -2.40908 19.61412 0.544 12.23306 268 LEU A C 1
ATOM 2031 O O A LEU A 1 251 ? 36.44141 -2.39123 20.39401 0.456 12.44884 268 LEU A O 1
ATOM 2032 O O B LEU A 1 251 ? 36.64326 -2.80220 20.41718 0.544 13.72765 268 LEU A O 1
ATOM 2041 N N . MET A 1 252 ? 37.27863 -2.29054 18.29990 1.000 12.20848 269 MET A N 1
ATOM 2042 C CA . MET A 1 252 ? 36.05569 -2.73723 17.63699 1.000 12.27275 269 MET A CA 1
ATOM 2043 C C . MET A 1 252 ? 36.38022 -3.95248 16.80535 1.000 12.59727 269 MET A C 1
ATOM 2044 O O . MET A 1 252 ? 37.40988 -3.98555 16.13569 1.000 13.38296 269 MET A O 1
ATOM 2049 N N . ILE A 1 253 ? 35.51416 -4.93037 16.83916 1.000 12.24332 270 ILE A N 1
ATOM 2050 C CA . ILE A 1 253 ? 35.64543 -6.14107 16.03266 1.000 11.85673 270 ILE A CA 1
ATOM 2051 C C . ILE A 1 253 ? 34.36735 -6.22256 15.18115 1.000 12.42565 270 ILE A C 1
ATOM 2052 O O . ILE A 1 253 ? 33.28776 -5.81268 15.62383 1.000 12.26030 270 ILE A O 1
ATOM 2057 N N . PHE A 1 254 ? 34.45758 -6.71276 13.94729 1.000 10.73170 271 PHE A N 1
ATOM 2058 C CA . PHE A 1 254 ? 33.29749 -6.69576 13.05237 1.000 10.45664 271 PHE A CA 1
ATOM 2059 C C . PHE A 1 254 ? 33.58300 -7.65642 11.91486 1.000 11.66651 271 PHE A C 1
ATOM 2060 O O . PHE A 1 254 ? 34.71562 -8.11345 11.74745 1.000 13.02861 271 PHE A O 1
ATOM 2068 N N . VAL A 1 255 ? 32.55914 -7.94266 11.11091 1.000 10.66971 272 VAL A N 1
ATOM 2069 C CA . VAL A 1 255 ? 32.70730 -8.76907 9.95090 1.000 12.01085 272 VAL A CA 1
ATOM 2070 C C . VAL A 1 255 ? 32.49963 -7.95617 8.68926 1.000 11.81374 272 VAL A C 1
ATOM 2071 O O . VAL A 1 255 ? 31.91535 -6.85712 8.67581 1.000 12.39124 272 VAL A O 1
ATOM 2075 N N . GLY A 1 256 ? 32.95599 -8.52022 7.57219 1.000 10.72495 273 GLY A N 1
ATOM 2076 C CA . GLY A 1 256 ? 32.61011 -7.91817 6.30092 1.000 12.51059 273 GLY A CA 1
ATOM 2077 C C . GLY A 1 256 ? 32.55533 -8.93799 5.20586 1.000 15.04451 273 GLY A C 1
ATOM 2078 O O . GLY A 1 256 ? 33.18213 -9.99807 5.26599 1.000 15.62480 273 GLY A O 1
ATOM 2079 N N . GLY A 1 257 ? 31.82286 -8.56317 4.15949 1.000 14.07193 274 GLY A N 1
ATOM 2080 C CA . GLY A 1 257 ? 31.81190 -9.37455 2.97243 1.000 14.49463 274 GLY A CA 1
ATOM 2081 C C . GLY A 1 257 ? 30.52631 -10.14393 2.70654 1.000 14.28771 274 GLY A C 1
ATOM 2082 O O . GLY A 1 257 ? 29.42091 -9.59743 2.76190 1.000 15.30197 274 GLY A O 1
ATOM 2083 N N . VAL A 1 258 ? 30.69084 -11.37851 2.28910 1.000 15.28228 275 VAL A N 1
ATOM 2084 C CA . VAL A 1 258 ? 29.53434 -12.20783 1.95133 1.000 13.52486 275 VAL A CA 1
ATOM 2085 C C . VAL A 1 258 ? 28.72574 -12.54440 3.20135 1.000 15.24434 275 VAL A C 1
ATOM 2086 O O . VAL A 1 258 ? 29.16721 -12.26854 4.32907 1.000 13.89075 275 VAL A O 1
ATOM 2090 N N . GLY A 1 259 ? 27.54608 -13.12231 3.01685 1.000 16.02631 276 GLY A N 1
ATOM 2091 C CA . GLY A 1 259 ? 26.71519 -13.51682 4.15409 1.000 13.50102 276 GLY A CA 1
ATOM 2092 C C . GLY A 1 259 ? 27.30298 -14.66974 4.95286 1.000 14.09214 276 GLY A C 1
ATOM 2093 O O . GLY A 1 259 ? 28.14343 -15.43412 4.46950 1.000 14.80148 276 GLY A O 1
ATOM 2094 N N . LEU A 1 260 ? 26.86615 -14.77555 6.20597 1.000 14.17190 277 LEU A N 1
ATOM 2095 C CA . LEU A 1 260 ? 27.38042 -15.81430 7.09885 1.000 14.48005 277 LEU A CA 1
ATOM 2096 C C . LEU A 1 260 ? 27.28962 -17.20342 6.46452 1.000 13.56062 277 LEU A C 1
ATOM 2097 O O . LEU A 1 260 ? 28.23504 -18.00424 6.53751 1.000 14.27127 277 LEU A O 1
ATOM 2102 N N . TRP A 1 261 ? 26.15992 -17.51396 5.83933 1.000 14.40840 278 TRP A N 1
ATOM 2103 C CA . TRP A 1 261 ? 25.97027 -18.86894 5.31266 1.000 12.72509 278 TRP A CA 1
ATOM 2104 C C . TRP A 1 261 ? 26.58189 -19.04445 3.93527 1.000 12.70181 278 TRP A C 1
ATOM 2105 O O . TRP A 1 261 ? 26.60069 -20.17549 3.41538 1.000 15.59221 278 TRP A O 1
ATOM 2116 N N . GLN A 1 262 ? 27.04367 -17.94892 3.31877 1.000 13.32995 279 GLN A N 1
ATOM 2117 C CA . GLN A 1 262 ? 27.73383 -17.98276 2.04991 1.000 13.40483 279 GLN A CA 1
ATOM 2118 C C . GLN A 1 262 ? 29.23647 -18.10353 2.20887 1.000 12.14156 279 GLN A C 1
ATOM 2119 O O . GLN A 1 262 ? 29.92390 -18.50636 1.26055 1.000 14.07261 279 GLN A O 1
ATOM 2125 N N . SER A 1 263 ? 29.73799 -17.79544 3.41338 1.000 12.20240 280 SER A N 1
ATOM 2126 C CA . SER A 1 263 ? 31.17992 -17.84000 3.66121 1.000 11.42757 280 SER A CA 1
ATOM 2127 C C . SER A 1 263 ? 31.71906 -19.24569 3.46167 1.000 12.49141 280 SER A C 1
ATOM 2128 O O . SER A 1 263 ? 31.05462 -20.25057 3.77783 1.000 13.19729 280 SER A O 1
ATOM 2131 N N . THR A 1 264 ? 32.95437 -19.33173 2.94243 1.000 11.73354 281 THR A N 1
ATOM 2132 C CA . THR A 1 264 ? 33.64850 -20.61589 2.81653 1.000 12.29973 281 THR A CA 1
ATOM 2133 C C . THR A 1 264 ? 35.10008 -20.43220 3.24279 1.000 13.31545 281 THR A C 1
ATOM 2134 O O . THR A 1 264 ? 35.58796 -19.29238 3.38701 1.000 14.41051 281 THR A O 1
ATOM 2138 N N . PRO A 1 265 ? 35.82700 -21.54281 3.44587 1.000 13.81454 282 PRO A N 1
ATOM 2139 C CA . PRO A 1 265 ? 37.23519 -21.42348 3.87205 1.000 15.40311 282 PRO A CA 1
ATOM 2140 C C . PRO A 1 265 ? 38.08590 -20.64759 2.89805 1.000 17.72301 282 PRO A C 1
ATOM 2141 O O . PRO A 1 265 ? 39.01557 -19.92944 3.30518 1.000 17.02472 282 PRO A O 1
ATOM 2145 N N . ASP A 1 266 ? 37.79055 -20.76830 1.59422 1.000 14.79887 283 ASP A N 1
ATOM 2146 C CA . ASP A 1 266 ? 38.62773 -20.11258 0.58029 1.000 15.44359 283 ASP A CA 1
ATOM 2147 C C . ASP A 1 266 ? 38.08762 -18.74248 0.18817 1.000 16.02346 283 ASP A C 1
ATOM 2148 O O . ASP A 1 266 ? 38.83516 -17.94134 -0.38601 1.000 16.01743 283 ASP A O 1
ATOM 2153 N N A ARG A 1 267 ? 36.79990 -18.45928 0.44149 0.491 13.74484 284 ARG A N 1
ATOM 2154 N N B ARG A 1 267 ? 36.80470 -18.45517 0.45413 0.509 13.76040 284 ARG A N 1
ATOM 2155 C CA A ARG A 1 267 ? 36.20756 -17.14150 0.16810 0.491 13.88506 284 ARG A CA 1
ATOM 2156 C CA B ARG A 1 267 ? 36.20603 -17.14224 0.17110 0.509 13.88902 284 ARG A CA 1
ATOM 2157 C C A ARG A 1 267 ? 35.40160 -16.76181 1.41309 0.491 14.32771 284 ARG A C 1
ATOM 2158 C C B ARG A 1 267 ? 35.39873 -16.75356 1.41186 0.509 14.31448 284 ARG A C 1
ATOM 2159 O O A ARG A 1 267 ? 34.17035 -16.85796 1.44737 0.491 14.18364 284 ARG A O 1
ATOM 2160 O O B ARG A 1 267 ? 34.16664 -16.84081 1.44581 0.509 14.22385 284 ARG A O 1
ATOM 2167 N N . PRO A 1 268 ? 36.07763 -16.35671 2.48267 1.000 12.97807 285 PRO A N 1
ATOM 2168 C CA . PRO A 1 268 ? 35.37704 -16.11841 3.74863 1.000 12.14503 285 PRO A CA 1
ATOM 2169 C C . PRO A 1 268 ? 34.66352 -14.78277 3.83209 1.000 12.92016 285 PRO A C 1
ATOM 2170 O O . PRO A 1 268 ? 35.07270 -13.78444 3.20916 1.000 15.65769 285 PRO A O 1
ATOM 2174 N N . GLN A 1 269 ? 33.63518 -14.74730 4.69353 1.000 13.07593 286 GLN A N 1
ATOM 2175 C CA . GLN A 1 269 ? 33.22494 -13.51542 5.35305 1.000 12.71514 286 GLN A CA 1
ATOM 2176 C C . GLN A 1 269 ? 34.24267 -13.24593 6.45194 1.000 12.99063 286 GLN A C 1
ATOM 2177 O O . GLN A 1 269 ? 34.43508 -14.09243 7.34271 1.000 12.97206 286 GLN A O 1
ATOM 2183 N N . ARG A 1 270 ? 34.95357 -12.12233 6.34659 1.000 12.49077 287 ARG A N 1
ATOM 2184 C CA . ARG A 1 270 ? 36.13951 -11.90640 7.18851 1.000 12.27712 287 ARG A CA 1
ATOM 2185 C C . ARG A 1 270 ? 35.85066 -11.15768 8.48586 1.000 13.29845 287 ARG A C 1
ATOM 2186 O O . ARG A 1 270 ? 34.87340 -10.40335 8.58253 1.000 12.05387 287 ARG A O 1
ATOM 2194 N N . THR A 1 271 ? 36.71452 -11.37482 9.48670 1.000 12.25515 288 THR A N 1
ATOM 2195 C CA . THR A 1 271 ? 36.67098 -10.64986 10.77262 1.000 11.89764 288 THR A CA 1
ATOM 2196 C C . THR A 1 271 ? 37.81059 -9.65234 10.80687 1.000 11.64053 288 THR A C 1
ATOM 2197 O O . THR A 1 271 ? 38.96426 -9.99619 10.46816 1.000 13.08363 288 THR A O 1
ATOM 2201 N N . TYR A 1 272 ? 37.48694 -8.42993 11.16251 1.000 11.96497 289 TYR A N 1
ATOM 2202 C CA . TYR A 1 272 ? 38.43950 -7.32781 11.22373 1.000 11.95964 289 TYR A CA 1
ATOM 2203 C C . TYR A 1 272 ? 38.43518 -6.70163 12.60168 1.000 11.95932 289 TYR A C 1
ATOM 2204 O O . TYR A 1 272 ? 37.42535 -6.71717 13.32364 1.000 12.04684 289 TYR A O 1
ATOM 2213 N N . ILE A 1 273 ? 39.55939 -6.07894 12.96801 1.000 12.37421 290 ILE A N 1
ATOM 2214 C CA . ILE A 1 273 ? 39.62282 -5.24073 14.16869 1.000 11.82168 290 ILE A CA 1
ATOM 2215 C C . ILE A 1 273 ? 40.12901 -3.85411 13.80847 1.000 13.16991 290 ILE A C 1
ATOM 2216 O O . ILE A 1 273 ? 40.95815 -3.69129 12.90512 1.000 13.94715 290 ILE A O 1
ATOM 2221 N N . SER A 1 274 ? 39.69579 -2.84255 14.57642 1.000 12.69682 291 SER A N 1
ATOM 2222 C CA . SER A 1 274 ? 40.23627 -1.49259 14.47976 1.000 12.68901 291 SER A CA 1
ATOM 2223 C C . SER A 1 274 ? 40.30731 -0.93652 15.89139 1.000 14.56754 291 SER A C 1
ATOM 2224 O O . SER A 1 274 ? 39.51756 -1.34328 16.76625 1.000 13.79210 291 SER A O 1
ATOM 2227 N N . GLU A 1 275 ? 41.27802 -0.05040 16.12729 1.000 14.86626 292 GLU A N 1
ATOM 2228 C CA . GLU A 1 275 ? 41.48887 0.46482 17.46676 1.000 14.81411 292 GLU A CA 1
ATOM 2229 C C . GLU A 1 275 ? 41.48079 1.98506 17.43863 1.000 13.76932 292 GLU A C 1
ATOM 2230 O O . GLU A 1 275 ? 41.81730 2.61796 16.42743 1.000 15.50310 292 GLU A O 1
ATOM 2236 N N . SER A 1 276 ? 41.13678 2.58944 18.58528 1.000 14.66931 293 SER A N 1
ATOM 2237 C CA . SER A 1 276 ? 41.21582 4.03104 18.78029 1.000 14.06134 293 SER A CA 1
ATOM 2238 C C . SER A 1 276 ? 42.00265 4.29596 20.05042 1.000 14.37947 293 SER A C 1
ATOM 2239 O O . SER A 1 276 ? 41.69565 3.70155 21.10231 1.000 16.13246 293 SER A O 1
ATOM 2242 N N . ARG A 1 277 ? 42.93772 5.22106 19.98620 1.000 14.93327 294 ARG A N 1
ATOM 2243 C CA . ARG A 1 277 ? 43.73017 5.57531 21.14615 1.000 16.24245 294 ARG A CA 1
ATOM 2244 C C . ARG A 1 277 ? 43.32217 6.92960 21.71122 1.000 19.33131 294 ARG A C 1
ATOM 2245 O O . ARG A 1 277 ? 44.01488 7.46077 22.59343 1.000 20.40086 294 ARG A O 1
ATOM 2253 N N . ASP A 1 278 ? 42.21844 7.51457 21.23247 1.000 16.83678 295 ASP A N 1
ATOM 2254 C CA . ASP A 1 278 ? 41.81409 8.86300 21.58975 1.000 17.72688 295 ASP A CA 1
ATOM 2255 C C . ASP A 1 278 ? 40.30562 8.92423 21.83086 1.000 18.77898 295 ASP A C 1
ATOM 2256 O O . ASP A 1 278 ? 39.62754 9.87849 21.43327 1.000 19.18437 295 ASP A O 1
ATOM 2261 N N . GLU A 1 279 ? 39.79811 7.95288 22.56493 1.000 18.69146 296 GLU A N 1
ATOM 2262 C CA . GLU A 1 279 ? 38.40172 7.97511 23.02131 1.000 17.69577 296 GLU A CA 1
ATOM 2263 C C . GLU A 1 279 ? 37.41747 7.92317 21.84572 1.000 20.23488 296 GLU A C 1
ATOM 2264 O O . GLU A 1 279 ? 36.30788 8.44788 21.93966 1.000 17.70534 296 GLU A O 1
ATOM 2270 N N . GLY A 1 280 ? 37.81442 7.31668 20.74437 1.000 16.17389 297 GLY A N 1
ATOM 2271 C CA . GLY A 1 280 ? 36.94949 7.12744 19.58543 1.000 15.10417 297 GLY A CA 1
ATOM 2272 C C . GLY A 1 280 ? 36.93568 8.23934 18.57842 1.000 17.80001 297 GLY A C 1
ATOM 2273 O O . GLY A 1 280 ? 36.15314 8.14166 17.60837 1.000 20.09710 297 GLY A O 1
ATOM 2274 N N . LEU A 1 281 ? 37.81217 9.23264 18.71364 1.000 17.21489 298 LEU A N 1
ATOM 2275 C CA . LEU A 1 281 ? 37.90283 10.29234 17.71325 1.000 18.69852 298 LEU A CA 1
ATOM 2276 C C . LEU A 1 281 ? 38.49175 9.76101 16.42249 1.000 22.81815 298 LEU A C 1
ATOM 2277 O O . LEU A 1 281 ? 37.99631 10.11328 15.34207 1.000 22.31157 298 LEU A O 1
ATOM 2282 N N . THR A 1 282 ? 39.55672 8.92578 16.50198 1.000 18.28712 299 THR A N 1
ATOM 2283 C CA . THR A 1 282 ? 40.18140 8.35254 15.28877 1.000 16.93418 299 THR A CA 1
ATOM 2284 C C . THR A 1 282 ? 40.32064 6.84911 15.45142 1.000 16.72585 299 THR A C 1
ATOM 2285 O O . THR A 1 282 ? 40.37440 6.33119 16.58081 1.000 15.87650 299 THR A O 1
ATOM 2289 N N . TRP A 1 283 ? 40.35757 6.15883 14.30485 1.000 16.45847 300 TRP A N 1
ATOM 2290 C CA . TRP A 1 283 ? 40.35536 4.69887 14.27171 1.000 15.34852 300 TRP A CA 1
ATOM 2291 C C . TRP A 1 283 ? 41.38238 4.24229 13.24881 1.000 16.17839 300 TRP A C 1
ATOM 2292 O O . TRP A 1 283 ? 41.54884 4.89725 12.20386 1.000 20.05366 300 TRP A O 1
ATOM 2303 N N . SER A 1 284 ? 42.08305 3.14892 13.56072 1.000 16.21839 301 SER A N 1
ATOM 2304 C CA . SER A 1 284 ? 43.08021 2.57857 12.65414 1.000 16.26208 301 SER A CA 1
ATOM 2305 C C . SER A 1 284 ? 42.39754 1.86898 11.47999 1.000 17.02738 301 SER A C 1
ATOM 2306 O O . SER A 1 284 ? 41.25835 1.43377 11.58630 1.000 18.89138 301 SER A O 1
ATOM 2309 N N . PRO A 1 285 ? 43.08566 1.69908 10.35400 1.000 19.09985 302 PRO A N 1
ATOM 2310 C CA . PRO A 1 285 ? 42.46959 0.96378 9.24668 1.000 18.18101 302 PRO A CA 1
ATOM 2311 C C . PRO A 1 285 ? 42.15229 -0.45352 9.67560 1.000 17.89432 302 PRO A C 1
ATOM 2312 O O . PRO A 1 285 ? 42.94508 -1.08050 10.40217 1.000 21.19208 302 PRO A O 1
ATOM 2316 N N . PRO A 1 286 ? 41.05706 -1.03265 9.17908 1.000 17.94149 303 PRO A N 1
ATOM 2317 C CA . PRO A 1 286 ? 40.63314 -2.37976 9.61462 1.000 15.89325 303 PRO A CA 1
ATOM 2318 C C . PRO A 1 286 ? 41.73222 -3.38578 9.31774 1.000 16.79768 303 PRO A C 1
ATOM 2319 O O . PRO A 1 286 ? 42.26646 -3.41708 8.20637 1.000 20.76200 303 PRO A O 1
ATOM 2323 N N . ARG A 1 287 ? 42.05233 -4.20133 10.31607 1.000 14.26362 304 ARG A N 1
ATOM 2324 C CA . ARG A 1 287 ? 43.06022 -5.27188 10.19676 1.000 13.46492 304 ARG A CA 1
ATOM 2325 C C . ARG A 1 287 ? 42.33399 -6.61930 10.15557 1.000 12.86588 304 ARG A C 1
ATOM 2326 O O . ARG A 1 287 ? 41.54264 -6.95175 11.05631 1.000 13.38864 304 ARG A O 1
ATOM 2334 N N . ASP A 1 288 ? 42.56466 -7.37864 9.06970 1.000 13.50164 305 ASP A N 1
ATOM 2335 C CA . ASP A 1 288 ? 41.90898 -8.68747 8.92172 1.000 13.58604 305 ASP A CA 1
ATOM 2336 C C . ASP A 1 288 ? 42.57643 -9.70047 9.85770 1.000 14.21748 305 ASP A C 1
ATOM 2337 O O . ASP A 1 288 ? 43.79726 -9.93156 9.76555 1.000 16.93431 305 ASP A O 1
ATOM 2342 N N . ILE A 1 289 ? 41.79180 -10.26559 10.76037 1.000 11.98739 306 ILE A N 1
ATOM 2343 C CA . ILE A 1 289 ? 42.30424 -11.28966 11.68283 1.000 12.24135 306 ILE A CA 1
ATOM 2344 C C . ILE A 1 289 ? 41.68136 -12.66240 11.42915 1.000 13.53415 306 ILE A C 1
ATOM 2345 O O . ILE A 1 289 ? 41.82724 -13.58656 12.28146 1.000 14.17184 306 ILE A O 1
ATOM 2350 N N . THR A 1 290 ? 41.02694 -12.83754 10.26645 1.000 12.29277 307 THR A N 1
ATOM 2351 C CA . THR A 1 290 ? 40.36551 -14.11656 9.95082 1.000 13.97355 307 THR A CA 1
ATOM 2352 C C . THR A 1 290 ? 41.31256 -15.29811 10.09652 1.000 13.38667 307 THR A C 1
ATOM 2353 O O . THR A 1 290 ? 40.90574 -16.36557 10.59280 1.000 14.22368 307 THR A O 1
ATOM 2357 N N . HIS A 1 291 ? 42.57581 -15.12395 9.67608 1.000 13.88532 308 HIS A N 1
ATOM 2358 C CA . HIS A 1 291 ? 43.55663 -16.21233 9.70704 1.000 14.07611 308 HIS A CA 1
ATOM 2359 C C . HIS A 1 291 ? 43.80803 -16.75959 11.11641 1.000 14.06514 308 HIS A C 1
ATOM 2360 O O . HIS A 1 291 ? 44.31933 -17.87528 11.23923 1.000 16.24785 308 HIS A O 1
ATOM 2367 N N . PHE A 1 292 ? 43.54597 -15.97552 12.19217 1.000 14.16319 309 PHE A N 1
ATOM 2368 C CA . PHE A 1 292 ? 43.69205 -16.55094 13.52343 1.000 14.07952 309 PHE A CA 1
ATOM 2369 C C . PHE A 1 292 ? 42.53833 -17.45557 13.90098 1.000 16.97668 309 PHE A C 1
ATOM 2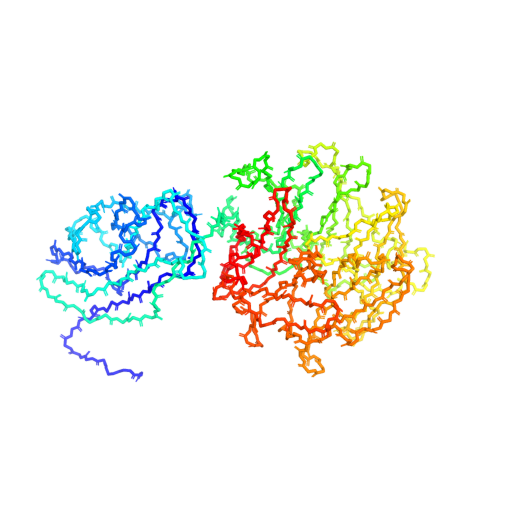370 O O . PHE A 1 292 ? 42.64982 -18.17190 14.91108 1.000 18.69784 309 PHE A O 1
ATOM 2378 N N . ILE A 1 293 ? 41.44119 -17.43161 13.12820 1.000 14.38168 310 ILE A N 1
ATOM 2379 C CA . ILE A 1 293 ? 40.17466 -18.05985 13.47975 1.000 14.01908 310 ILE A CA 1
ATOM 2380 C C . ILE A 1 293 ? 39.90866 -19.31300 12.62358 1.000 13.58987 310 ILE A C 1
ATOM 2381 O O . ILE A 1 293 ? 39.69185 -20.39841 13.15586 1.000 15.69540 310 ILE A O 1
ATOM 2386 N N . PHE A 1 294 ? 39.89991 -19.17819 11.29595 1.000 13.26541 311 PHE A N 1
ATOM 2387 C CA . PHE A 1 294 ? 39.50209 -20.28473 10.43849 1.000 14.58872 311 PHE A CA 1
ATOM 2388 C C . PHE A 1 294 ? 39.97651 -20.04782 9.02781 1.000 15.15572 311 PHE A C 1
ATOM 2389 O O . PHE A 1 294 ? 40.38900 -18.95325 8.64864 1.000 13.62269 311 PHE A O 1
ATOM 2397 N N . GLY A 1 295 ? 39.83936 -21.09068 8.23585 1.000 15.11101 312 GLY A N 1
ATOM 2398 C CA . GLY A 1 295 ? 39.93750 -20.91763 6.78478 1.000 15.58526 312 GLY A CA 1
ATOM 2399 C C . GLY A 1 295 ? 41.33195 -21.14462 6.23357 1.000 16.63429 312 GLY A C 1
ATOM 2400 O O . GLY A 1 295 ? 42.28324 -21.53360 6.92890 1.000 17.37215 312 GLY A O 1
ATOM 2401 N N A LYS A 1 296 ? 41.45764 -20.88483 4.93240 0.491 15.90283 313 LYS A N 1
ATOM 2402 N N B LYS A 1 296 ? 41.45015 -20.80678 4.94436 0.509 16.00080 313 LYS A N 1
ATOM 2403 C CA A LYS A 1 296 ? 42.63504 -21.31356 4.17466 0.491 16.04275 313 LYS A CA 1
ATOM 2404 C CA B LYS A 1 296 ? 42.59662 -21.23737 4.15286 0.509 16.20501 313 LYS A CA 1
ATOM 2405 C C A LYS A 1 296 ? 43.95956 -20.66020 4.58924 0.491 16.24908 313 LYS A C 1
ATOM 2406 C C B LYS A 1 296 ? 43.91656 -20.76634 4.74820 0.509 16.55181 313 LYS A C 1
ATOM 2407 O O A LYS A 1 296 ? 45.02001 -21.19775 4.23379 0.491 18.01601 313 LYS A O 1
ATOM 2408 O O B LYS A 1 296 ? 44.89764 -21.52219 4.71444 0.509 15.83252 313 LYS A O 1
ATOM 2419 N N . ASP A 1 297 ? 43.95552 -19.56184 5.34382 1.000 15.54164 314 ASP A N 1
ATOM 2420 C CA . ASP A 1 297 ? 45.21331 -18.98849 5.83122 1.000 16.48589 314 ASP A CA 1
ATOM 2421 C C . ASP A 1 297 ? 45.47093 -19.32120 7.30745 1.000 18.43252 314 ASP A C 1
ATOM 2422 O O . ASP A 1 297 ? 46.43269 -18.80329 7.89018 1.000 20.12707 314 ASP A O 1
ATOM 2427 N N . CYS A 1 298 ? 44.61655 -20.12095 7.93819 1.000 15.40292 315 CYS A N 1
ATOM 2428 C CA . CYS A 1 298 ? 44.79604 -20.42236 9.35574 1.000 16.09840 315 CYS A CA 1
ATOM 2429 C C . CYS A 1 298 ? 45.93243 -21.43034 9.54140 1.000 18.16631 315 CYS A C 1
ATOM 2430 O O . CYS A 1 298 ? 46.04014 -22.42434 8.80664 1.000 20.62731 315 CYS A O 1
ATOM 2433 N N . ALA A 1 299 ? 46.77507 -21.18435 10.55317 1.000 18.12840 316 ALA A N 1
ATOM 2434 C CA . ALA A 1 299 ? 47.93491 -22.04702 10.80279 1.000 19.11631 316 ALA A CA 1
ATOM 2435 C C . ALA A 1 299 ? 47.57514 -23.34590 11.49650 1.000 21.23432 316 ALA A C 1
ATOM 2436 O O . ALA A 1 299 ? 48.43343 -24.24323 11.54930 1.000 23.81128 316 ALA A O 1
ATOM 2438 N N . ASP A 1 300 ? 46.35433 -23.46408 12.01942 1.000 21.19921 317 ASP A N 1
ATOM 2439 C CA . ASP A 1 300 ? 45.90410 -24.71817 12.62075 1.000 20.79283 317 ASP A CA 1
ATOM 2440 C C . ASP A 1 300 ? 45.18294 -25.47950 11.53289 1.000 19.77939 317 ASP A C 1
ATOM 2441 O O . ASP A 1 300 ? 44.08990 -25.05005 11.11989 1.000 20.34415 317 ASP A O 1
ATOM 2446 N N . PRO A 1 301 ? 45.72168 -26.58656 11.05214 1.000 20.55347 318 PRO A N 1
ATOM 2447 C CA . PRO A 1 301 ? 45.05878 -27.30125 9.95256 1.000 21.25121 318 PRO A CA 1
ATOM 2448 C C . PRO A 1 301 ? 43.69767 -27.84873 10.36391 1.000 20.93507 318 PRO A C 1
ATOM 2449 O O . PRO A 1 301 ? 42.85766 -28.08494 9.48792 1.000 22.00640 318 PRO A O 1
ATOM 2453 N N . GLY A 1 302 ? 43.46709 -28.05708 11.66449 1.000 20.04124 319 GLY A N 1
ATOM 2454 C CA . GLY A 1 302 ? 42.16548 -28.49843 12.11554 1.000 21.07743 319 GLY A CA 1
ATOM 2455 C C . GLY A 1 302 ? 41.05026 -27.47178 11.99558 1.000 22.70533 319 GLY A C 1
ATOM 2456 O O . GLY A 1 302 ? 39.89341 -27.82361 12.24931 1.000 21.58076 319 GLY A O 1
ATOM 2457 N N . ARG A 1 303 ? 41.36165 -26.21392 11.69396 1.000 15.45576 320 ARG A N 1
ATOM 2458 C CA . ARG A 1 303 ? 40.37096 -25.14078 11.54358 1.000 14.28583 320 ARG A CA 1
ATOM 2459 C C . ARG A 1 303 ? 40.43011 -24.54627 10.14109 1.000 15.51910 320 ARG A C 1
ATOM 2460 O O . ARG A 1 303 ? 39.64409 -23.63288 9.80942 1.000 15.44102 320 ARG A O 1
ATOM 2468 N N . SER A 1 304 ? 41.33470 -25.07832 9.27905 1.000 16.29643 321 SER A N 1
ATOM 2469 C CA . SER A 1 304 ? 41.44891 -24.46355 7.95648 1.000 15.93309 321 SER A CA 1
ATOM 2470 C C . SER A 1 304 ? 40.31412 -24.83418 7.02709 1.000 18.80015 321 SER A C 1
ATOM 2471 O O . SER A 1 304 ? 40.21267 -24.19302 5.95794 1.000 17.14467 321 SER A O 1
ATOM 2474 N N . ARG A 1 305 ? 39.47924 -25.82786 7.37487 1.000 16.24359 322 ARG A N 1
ATOM 2475 C CA . ARG A 1 305 ? 38.27195 -26.14207 6.59690 1.000 15.87541 322 ARG A CA 1
ATOM 2476 C C . ARG A 1 305 ? 37.00324 -25.64163 7.26347 1.000 14.36769 322 ARG A C 1
ATOM 2477 O O . ARG A 1 305 ? 35.90450 -25.88223 6.75437 1.000 18.13257 322 ARG A O 1
ATOM 2485 N N . TRP A 1 306 ? 37.11653 -24.93642 8.39587 1.000 13.83290 323 TRP A N 1
ATOM 2486 C CA . TRP A 1 306 ? 35.93120 -24.28099 8.93698 1.000 14.35127 323 TRP A CA 1
ATOM 2487 C C . TRP A 1 306 ? 35.49202 -23.16863 7.99277 1.000 14.01404 323 TRP A C 1
ATOM 2488 O O . TRP A 1 306 ? 36.30414 -22.62372 7.24153 1.000 14.83426 323 TRP A O 1
ATOM 2499 N N . LEU A 1 307 ? 34.20181 -22.83546 8.03360 1.000 12.81232 324 LEU A N 1
ATOM 2500 C CA . LEU A 1 307 ? 33.60335 -22.04744 6.94346 1.000 13.46237 324 LEU A CA 1
ATOM 2501 C C . LEU A 1 307 ? 33.34298 -20.58031 7.25894 1.000 12.96658 324 LEU A C 1
ATOM 2502 O O . LEU A 1 307 ? 33.28785 -19.75636 6.31521 1.000 13.05705 324 LEU A O 1
ATOM 2507 N N . ALA A 1 308 ? 33.08531 -20.22543 8.52960 1.000 12.73518 325 ALA A N 1
ATOM 2508 C CA . ALA A 1 308 ? 32.58328 -18.89190 8.85812 1.000 11.73256 325 ALA A CA 1
ATOM 2509 C C . ALA A 1 308 ? 32.72830 -18.68874 10.35698 1.000 11.76699 325 ALA A C 1
ATOM 2510 O O . ALA A 1 308 ? 32.71803 -19.67092 11.14771 1.000 13.27574 325 ALA A O 1
ATOM 2512 N N . SER A 1 309 ? 32.78141 -17.41386 10.74021 1.000 12.34169 326 SER A N 1
ATOM 2513 C CA . SER A 1 309 ? 32.80791 -17.06733 12.14400 1.000 11.96446 326 SER A CA 1
ATOM 2514 C C . SER A 1 309 ? 32.33792 -15.64228 12.26577 1.000 12.41030 326 SER A C 1
ATOM 2515 O O . SER A 1 309 ? 32.73309 -14.76911 11.47505 1.000 13.32146 326 SER A O 1
ATOM 2518 N N . PHE A 1 310 ? 31.54590 -15.35846 13.29351 1.000 11.40937 327 PHE A N 1
ATOM 2519 C CA . PHE A 1 310 ? 31.30723 -13.94523 13.60959 1.000 13.82357 327 PHE A CA 1
ATOM 2520 C C . PHE A 1 310 ? 31.19627 -13.76520 15.12082 1.000 12.38077 327 PHE A C 1
ATOM 2521 O O . PHE A 1 310 ? 30.64387 -14.61237 15.84498 1.000 11.80259 327 PHE A O 1
ATOM 2529 N N . CYS A 1 311 ? 31.74654 -12.66924 15.60882 1.000 12.98419 328 CYS A N 1
ATOM 2530 C CA . CYS A 1 311 ? 31.61507 -12.34157 17.03390 1.000 11.50846 328 CYS A CA 1
ATOM 2531 C C . CYS A 1 311 ? 30.30419 -11.61581 17.26878 1.000 12.33598 328 CYS A C 1
ATOM 2532 O O . CYS A 1 311 ? 29.81955 -10.89106 16.40870 1.000 14.47616 328 CYS A O 1
ATOM 2535 N N . ALA A 1 312 ? 29.66861 -11.86973 18.38996 1.000 12.69195 329 ALA A N 1
ATOM 2536 C CA . ALA A 1 312 ? 28.34799 -11.29833 18.64565 1.000 12.12070 329 ALA A CA 1
ATOM 2537 C C . ALA A 1 312 ? 28.40773 -9.79004 18.77471 1.000 11.55121 329 ALA A C 1
ATOM 2538 O O . ALA A 1 312 ? 29.23352 -9.25104 19.50285 1.000 11.79357 329 ALA A O 1
ATOM 2540 N N . SER A 1 313 ? 27.51322 -9.10857 18.08267 1.000 12.63346 330 SER A N 1
ATOM 2541 C CA . SER A 1 313 ? 27.52481 -7.65497 18.16860 1.000 10.79275 330 SER A CA 1
ATOM 2542 C C . SER A 1 313 ? 27.15235 -7.20179 19.57687 1.000 11.05596 330 SER A C 1
ATOM 2543 O O . SER A 1 313 ? 26.41467 -7.89855 20.30082 1.000 11.47157 330 SER A O 1
ATOM 2546 N N . GLY A 1 314 ? 27.68480 -6.05303 19.94894 1.000 11.11476 331 GLY A N 1
ATOM 2547 C CA . GLY A 1 314 ? 27.44816 -5.41556 21.22956 1.000 12.46227 331 GLY A CA 1
ATOM 2548 C C . GLY A 1 314 ? 28.77781 -5.19358 21.90203 1.000 12.14088 331 GLY A C 1
ATOM 2549 O O . GLY A 1 314 ? 29.56721 -4.37733 21.45644 1.000 12.92270 331 GLY A O 1
ATOM 2550 N N . GLN A 1 315 ? 29.04630 -5.90869 22.99410 1.000 11.33119 332 GLN A N 1
ATOM 2551 C CA . GLN A 1 315 ? 30.31596 -5.77405 23.71430 1.000 13.06281 332 GLN A CA 1
ATOM 2552 C C . GLN A 1 315 ? 30.97196 -7.12281 23.94685 1.000 13.66507 332 GLN A C 1
ATOM 2553 O O . GLN A 1 315 ? 30.29424 -8.17014 24.06254 1.000 13.70134 332 GLN A O 1
ATOM 2559 N N . GLY A 1 316 ? 32.28787 -7.07968 23.94022 1.000 12.69803 333 GLY A N 1
ATOM 2560 C CA . GLY A 1 316 ? 33.10137 -8.18171 24.50231 1.000 12.08125 333 GLY A CA 1
ATOM 2561 C C . GLY A 1 316 ? 33.28853 -8.03761 25.99937 1.000 12.79471 333 GLY A C 1
ATOM 2562 O O . GLY A 1 316 ? 32.47574 -7.42374 26.70916 1.000 16.91093 333 GLY A O 1
ATOM 2563 N N . LEU A 1 317 ? 34.36026 -8.61658 26.49488 1.000 11.67901 334 LEU A N 1
ATOM 2564 C CA . LEU A 1 317 ? 34.69703 -8.55301 27.91343 1.000 12.99189 334 LEU A CA 1
ATOM 2565 C C . LEU A 1 317 ? 36.20761 -8.55759 28.06090 1.000 13.50182 334 LEU A C 1
ATOM 2566 O O . LEU A 1 317 ? 36.89358 -9.44404 27.53627 1.000 14.41771 334 LEU A O 1
ATOM 2571 N N . VAL A 1 318 ? 36.74079 -7.59651 28.82003 1.000 13.22241 335 VAL A N 1
ATOM 2572 C CA . VAL A 1 318 ? 38.15873 -7.60149 29.16209 1.000 14.60014 335 VAL A CA 1
ATOM 2573 C C . VAL A 1 318 ? 38.26403 -8.08123 30.61034 1.000 15.99835 335 VAL A C 1
ATOM 2574 O O . VAL A 1 318 ? 37.69764 -7.46190 31.53466 1.000 16.96815 335 VAL A O 1
ATOM 2578 N N . LEU A 1 319 ? 38.95905 -9.20949 30.80814 1.000 15.40314 336 LEU A N 1
ATOM 2579 C CA . LEU A 1 319 ? 39.06187 -9.82063 32.11874 1.000 16.57207 336 LEU A CA 1
ATOM 2580 C C . LEU A 1 319 ? 40.01808 -9.03101 33.02969 1.000 17.24650 336 LEU A C 1
ATOM 2581 O O . LEU A 1 319 ? 40.81213 -8.21357 32.56160 1.000 18.35064 336 LEU A O 1
ATOM 2586 N N . PRO A 1 320 ? 39.96616 -9.26211 34.34835 1.000 18.81159 337 PRO A N 1
ATOM 2587 C CA . PRO A 1 320 ? 40.88395 -8.56714 35.24588 1.000 19.74178 337 PRO A CA 1
ATOM 2588 C C . PRO A 1 320 ? 42.34033 -8.78807 34.86352 1.000 23.79918 337 PRO A C 1
ATOM 2589 O O . PRO A 1 320 ? 43.16925 -7.89643 35.08999 1.000 23.09384 337 PRO A O 1
ATOM 2593 N N . SER A 1 321 ? 42.67075 -9.95081 34.28641 1.000 18.66130 338 SER A N 1
ATOM 2594 C CA . SER A 1 321 ? 44.03792 -10.21353 33.84711 1.000 18.58814 338 SER A CA 1
ATOM 2595 C C . SER A 1 321 ? 44.47466 -9.33231 32.68685 1.000 21.98568 338 SER A C 1
ATOM 2596 O O . SER A 1 321 ? 45.68510 -9.22176 32.42517 1.000 21.48201 338 SER A O 1
ATOM 2599 N N . GLY A 1 322 ? 43.52730 -8.72413 31.98224 1.000 18.47164 339 GLY A N 1
ATOM 2600 C CA . GLY A 1 322 ? 43.84372 -8.01273 30.76146 1.000 18.16954 339 GLY A CA 1
ATOM 2601 C C . GLY A 1 322 ? 43.57099 -8.80243 29.50304 1.000 16.10175 339 GLY A C 1
ATOM 2602 O O . GLY A 1 322 ? 43.61710 -8.22511 28.41162 1.000 17.32174 339 GLY A O 1
ATOM 2603 N N . ARG A 1 323 ? 43.21497 -10.08438 29.63754 1.000 16.39890 340 ARG A N 1
ATOM 2604 C CA . ARG A 1 323 ? 42.81726 -10.87600 28.46678 1.000 15.06789 340 ARG A CA 1
ATOM 2605 C C . ARG A 1 323 ? 41.57184 -10.25012 27.84293 1.000 14.66671 340 ARG A C 1
ATOM 2606 O O . ARG A 1 323 ? 40.59621 -9.93776 28.54542 1.000 14.90231 340 ARG A O 1
ATOM 2614 N N . ILE A 1 324 ? 41.60466 -10.03588 26.52715 1.000 13.69053 341 ILE A N 1
ATOM 2615 C CA . ILE A 1 324 ? 40.49695 -9.44329 25.79034 1.000 13.19872 341 ILE A CA 1
ATOM 2616 C C . ILE A 1 324 ? 39.69712 -10.59192 25.19206 1.000 14.41430 341 ILE A C 1
ATOM 2617 O O . ILE A 1 324 ? 40.27131 -11.43194 24.47576 1.000 16.40005 341 ILE A O 1
ATOM 2622 N N . THR A 1 325 ? 38.36621 -10.58217 25.36648 1.000 13.54912 342 THR A N 1
ATOM 2623 C CA . THR A 1 325 ? 37.52966 -11.70354 24.88965 1.000 15.07493 342 THR A CA 1
ATOM 2624 C C . THR A 1 325 ? 36.32957 -11.21120 24.09981 1.000 14.15234 342 THR A C 1
ATOM 2625 O O . THR A 1 325 ? 35.71801 -10.18361 24.42397 1.000 14.10583 342 THR A O 1
ATOM 2629 N N . PHE A 1 326 ? 35.93715 -12.00447 23.09472 1.000 13.07665 343 PHE A N 1
ATOM 2630 C CA . PHE A 1 326 ? 34.63970 -11.92039 22.40474 1.000 14.76735 343 PHE A CA 1
ATOM 2631 C C . PHE A 1 326 ? 34.23033 -13.34357 22.10533 1.000 16.64886 343 PHE A C 1
ATOM 2632 O O . PHE A 1 326 ? 35.09042 -14.20570 21.87403 1.000 19.02175 343 PHE A O 1
ATOM 2640 N N . VAL A 1 327 ? 32.96530 -13.65922 22.12440 1.000 11.91866 344 VAL A N 1
ATOM 2641 C CA . VAL A 1 327 ? 32.57654 -15.02277 21.75260 1.000 10.65396 344 VAL A CA 1
ATOM 2642 C C . VAL A 1 327 ? 32.25353 -15.06564 20.26330 1.000 12.15971 344 VAL A C 1
ATOM 2643 O O . VAL A 1 327 ? 31.45214 -14.26216 19.75412 1.000 13.75653 344 VAL A O 1
ATOM 2647 N N . ALA A 1 328 ? 32.89155 -15.99930 19.57463 1.000 11.85237 345 ALA A N 1
ATOM 2648 C CA . ALA A 1 328 ? 32.64064 -16.22263 18.15278 1.000 12.20630 345 ALA A CA 1
ATOM 2649 C C . ALA A 1 328 ? 31.63457 -17.36775 18.02295 1.000 11.64071 345 ALA A C 1
ATOM 2650 O O . ALA A 1 328 ? 31.61788 -18.30348 18.84603 1.000 12.64265 345 ALA A O 1
ATOM 2652 N N . ALA A 1 329 ? 30.78157 -17.29444 16.99339 1.000 12.50493 346 ALA A N 1
ATOM 2653 C CA . ALA A 1 329 ? 29.91661 -18.40092 16.61712 1.000 12.52123 346 ALA A CA 1
ATOM 2654 C C . ALA A 1 329 ? 30.47247 -18.85939 15.27285 1.000 11.50857 346 ALA A C 1
ATOM 2655 O O . ALA A 1 329 ? 30.52725 -18.05014 14.31389 1.000 12.34681 346 ALA A O 1
ATOM 2657 N N . ILE A 1 330 ? 30.87091 -20.13328 15.20254 1.000 11.79746 347 ILE A N 1
ATOM 2658 C CA . ILE A 1 330 ? 31.70246 -20.63824 14.10676 1.000 11.75486 347 ILE A CA 1
ATOM 2659 C C . ILE A 1 330 ? 30.95340 -21.74334 13.38174 1.000 13.43534 347 ILE A C 1
ATOM 2660 O O . ILE A 1 330 ? 30.37390 -22.65207 13.99705 1.000 12.76392 347 ILE A O 1
ATOM 2665 N N . ARG A 1 331 ? 30.93597 -21.67191 12.04629 1.000 13.24390 348 ARG A N 1
ATOM 2666 C CA . ARG A 1 331 ? 30.34416 -22.74217 11.24240 1.000 12.59287 348 ARG A CA 1
ATOM 2667 C C . ARG A 1 331 ? 31.42116 -23.75189 10.86342 1.000 13.90177 348 ARG A C 1
ATOM 2668 O O . ARG A 1 331 ? 32.37567 -23.40581 10.15916 1.000 15.12718 348 ARG A O 1
ATOM 2676 N N . GLU A 1 332 ? 31.30896 -24.96936 11.41200 1.000 14.19773 349 GLU A N 1
ATOM 2677 C CA . GLU A 1 332 ? 32.34420 -25.97386 11.17703 1.000 14.77447 349 GLU A CA 1
ATOM 2678 C C . GLU A 1 332 ? 32.06693 -26.88062 9.98513 1.000 19.20334 349 GLU A C 1
ATOM 2679 O O . GLU A 1 332 ? 33.01426 -27.49953 9.46079 1.000 20.86630 349 GLU A O 1
ATOM 2685 N N . SER A 1 333 ? 30.81783 -26.95006 9.49516 1.000 16.80915 350 SER A N 1
ATOM 2686 C CA . SER A 1 333 ? 30.49202 -27.83690 8.39245 1.000 17.44883 350 SER A CA 1
ATOM 2687 C C . SER A 1 333 ? 29.52114 -27.18768 7.42033 1.000 17.86454 350 SER A C 1
ATOM 2688 O O . SER A 1 333 ? 28.54978 -26.52149 7.81811 1.000 16.49216 350 SER A O 1
ATOM 2691 N N . GLY A 1 334 ? 29.76812 -27.44728 6.14068 1.000 18.11802 351 GLY A N 1
ATOM 2692 C CA . GLY A 1 334 ? 28.90571 -26.93642 5.09563 1.000 19.16778 351 GLY A CA 1
ATOM 2693 C C . GLY A 1 334 ? 27.66259 -27.79318 4.86307 1.000 20.34653 351 GLY A C 1
ATOM 2694 O O . GLY A 1 334 ? 26.82011 -27.44303 4.02067 1.000 24.37095 351 GLY A O 1
ATOM 2695 N N . GLN A 1 335 ? 27.53880 -28.89452 5.58608 1.000 19.35841 352 GLN A N 1
ATOM 2696 C CA . GLN A 1 335 ? 26.37012 -29.74991 5.45711 1.000 25.35108 352 GLN A CA 1
ATOM 2697 C C . GLN A 1 335 ? 25.18478 -29.27668 6.28770 1.000 26.06360 352 GLN A C 1
ATOM 2698 O O . GLN A 1 335 ? 24.06785 -29.70801 6.02852 1.000 28.71120 352 GLN A O 1
ATOM 2704 N N A GLU A 1 336 ? 25.39579 -28.37968 7.23704 0.446 24.52198 353 GLU A N 1
ATOM 2705 N N B GLU A 1 336 ? 25.41556 -28.38835 7.27294 0.554 24.49857 353 GLU A N 1
ATOM 2706 C CA A GLU A 1 336 ? 24.33360 -28.01205 8.15336 0.446 26.99733 353 GLU A CA 1
ATOM 2707 C CA B GLU A 1 336 ? 24.45049 -28.04848 8.32504 0.554 27.68803 353 GLU A CA 1
ATOM 2708 C C A GLU A 1 336 ? 24.36521 -26.50695 8.32976 0.446 20.80410 353 GLU A C 1
ATOM 2709 C C B GLU A 1 336 ? 24.43636 -26.53327 8.51222 0.554 21.37076 353 GLU A C 1
ATOM 2710 O O A GLU A 1 336 ? 25.35890 -25.85689 8.02524 0.446 18.75857 353 GLU A O 1
ATOM 2711 O O B GLU A 1 336 ? 25.47456 -25.88716 8.39354 0.554 19.20569 353 GLU A O 1
ATOM 2722 N N . TYR A 1 337 ? 23.27459 -25.95879 8.85350 1.000 18.65761 354 TYR A N 1
ATOM 2723 C CA . TYR A 1 337 ? 23.21811 -24.54430 9.23257 1.000 18.28004 354 TYR A CA 1
ATOM 2724 C C . TYR A 1 337 ? 23.28182 -24.43408 10.75040 1.000 17.61227 354 TYR A C 1
ATOM 2725 O O . TYR A 1 337 ? 22.30517 -24.01366 11.39593 1.000 21.24870 354 TYR A O 1
ATOM 2734 N N . VAL A 1 338 ? 24.44132 -24.79600 11.29393 1.000 16.88875 355 VAL A N 1
ATOM 2735 C CA . VAL A 1 338 ? 24.65558 -24.95409 12.74145 1.000 18.28846 355 VAL A CA 1
ATOM 2736 C C . VAL A 1 338 ? 25.93770 -24.21104 13.06406 1.000 15.96145 355 VAL A C 1
ATOM 2737 O O . VAL A 1 338 ? 26.90341 -24.28557 12.29500 1.000 18.50969 355 VAL A O 1
ATOM 2741 N N . LEU A 1 339 ? 25.96062 -23.52864 14.22504 1.000 14.25055 356 LEU A N 1
ATOM 2742 C CA . LEU A 1 339 ? 27.16489 -22.86084 14.69402 1.000 14.35909 356 LEU A CA 1
ATOM 2743 C C . LEU A 1 339 ? 27.60540 -23.39928 16.04309 1.000 14.43031 356 LEU A C 1
ATOM 2744 O O . LEU A 1 339 ? 26.78318 -23.82552 16.83000 1.000 14.09507 356 LEU A O 1
ATOM 2749 N N . ASN A 1 340 ? 28.90886 -23.33156 16.33236 1.000 12.78828 357 ASN A N 1
ATOM 2750 C CA . ASN A 1 340 ? 29.40432 -23.72974 17.64926 1.000 14.38393 357 ASN A CA 1
ATOM 2751 C C . ASN A 1 340 ? 30.14211 -22.53978 18.21378 1.000 11.58930 357 ASN A C 1
ATOM 2752 O O . ASN A 1 340 ? 30.81934 -21.82226 17.47182 1.000 13.95290 357 ASN A O 1
ATOM 2757 N N . ASN A 1 341 ? 30.06998 -22.30577 19.55519 1.000 13.13611 358 ASN A N 1
ATOM 2758 C CA . ASN A 1 341 ? 30.69699 -21.10825 20.11340 1.000 12.66595 358 ASN A CA 1
ATOM 2759 C C . ASN A 1 341 ? 32.09799 -21.43671 20.57318 1.000 12.75184 358 ASN A C 1
ATOM 2760 O O . ASN A 1 341 ? 32.35345 -22.52096 21.14465 1.000 13.08896 358 ASN A O 1
ATOM 2765 N N . TYR A 1 342 ? 32.99185 -20.48100 20.36170 1.000 13.68907 359 TYR A N 1
ATOM 2766 C CA . TYR A 1 342 ? 34.35934 -20.50362 20.91520 1.000 13.88631 359 TYR A CA 1
ATOM 2767 C C . TYR A 1 342 ? 34.71871 -19.09731 21.35031 1.000 13.86040 359 TYR A C 1
ATOM 2768 O O . TYR A 1 342 ? 34.33791 -18.13191 20.69673 1.000 13.52276 359 TYR A O 1
ATOM 2777 N N . VAL A 1 343 ? 35.46521 -18.95030 22.44674 1.000 12.31308 360 VAL A N 1
ATOM 2778 C CA . VAL A 1 343 ? 35.94531 -17.61389 22.80661 1.000 12.93583 360 VAL A CA 1
ATOM 2779 C C . VAL A 1 343 ? 37.17969 -17.24699 21.99212 1.000 12.55771 360 VAL A C 1
ATOM 2780 O O . VAL A 1 343 ? 38.17107 -17.98999 21.94026 1.000 14.05314 360 VAL A O 1
ATOM 2784 N N . LEU A 1 344 ? 37.11289 -16.07484 21.34559 1.000 12.43100 361 LEU A N 1
ATOM 2785 C CA . LEU A 1 344 ? 38.24041 -15.48082 20.63514 1.000 11.31810 361 LEU A CA 1
ATOM 2786 C C . LEU A 1 344 ? 38.89658 -14.49884 21.58804 1.000 12.76039 361 LEU A C 1
ATOM 2787 O O . LEU A 1 344 ? 38.23576 -13.60542 22.12877 1.000 14.73586 361 LEU A O 1
ATOM 2792 N N . TYR A 1 345 ? 40.17475 -14.70804 21.87807 1.000 12.65105 362 TYR A N 1
ATOM 2793 C CA . TYR A 1 345 ? 40.80418 -13.90985 22.92161 1.000 11.86988 362 TYR A CA 1
ATOM 2794 C C . TYR A 1 345 ? 42.21020 -13.48819 22.53882 1.000 14.65687 362 TYR A C 1
ATOM 2795 O O . TYR A 1 345 ? 42.90441 -14.14727 21.74934 1.000 15.87354 362 TYR A O 1
ATOM 2804 N N . SER A 1 346 ? 42.67804 -12.43379 23.22241 1.000 13.42566 363 SER A N 1
ATOM 2805 C CA . SER A 1 346 ? 44.04912 -11.96105 23.02521 1.000 14.51236 363 SER A CA 1
ATOM 2806 C C . SER A 1 346 ? 44.65730 -11.59704 24.36782 1.000 15.24802 363 SER A C 1
ATOM 2807 O O . SER A 1 346 ? 44.04262 -10.89567 25.19268 1.000 15.49651 363 SER A O 1
ATOM 2810 N N . ASP A 1 347 ? 45.88801 -12.05736 24.59007 1.000 15.26798 364 ASP A N 1
ATOM 2811 C CA . ASP A 1 347 ? 46.63508 -11.74248 25.81364 1.000 14.94714 364 ASP A CA 1
ATOM 2812 C C . ASP A 1 347 ? 47.74509 -10.74954 25.53435 1.000 16.19760 364 ASP A C 1
ATOM 2813 O O . ASP A 1 347 ? 48.62082 -10.51933 26.38168 1.000 20.38918 364 ASP A O 1
ATOM 2818 N N . ASP A 1 348 ? 47.72473 -10.13304 24.34751 1.000 17.68853 365 ASP A N 1
ATOM 2819 C CA . ASP A 1 348 ? 48.75673 -9.19605 23.98336 1.000 19.37542 365 ASP A CA 1
ATOM 2820 C C . ASP A 1 348 ? 48.13788 -7.95922 23.33461 1.000 20.71369 365 ASP A C 1
ATOM 2821 O O . ASP A 1 348 ? 48.67697 -7.41331 22.36947 1.000 19.53990 365 ASP A O 1
ATOM 2826 N N . GLU A 1 349 ? 47.05930 -7.43756 23.92650 1.000 17.67079 366 GLU A N 1
ATOM 2827 C CA . GLU A 1 349 ? 46.45973 -6.17026 23.49794 1.000 18.07831 366 GLU A CA 1
ATOM 2828 C C . GLU A 1 349 ? 46.01755 -6.22088 22.04632 1.000 21.18768 366 GLU A C 1
ATOM 2829 O O . GLU A 1 349 ? 45.96108 -5.19114 21.36804 1.000 23.67355 366 GLU A O 1
ATOM 2835 N N . GLY A 1 350 ? 45.67845 -7.40216 21.56573 1.000 16.49207 367 GLY A N 1
ATOM 2836 C CA . GLY A 1 350 ? 45.16812 -7.57878 20.21318 1.000 20.09452 367 GLY A CA 1
ATOM 2837 C C . GLY A 1 350 ? 46.20896 -7.86254 19.14065 1.000 18.78928 367 GLY A C 1
ATOM 2838 O O . GLY A 1 350 ? 45.82510 -8.01184 17.96081 1.000 19.24407 367 GLY A O 1
ATOM 2839 N N . ASP A 1 351 ? 47.47836 -7.99560 19.49161 1.000 16.79739 368 ASP A N 1
ATOM 2840 C CA . ASP A 1 351 ? 48.50686 -8.32258 18.49734 1.000 19.40266 368 ASP A CA 1
ATOM 2841 C C . ASP A 1 351 ? 48.24911 -9.71065 17.89171 1.000 21.34574 368 ASP A C 1
ATOM 2842 O O . ASP A 1 351 ? 48.41139 -9.91505 16.68092 1.000 22.83378 368 ASP A O 1
ATOM 2847 N N . THR A 1 352 ? 47.88139 -10.67998 18.72763 1.000 17.94624 369 THR A N 1
ATOM 2848 C CA . THR A 1 352 ? 47.60210 -12.02017 18.24699 1.000 18.77229 369 THR A CA 1
ATOM 2849 C C . THR A 1 352 ? 46.34334 -12.48241 18.92761 1.000 17.54530 369 THR A C 1
ATOM 2850 O O . THR A 1 352 ? 45.97065 -11.98943 20.01106 1.000 17.94698 369 THR A O 1
ATOM 2854 N N . TRP A 1 353 ? 45.68771 -13.46968 18.29505 1.000 15.39662 370 TRP A N 1
ATOM 2855 C CA . TRP A 1 353 ? 44.39839 -13.95088 18.77847 1.000 14.10362 370 TRP A CA 1
ATOM 2856 C C . TRP A 1 353 ? 44.38922 -15.46802 18.76908 1.000 17.93827 370 TRP A C 1
ATOM 2857 O O . TRP A 1 353 ? 44.99857 -16.10929 17.89122 1.000 18.71328 370 TRP A O 1
ATOM 2868 N N A GLN A 1 354 ? 43.72143 -16.04764 19.76557 0.635 17.70110 371 GLN A N 1
ATOM 2869 N N B GLN A 1 354 ? 43.68953 -16.03385 19.75146 0.365 17.67533 371 GLN A N 1
ATOM 2870 C CA A GLN A 1 354 ? 43.63937 -17.49736 19.91782 0.635 18.21458 371 GLN A CA 1
ATOM 2871 C CA B GLN A 1 354 ? 43.61468 -17.47255 19.96877 0.365 18.50363 371 GLN A CA 1
ATOM 2872 C C A GLN A 1 354 ? 42.18248 -17.85991 20.20436 0.635 15.79204 371 GLN A C 1
ATOM 2873 C C B GLN A 1 354 ? 42.15423 -17.85309 20.19098 0.365 16.01250 371 GLN A C 1
ATOM 2874 O O A GLN A 1 354 ? 41.35658 -16.99982 20.52723 0.635 15.23175 371 GLN A O 1
ATOM 2875 O O B GLN A 1 354 ? 41.30160 -16.99805 20.45319 0.365 15.25778 371 GLN A O 1
ATOM 2886 N N . LEU A 1 355 ? 41.85112 -19.14676 20.06456 1.000 17.23381 372 LEU A N 1
ATOM 2887 C CA . LEU A 1 355 ? 40.52296 -19.64880 20.36638 1.000 14.57630 372 LEU A CA 1
ATOM 2888 C C . LEU A 1 355 ? 40.54759 -20.54714 21.57859 1.000 15.27652 372 LEU A C 1
ATOM 2889 O O . LEU A 1 355 ? 41.48270 -21.33505 21.75789 1.000 17.91107 372 LEU A O 1
ATOM 2894 N N . SER A 1 356 ? 39.52266 -20.45085 22.39788 1.000 15.30487 373 SER A N 1
ATOM 2895 C CA . SER A 1 356 ? 39.31284 -21.39292 23.49980 1.000 14.63701 373 SER A CA 1
ATOM 2896 C C . SER A 1 356 ? 38.94111 -22.78122 22.95879 1.000 15.88468 373 SER A C 1
ATOM 2897 O O . SER A 1 356 ? 38.72399 -22.99938 21.73564 1.000 16.42122 373 SER A O 1
ATOM 2900 N N . ASP A 1 357 ? 38.74312 -23.71420 23.89128 1.000 17.29854 374 ASP A N 1
ATOM 2901 C CA . ASP A 1 357 ? 38.03784 -24.93059 23.49001 1.000 17.07548 374 ASP A CA 1
ATOM 2902 C C . ASP A 1 357 ? 36.56264 -24.58815 23.23818 1.000 17.46826 374 ASP A C 1
ATOM 2903 O O . ASP A 1 357 ? 36.06591 -23.52813 23.64027 1.000 17.10141 374 ASP A O 1
ATOM 2908 N N . CYS A 1 358 ? 35.84076 -25.51596 22.58936 1.000 17.97159 375 CYS A N 1
ATOM 2909 C CA . CYS A 1 358 ? 34.44759 -25.26379 22.27723 1.000 17.92675 375 CYS A CA 1
ATOM 2910 C C . CYS A 1 358 ? 33.63632 -24.98543 23.53417 1.000 16.04380 375 CYS A C 1
ATOM 2911 O O . CYS A 1 358 ? 33.70475 -25.74966 24.50454 1.000 18.96488 375 CYS A O 1
ATOM 2914 N N . ALA A 1 359 ? 32.87083 -23.91806 23.52359 1.000 13.54095 376 ALA A N 1
ATOM 2915 C CA . ALA A 1 359 ? 32.05241 -23.46657 24.65354 1.000 15.03973 376 ALA A CA 1
ATOM 2916 C C . ALA A 1 359 ? 30.61082 -23.90938 24.56427 1.000 19.11399 376 ALA A C 1
ATOM 2917 O O . ALA A 1 359 ? 29.96479 -24.05996 25.60741 1.000 18.74618 376 ALA A O 1
ATOM 2919 N N . TYR A 1 360 ? 30.06558 -24.09015 23.35496 1.000 15.67018 377 TYR A N 1
ATOM 2920 C CA . TYR A 1 360 ? 28.65190 -24.42301 23.24615 1.000 15.58156 377 TYR A CA 1
ATOM 2921 C C . TYR A 1 360 ? 28.38482 -25.02408 21.87664 1.000 15.74481 377 TYR A C 1
ATOM 2922 O O . TYR A 1 360 ? 28.80805 -24.46689 20.85326 1.000 17.05063 377 TYR A O 1
ATOM 2931 N N A ARG A 1 361 ? 27.72272 -26.16345 21.85523 0.521 14.76624 378 ARG A N 1
ATOM 2932 N N B ARG A 1 361 ? 27.65736 -26.13453 21.85278 0.479 14.90508 378 ARG A N 1
ATOM 2933 C CA A ARG A 1 361 ? 27.33177 -26.76319 20.58818 0.521 16.62064 378 ARG A CA 1
ATOM 2934 C CA B ARG A 1 361 ? 27.32428 -26.84210 20.61535 0.479 16.60572 378 ARG A CA 1
ATOM 2935 C C A ARG A 1 361 ? 25.95702 -26.24938 20.17809 0.521 16.86958 378 ARG A C 1
ATOM 2936 C C B ARG A 1 361 ? 25.93777 -26.43326 20.13032 0.479 16.55800 378 ARG A C 1
ATOM 2937 O O A ARG A 1 361 ? 25.09304 -26.00117 21.02671 0.521 16.17749 378 ARG A O 1
ATOM 2938 O O B ARG A 1 361 ? 24.97229 -26.50661 20.89020 0.479 15.08783 378 ARG A O 1
ATOM 2953 N N A ARG A 1 362 ? 25.76023 -26.09974 18.85180 0.521 16.56854 379 ARG A N 1
ATOM 2954 N N B ARG A 1 362 ? 25.82546 -26.06026 18.83968 0.479 16.69254 379 ARG A N 1
ATOM 2955 C CA A ARG A 1 362 ? 24.53551 -25.52560 18.28852 0.521 19.32563 379 ARG A CA 1
ATOM 2956 C CA B ARG A 1 362 ? 24.57276 -25.53020 18.28850 0.479 19.37177 379 ARG A CA 1
ATOM 2957 C C A ARG A 1 362 ? 24.17299 -24.24291 19.02217 0.521 14.69986 379 ARG A C 1
ATOM 2958 C C B ARG A 1 362 ? 24.18716 -24.25676 19.02592 0.479 14.63421 379 ARG A C 1
ATOM 2959 O O A ARG A 1 362 ? 23.04586 -24.03598 19.48557 0.521 17.02877 379 ARG A O 1
ATOM 2960 O O B ARG A 1 362 ? 23.05688 -24.07509 19.49117 0.479 17.13942 379 ARG A O 1
ATOM 2975 N N . GLY A 1 363 ? 25.15427 -23.38193 19.15048 1.000 14.25728 380 GLY A N 1
ATOM 2976 C CA . GLY A 1 363 ? 24.98928 -22.08209 19.74522 1.000 13.87295 380 GLY A CA 1
ATOM 2977 C C . GLY A 1 363 ? 24.70793 -21.02840 18.66781 1.000 14.51028 380 GLY A C 1
ATOM 2978 O O . GLY A 1 363 ? 24.34587 -21.32433 17.52697 1.000 15.81223 380 GLY A O 1
ATOM 2979 N N . ASP A 1 364 ? 24.91964 -19.77424 19.06358 1.000 15.14746 381 ASP A N 1
ATOM 2980 C CA . ASP A 1 364 ? 24.65019 -18.62525 18.20105 1.000 13.32852 381 ASP A CA 1
ATOM 2981 C C . ASP A 1 364 ? 25.25381 -17.42211 18.93756 1.000 13.17397 381 ASP A C 1
ATOM 2982 O O . ASP A 1 364 ? 26.15186 -17.61377 19.76368 1.000 14.32187 381 ASP A O 1
ATOM 2987 N N . GLU A 1 365 ? 24.82526 -16.18498 18.64525 1.000 11.54823 382 GLU A N 1
ATOM 2988 C CA . GLU A 1 365 ? 25.45035 -15.01031 19.30127 1.000 12.79608 382 GLU A CA 1
ATOM 2989 C C . GLU A 1 365 ? 25.49769 -15.20160 20.80338 1.000 12.23000 382 GLU A C 1
ATOM 2990 O O . GLU A 1 365 ? 24.47570 -15.45910 21.44395 1.000 12.75385 382 GLU A O 1
ATOM 2996 N N . ALA A 1 366 ? 26.66784 -15.02975 21.38069 1.000 11.63249 383 ALA A N 1
ATOM 2997 C CA . ALA A 1 366 ? 26.85766 -15.26398 22.78934 1.000 10.99405 383 ALA A CA 1
ATOM 2998 C C . ALA A 1 366 ? 27.61182 -14.10758 23.42450 1.000 12.54626 383 ALA A C 1
ATOM 2999 O O . ALA A 1 366 ? 28.45743 -13.48377 22.77605 1.000 12.60455 383 ALA A O 1
ATOM 3001 N N . LYS A 1 367 ? 27.37433 -13.88871 24.73275 1.000 11.99163 384 LYS A N 1
ATOM 3002 C CA . LYS A 1 367 ? 27.97605 -12.79155 25.47919 1.000 12.02189 384 LYS A CA 1
ATOM 3003 C C . LYS A 1 367 ? 28.62872 -13.31034 26.74028 1.000 13.01845 384 LYS A C 1
ATOM 3004 O O . LYS A 1 367 ? 28.22910 -14.35397 27.24636 1.000 13.19711 384 LYS A O 1
ATOM 3010 N N . LEU A 1 368 ? 29.55629 -12.52391 27.26960 1.000 12.16324 385 LEU A N 1
ATOM 3011 C CA . LEU A 1 368 ? 30.30013 -12.84019 28.48060 1.000 11.15326 385 LEU A CA 1
ATOM 3012 C C . LEU A 1 368 ? 30.09103 -11.82135 29.57757 1.000 14.38623 385 LEU A C 1
ATOM 3013 O O . LEU A 1 368 ? 30.01156 -10.63529 29.32832 1.000 15.50038 385 LEU A O 1
ATOM 3018 N N . SER A 1 369 ? 30.13004 -12.29251 30.83104 1.000 13.87641 386 SER A N 1
ATOM 3019 C CA . SER A 1 369 ? 30.15371 -11.40331 31.95208 1.000 13.39532 386 SER A CA 1
ATOM 3020 C C . SER A 1 369 ? 30.93775 -12.03370 33.09671 1.000 13.93666 386 SER A C 1
ATOM 3021 O O . SER A 1 369 ? 31.10838 -13.26870 33.16957 1.000 15.08414 386 SER A O 1
ATOM 3024 N N . LEU A 1 370 ? 31.44845 -11.18657 33.96624 1.000 14.53959 387 LEU A N 1
ATOM 3025 C CA . LEU A 1 370 ? 32.34505 -11.62902 35.03524 1.000 14.14285 387 LEU A CA 1
ATOM 3026 C C . LEU A 1 370 ? 31.53694 -11.86500 36.29801 1.000 15.76911 387 LEU A C 1
ATOM 3027 O O . LEU A 1 370 ? 30.94341 -10.93838 36.86831 1.000 18.00332 387 LEU A O 1
ATOM 3032 N N . MET A 1 371 ? 31.58958 -13.08293 36.80199 1.000 15.30158 388 MET A N 1
ATOM 3033 C CA . MET A 1 371 ? 30.87400 -13.43051 38.00479 1.000 17.27285 388 MET A CA 1
ATOM 3034 C C . MET A 1 371 ? 31.61672 -12.82318 39.21885 1.000 21.72860 388 MET A C 1
ATOM 3035 O O . MET A 1 371 ? 32.81602 -12.53967 39.13804 1.000 18.88509 388 MET A O 1
ATOM 3040 N N . PRO A 1 372 ? 30.92041 -12.59476 40.33609 1.000 21.86515 389 PRO A N 1
ATOM 3041 C CA . PRO A 1 372 ? 31.55210 -12.03789 41.55261 1.000 20.83152 389 PRO A CA 1
ATOM 3042 C C . PRO A 1 372 ? 32.81738 -12.77009 42.00899 1.000 24.88372 389 PRO A C 1
ATOM 3043 O O . PRO A 1 372 ? 33.76465 -12.11992 42.46294 1.000 29.27026 389 PRO A O 1
ATOM 3047 N N . ASP A 1 373 ? 32.90356 -14.08808 41.80068 1.000 21.50653 390 ASP A N 1
ATOM 3048 C CA . ASP A 1 373 ? 34.07496 -14.85686 42.25963 1.000 25.98386 390 ASP A CA 1
ATOM 3049 C C . ASP A 1 373 ? 35.14341 -15.03746 41.16886 1.000 26.32451 390 ASP A C 1
ATOM 3050 O O . ASP A 1 373 ? 36.11826 -15.78933 41.40073 1.000 26.14204 390 ASP A O 1
ATOM 3055 N N . GLY A 1 374 ? 35.00644 -14.37348 40.01848 1.000 20.52256 391 GLY A N 1
ATOM 3056 C CA . GLY A 1 374 ? 36.00696 -14.46154 38.97910 1.000 20.50159 391 GLY A CA 1
ATOM 3057 C C . GLY A 1 374 ? 35.73150 -15.44578 37.86019 1.000 18.22868 391 GLY A C 1
ATOM 3058 O O . GLY A 1 374 ? 36.44169 -15.39978 36.85379 1.000 19.78346 391 GLY A O 1
ATOM 3059 N N . ARG A 1 375 ? 34.74843 -16.31836 37.99604 1.000 17.73923 392 ARG A N 1
ATOM 3060 C CA . ARG A 1 375 ? 34.36163 -17.18869 36.91965 1.000 15.11632 392 ARG A CA 1
ATOM 3061 C C . ARG A 1 375 ? 33.74414 -16.32942 35.80137 1.000 17.93890 392 ARG A C 1
ATOM 3062 O O . ARG A 1 375 ? 33.35447 -15.15395 36.02046 1.000 17.89057 392 ARG A O 1
ATOM 3070 N N . VAL A 1 376 ? 33.61994 -16.90269 34.61114 1.000 14.89438 393 VAL A N 1
ATOM 3071 C CA . VAL A 1 376 ? 33.09173 -16.17889 33.46874 1.000 13.29080 393 VAL A CA 1
ATOM 3072 C C . VAL A 1 376 ? 31.78915 -16.86357 33.08041 1.000 15.88531 393 VAL A C 1
ATOM 3073 O O . VAL A 1 376 ? 31.75334 -18.08781 32.87400 1.000 15.28163 393 VAL A O 1
ATOM 3077 N N . LEU A 1 377 ? 30.72069 -16.07125 32.99690 1.000 13.73778 394 LEU A N 1
ATOM 3078 C CA . LEU A 1 377 ? 29.40411 -16.53600 32.55241 1.000 15.37426 394 LEU A CA 1
ATOM 3079 C C . LEU A 1 377 ? 29.20271 -16.19565 31.07795 1.000 12.75435 394 LEU A C 1
ATOM 3080 O O . LEU A 1 377 ? 29.42610 -15.04460 30.65820 1.000 14.23450 394 LEU A O 1
ATOM 3085 N N . MET A 1 378 ? 28.82259 -17.20785 30.30736 1.000 12.21003 395 MET A N 1
ATOM 3086 C CA . MET A 1 378 ? 28.37019 -17.08094 28.90491 1.000 11.01296 395 MET A CA 1
ATOM 3087 C C . MET A 1 378 ? 26.86067 -17.20351 28.80692 1.000 12.39206 395 MET A C 1
ATOM 3088 O O . MET A 1 378 ? 26.26785 -18.12221 29.36749 1.000 13.63739 395 MET A O 1
ATOM 3093 N N . SER A 1 379 ? 26.23214 -16.29675 28.05855 1.000 12.83019 396 SER A N 1
ATOM 3094 C CA . SER A 1 379 ? 24.81887 -16.33842 27.71647 1.000 13.15290 396 SER A CA 1
ATOM 3095 C C . SER A 1 379 ? 24.75503 -16.56259 26.21381 1.000 13.19435 396 SER A C 1
ATOM 3096 O O . SER A 1 379 ? 25.32625 -15.76303 25.44747 1.000 12.82310 396 SER A O 1
ATOM 3099 N N . ILE A 1 380 ? 24.07158 -17.62863 25.77420 1.000 13.94008 397 ILE A N 1
ATOM 3100 C CA . ILE A 1 380 ? 24.02798 -18.03270 24.35213 1.000 13.08049 397 ILE A CA 1
ATOM 3101 C C . ILE A 1 380 ? 22.60120 -17.93823 23.81392 1.000 12.33930 397 ILE A C 1
ATOM 3102 O O . ILE A 1 380 ? 21.66093 -18.53692 24.38306 1.000 13.16435 397 ILE A O 1
ATOM 3107 N N . ARG A 1 381 ? 22.44526 -17.18453 22.71462 1.000 13.23634 398 ARG A N 1
ATOM 3108 C CA . ARG A 1 381 ? 21.20088 -17.16356 21.95613 1.000 12.96522 398 ARG A CA 1
ATOM 3109 C C . ARG A 1 381 ? 20.76679 -18.57034 21.56697 1.000 14.82741 398 ARG A C 1
ATOM 3110 O O . ARG A 1 381 ? 21.54350 -19.36632 21.02061 1.000 13.10090 398 ARG A O 1
ATOM 3118 N N . ASN A 1 382 ? 19.48267 -18.82951 21.80681 1.000 12.21326 399 ASN A N 1
ATOM 3119 C CA . ASN A 1 382 ? 18.84510 -20.05593 21.34806 1.000 11.77101 399 ASN A CA 1
ATOM 3120 C C . ASN A 1 382 ? 18.34568 -19.83848 19.90905 1.000 15.80483 399 ASN A C 1
ATOM 3121 O O . ASN A 1 382 ? 17.38575 -19.08630 19.67573 1.000 14.46402 399 ASN A O 1
ATOM 3126 N N . GLN A 1 383 ? 19.02412 -20.44033 18.93879 1.000 15.21266 400 GLN A N 1
ATOM 3127 C CA . GLN A 1 383 ? 18.62866 -20.28927 17.52356 1.000 14.60903 400 GLN A CA 1
ATOM 3128 C C . GLN A 1 383 ? 17.94517 -21.56901 17.05898 1.000 17.79155 400 GLN A C 1
ATOM 3129 O O . GLN A 1 383 ? 18.44521 -22.66132 17.32522 1.000 21.40620 400 GLN A O 1
ATOM 3135 N N . GLY A 1 384 ? 16.77011 -21.43949 16.42270 1.000 19.35661 401 GLY A N 1
ATOM 3136 C CA . GLY A 1 384 ? 16.03853 -22.59542 15.94078 1.000 20.48553 401 GLY A CA 1
ATOM 3137 C C . GLY A 1 384 ? 15.07427 -23.21588 16.94035 1.000 20.43939 401 GLY A C 1
ATOM 3138 O O . GLY A 1 384 ? 14.71174 -24.40511 16.78066 1.000 23.98946 401 GLY A O 1
ATOM 3139 N N A ARG A 1 385 ? 14.65784 -22.46755 17.97074 0.591 17.81193 402 ARG A N 1
ATOM 3140 N N B ARG A 1 385 ? 14.66005 -22.46636 17.96706 0.409 17.70595 402 ARG A N 1
ATOM 3141 C CA A ARG A 1 385 ? 13.64184 -22.92804 18.92953 0.591 19.24980 402 ARG A CA 1
ATOM 3142 C CA B ARG A 1 385 ? 13.65391 -22.92213 18.93283 0.409 19.37750 402 ARG A CA 1
ATOM 3143 C C A ARG A 1 385 ? 14.01625 -24.26650 19.54560 0.591 18.56347 402 ARG A C 1
ATOM 3144 C C B ARG A 1 385 ? 14.02379 -24.26981 19.53318 0.409 18.62784 402 ARG A C 1
ATOM 3145 O O A ARG A 1 385 ? 13.19443 -25.19376 19.61297 0.591 20.31771 402 ARG A O 1
ATOM 3146 O O B ARG A 1 385 ? 13.21309 -25.20564 19.56817 0.409 20.45247 402 ARG A O 1
ATOM 3161 N N . GLN A 1 386 ? 15.25895 -24.36683 20.01953 1.000 17.70815 403 GLN A N 1
ATOM 3162 C CA . GLN A 1 386 ? 15.71313 -25.61756 20.60076 1.000 19.78810 403 GLN A CA 1
ATOM 3163 C C . GLN A 1 386 ? 15.14226 -25.80814 21.99836 1.000 18.47748 403 GLN A C 1
ATOM 3164 O O . GLN A 1 386 ? 14.81697 -24.85293 22.72315 1.000 18.92970 403 GLN A O 1
ATOM 3170 N N . GLU A 1 387 ? 15.12179 -27.06970 22.40312 1.000 19.14212 404 GLU A N 1
ATOM 3171 C CA . GLU A 1 387 ? 14.76812 -27.42805 23.77805 1.000 17.71407 404 GLU A CA 1
ATOM 3172 C C . GLU A 1 387 ? 13.44271 -26.79751 24.18392 1.000 18.81624 404 GLU A C 1
ATOM 3173 O O . GLU A 1 387 ? 12.44050 -27.00221 23.49050 1.000 22.06926 404 GLU A O 1
ATOM 3179 N N A SER A 1 388 ? 13.42483 -26.04488 25.28502 0.852 19.93238 405 SER A N 1
ATOM 3180 N N B SER A 1 388 ? 13.41415 -26.05721 25.29080 0.148 20.04501 405 SER A N 1
ATOM 3181 C CA A SER A 1 388 ? 12.22006 -25.39395 25.77154 0.852 20.67293 405 SER A CA 1
ATOM 3182 C CA B SER A 1 388 ? 12.19820 -25.40311 25.75154 0.148 20.84611 405 SER A CA 1
ATOM 3183 C C A SER A 1 388 ? 12.16426 -23.91096 25.38890 0.852 17.98403 405 SER A C 1
ATOM 3184 C C B SER A 1 388 ? 12.16352 -23.91947 25.39387 0.148 18.59192 405 SER A C 1
ATOM 3185 O O A SER A 1 388 ? 11.43731 -23.12800 26.01391 0.852 20.53885 405 SER A O 1
ATOM 3186 O O B SER A 1 388 ? 11.47802 -23.13925 26.06455 0.148 20.64907 405 SER A O 1
ATOM 3191 N N . ARG A 1 389 ? 12.89097 -23.51955 24.35038 1.000 17.28656 406 ARG A N 1
ATOM 3192 C CA . ARG A 1 389 ? 12.90194 -22.13990 23.86671 1.000 18.24650 406 ARG A CA 1
ATOM 3193 C C . ARG A 1 389 ? 13.47217 -21.18016 24.91347 1.000 15.43543 406 ARG A C 1
ATOM 3194 O O . ARG A 1 389 ? 13.14932 -19.99945 24.93922 1.000 17.60011 406 ARG A O 1
ATOM 3202 N N . GLN A 1 390 ? 14.37786 -21.68437 25.72259 1.000 16.49888 407 GLN A N 1
ATOM 3203 C CA . GLN A 1 390 ? 15.02458 -20.91934 26.78733 1.000 16.87730 407 GLN A CA 1
ATOM 3204 C C . GLN A 1 390 ? 16.38966 -20.39745 26.33824 1.000 16.38511 407 GLN A C 1
ATOM 3205 O O . GLN A 1 390 ? 17.06649 -20.99275 25.49100 1.000 15.76897 407 GLN A O 1
ATOM 3211 N N . ARG A 1 391 ? 16.81531 -19.31504 26.96200 1.000 14.10224 408 ARG A N 1
ATOM 3212 C CA . ARG A 1 391 ? 18.19124 -18.85589 26.79444 1.000 14.37125 408 ARG A CA 1
ATOM 3213 C C . ARG A 1 391 ? 19.18360 -19.88037 27.39658 1.000 14.83800 408 ARG A C 1
ATOM 3214 O O . ARG A 1 391 ? 18.90222 -20.53635 28.41065 1.000 15.58062 408 ARG A O 1
ATOM 3222 N N . PHE A 1 392 ? 20.32005 -20.09969 26.73372 1.000 13.23617 409 PHE A N 1
ATOM 3223 C CA . PHE A 1 392 ? 21.32333 -21.07026 27.17904 1.000 14.60796 409 PHE A CA 1
ATOM 3224 C C . PHE A 1 392 ? 22.45637 -20.35196 27.93343 1.000 11.84238 409 PHE A C 1
ATOM 3225 O O . PHE A 1 392 ? 22.73192 -19.17981 27.65857 1.000 13.17798 409 PHE A O 1
ATOM 3233 N N . PHE A 1 393 ? 23.12092 -21.07693 28.85296 1.000 14.55657 410 PHE A N 1
ATOM 3234 C CA . PHE A 1 393 ? 24.22613 -20.48537 29.63490 1.000 14.03640 410 PHE A CA 1
ATOM 3235 C C . PHE A 1 393 ? 25.33424 -21.50473 29.80303 1.000 12.36105 410 PHE A C 1
ATOM 3236 O O . PHE A 1 393 ? 25.08470 -22.69723 29.85894 1.000 14.46544 410 PHE A O 1
ATOM 3244 N N . ALA A 1 394 ? 26.53729 -20.99703 30.06086 1.000 14.00027 411 ALA A N 1
ATOM 3245 C CA . ALA A 1 394 ? 27.69359 -21.82685 30.33195 1.000 13.85465 411 ALA A CA 1
ATOM 3246 C C . ALA A 1 394 ? 28.66562 -21.07796 31.25033 1.000 12.95760 411 ALA A C 1
ATOM 3247 O O . ALA A 1 394 ? 28.61066 -19.84629 31.36601 1.000 14.67954 411 ALA A O 1
ATOM 3249 N N . LEU A 1 395 ? 29.57473 -21.82399 31.87842 1.000 12.59858 412 LEU A N 1
ATOM 3250 C CA . LEU A 1 395 ? 30.49537 -21.26534 32.89019 1.000 15.23618 412 LEU A CA 1
ATOM 3251 C C . LEU A 1 395 ? 31.92412 -21.70335 32.56813 1.000 14.87350 412 LEU A C 1
ATOM 3252 O O . LEU A 1 395 ? 32.18034 -22.86021 32.21792 1.000 16.38957 412 LEU A O 1
ATOM 3257 N N . SER A 1 396 ? 32.88010 -20.79466 32.83538 1.000 13.44317 413 SER A N 1
ATOM 3258 C CA . SER A 1 396 ? 34.30684 -21.10110 32.78519 1.000 15.52420 413 SER A CA 1
ATOM 3259 C C . SER A 1 396 ? 34.96093 -20.64339 34.07695 1.000 15.67616 413 SER A C 1
ATOM 3260 O O . SER A 1 396 ? 34.69336 -19.54698 34.53987 1.000 16.94447 413 SER A O 1
ATOM 3263 N N . SER A 1 397 ? 35.83532 -21.46555 34.65791 1.000 15.05143 414 SER A N 1
ATOM 3264 C CA . SER A 1 397 ? 36.60075 -21.02124 35.81617 1.000 15.88332 414 SER A CA 1
ATOM 3265 C C . SER A 1 397 ? 38.08975 -20.84026 35.51553 1.000 18.81132 414 SER A C 1
ATOM 3266 O O . SER A 1 397 ? 38.88554 -20.62760 36.45938 1.000 20.24941 414 SER A O 1
ATOM 3269 N N . ASP A 1 398 ? 38.45665 -20.81839 34.23405 1.000 16.01602 415 ASP A N 1
ATOM 3270 C CA . ASP A 1 398 ? 39.85067 -20.67927 33.81342 1.000 17.87682 415 ASP A CA 1
ATOM 3271 C C . ASP A 1 398 ? 40.00320 -19.52117 32.85393 1.000 16.62874 415 ASP A C 1
ATOM 3272 O O . ASP A 1 398 ? 40.75355 -19.58340 31.87318 1.000 19.43656 415 ASP A O 1
ATOM 3277 N N . ASP A 1 399 ? 39.22125 -18.47278 33.08092 1.000 17.17916 416 ASP A N 1
ATOM 3278 C CA . ASP A 1 399 ? 39.31745 -17.24403 32.29713 1.000 17.45797 416 ASP A CA 1
ATOM 3279 C C . ASP A 1 399 ? 39.02764 -17.49736 30.82514 1.000 19.35130 416 ASP A C 1
ATOM 3280 O O . ASP A 1 399 ? 39.59385 -16.85928 29.91817 1.000 17.55657 416 ASP A O 1
ATOM 3285 N N . GLY A 1 400 ? 38.07527 -18.39466 30.56492 1.000 14.64588 417 GLY A N 1
ATOM 3286 C CA . GLY A 1 400 ? 37.48964 -18.49652 29.26444 1.000 15.08838 417 GLY A CA 1
ATOM 3287 C C . GLY A 1 400 ? 38.03846 -19.60618 28.39257 1.000 15.00623 417 GLY A C 1
ATOM 3288 O O . GLY A 1 400 ? 37.62450 -19.68605 27.21554 1.000 16.07100 417 GLY A O 1
ATOM 3289 N N . LEU A 1 401 ? 39.00991 -20.39029 28.87118 1.000 16.08017 418 LEU A N 1
ATOM 3290 C CA . LEU A 1 401 ? 39.62776 -21.41527 28.02328 1.000 17.09987 418 LEU A CA 1
ATOM 3291 C C . LEU A 1 401 ? 38.77229 -22.66492 27.89927 1.000 18.59682 418 LEU A C 1
ATOM 3292 O O . LEU A 1 401 ? 38.73692 -23.25728 26.80764 1.000 19.17406 418 LEU A O 1
ATOM 3297 N N . THR A 1 402 ? 38.07164 -23.08949 28.97371 1.000 15.78619 419 THR A N 1
ATOM 3298 C CA . THR A 1 402 ? 37.23096 -24.28260 28.91483 1.000 17.71740 419 THR A CA 1
ATOM 3299 C C . THR A 1 402 ? 35.91242 -23.97537 29.60430 1.000 17.51101 419 THR A C 1
ATOM 3300 O O . THR A 1 402 ? 35.83233 -23.08789 30.44214 1.000 17.64575 419 THR A O 1
ATOM 3304 N N . TRP A 1 403 ? 34.88159 -24.74428 29.24637 1.000 15.61277 420 TRP A N 1
ATOM 3305 C CA . TRP A 1 403 ? 33.50058 -24.35916 29.50162 1.000 14.61732 420 TRP A CA 1
ATOM 3306 C C . TRP A 1 403 ? 32.68488 -25.58844 29.87135 1.000 16.49265 420 TRP A C 1
ATOM 3307 O O . TRP A 1 403 ? 33.01133 -26.71141 29.47228 1.000 20.08235 420 TRP A O 1
ATOM 3318 N N A GLU A 1 404 ? 31.60141 -25.35487 30.62917 0.548 17.66633 421 GLU A N 1
ATOM 3319 N N B GLU A 1 404 ? 31.61269 -25.36133 30.63140 0.452 17.78109 421 GLU A N 1
ATOM 3320 C CA A GLU A 1 404 ? 30.61869 -26.38135 30.92945 0.548 18.81199 421 GLU A CA 1
ATOM 3321 C CA B GLU A 1 404 ? 30.60970 -26.37577 30.89418 0.452 18.86318 421 GLU A CA 1
ATOM 3322 C C A GLU A 1 404 ? 29.23630 -25.74228 30.96318 0.548 17.33425 421 GLU A C 1
ATOM 3323 C C B GLU A 1 404 ? 29.24644 -25.70183 30.86033 0.452 17.41930 421 GLU A C 1
ATOM 3324 O O A GLU A 1 404 ? 29.06249 -24.62987 31.47376 0.548 18.67489 421 GLU A O 1
ATOM 3325 O O B GLU A 1 404 ? 29.10432 -24.51870 31.18688 0.452 16.49577 421 GLU A O 1
ATOM 3336 N N . ARG A 1 405 ? 28.24187 -26.45798 30.41610 1.000 18.86684 422 ARG A N 1
ATOM 3337 C CA . ARG A 1 405 ? 26.89885 -25.91684 30.37606 1.000 17.67587 422 ARG A CA 1
ATOM 3338 C C . ARG A 1 405 ? 26.42783 -25.67790 31.81270 1.000 16.87019 422 ARG A C 1
ATOM 3339 O O . ARG A 1 405 ? 26.81787 -26.38971 32.75598 1.000 19.46492 422 ARG A O 1
ATOM 3347 N N . ALA A 1 406 ? 25.66874 -24.61311 31.97855 1.000 16.13586 423 ALA A N 1
ATOM 3348 C CA . ALA A 1 406 ? 25.21924 -24.15494 33.30034 1.000 18.55146 423 ALA A CA 1
ATOM 3349 C C . ALA A 1 406 ? 23.71141 -24.03839 33.30448 1.000 17.05878 423 ALA A C 1
ATOM 3350 O O . ALA A 1 406 ? 23.17211 -22.93298 33.17447 1.000 18.82110 423 ALA A O 1
ATOM 3352 N N . LYS A 1 407 ? 23.04988 -25.19012 33.38898 1.000 17.45228 424 LYS A N 1
ATOM 3353 C CA . LYS A 1 407 ? 21.58449 -25.18449 33.36601 1.000 19.83902 424 LYS A CA 1
ATOM 3354 C C . LYS A 1 407 ? 20.95882 -24.42450 34.52760 1.000 22.55115 424 LYS A C 1
ATOM 3355 O O . LYS A 1 407 ? 19.78899 -24.04578 34.43178 1.000 23.44656 424 LYS A O 1
ATOM 3361 N N . GLN A 1 408 ? 21.69393 -24.19188 35.61816 1.000 23.20274 425 GLN A N 1
ATOM 3362 C CA . GLN A 1 408 ? 21.11989 -23.51398 36.77419 1.000 25.00209 425 GLN A CA 1
ATOM 3363 C C . GLN A 1 408 ? 20.80390 -22.04389 36.48664 1.000 27.32695 425 GLN A C 1
ATOM 3364 O O . GLN A 1 408 ? 20.03463 -21.41961 37.23381 1.000 25.85779 425 GLN A O 1
ATOM 3370 N N . PHE A 1 409 ? 21.35501 -21.47301 35.41570 1.000 22.16393 426 PHE A N 1
ATOM 3371 C CA . PHE A 1 409 ? 21.06060 -20.10059 35.04766 1.000 22.18021 426 PHE A CA 1
ATOM 3372 C C . PHE A 1 409 ? 19.91864 -20.02263 34.07734 1.000 22.55968 426 PHE A C 1
ATOM 3373 O O . PHE A 1 409 ? 19.46768 -18.92640 33.74484 1.000 24.35011 426 PHE A O 1
ATOM 3381 N N A GLU A 1 410 ? 19.42038 -21.15483 33.60004 0.553 19.98134 427 GLU A N 1
ATOM 3382 N N B GLU A 1 410 ? 19.42770 -21.16375 33.60574 0.447 20.13729 427 GLU A N 1
ATOM 3383 C CA A GLU A 1 410 ? 18.34965 -21.12019 32.62665 0.553 23.05745 427 GLU A CA 1
ATOM 3384 C CA B GLU A 1 410 ? 18.30273 -21.09406 32.70799 0.447 23.23368 427 GLU A CA 1
ATOM 3385 C C A GLU A 1 410 ? 17.04871 -20.86070 33.40664 0.553 27.08389 427 GLU A C 1
ATOM 3386 C C B GLU A 1 410 ? 17.07439 -20.68147 33.49851 0.447 24.87632 427 GLU A C 1
ATOM 3387 O O A GLU A 1 410 ? 16.95747 -21.13059 34.61411 0.553 38.08515 427 GLU A O 1
ATOM 3388 O O B GLU A 1 410 ? 17.00919 -20.77897 34.73572 0.447 30.43438 427 GLU A O 1
ATOM 3399 N N . GLY A 1 411 ? 16.11520 -20.17384 32.76707 1.000 22.39660 428 GLY A N 1
ATOM 3400 C CA . GLY A 1 411 ? 14.84353 -19.86380 33.36455 1.000 18.71042 428 GLY A CA 1
ATOM 3401 C C . GLY A 1 411 ? 14.19185 -18.67228 32.68423 1.000 22.47663 428 GLY A C 1
ATOM 3402 O O . GLY A 1 411 ? 13.10825 -18.24815 33.12590 1.000 23.78316 428 GLY A O 1
ATOM 3403 N N . ILE A 1 412 ? 14.80264 -18.11382 31.63405 1.000 19.04807 429 ILE A N 1
ATOM 3404 C CA . ILE A 1 412 ? 14.18849 -17.05557 30.84216 1.000 16.20814 429 ILE A CA 1
ATOM 3405 C C . ILE A 1 412 ? 14.02381 -17.54508 29.40723 1.000 15.79367 429 ILE A C 1
ATOM 3406 O O . ILE A 1 412 ? 14.84786 -18.30175 28.87412 1.000 16.95237 429 ILE A O 1
ATOM 3411 N N . HIS A 1 413 ? 12.95778 -17.09266 28.78094 1.000 15.57976 430 HIS A N 1
ATOM 3412 C CA . HIS A 1 413 ? 12.66987 -17.42775 27.38482 1.000 16.61761 430 HIS A CA 1
ATOM 3413 C C . HIS A 1 413 ? 13.56828 -16.62014 26.45863 1.000 17.17252 430 HIS A C 1
ATOM 3414 O O . HIS A 1 413 ? 13.86964 -15.46276 26.73013 1.000 16.64554 430 HIS A O 1
ATOM 3421 N N . ASP A 1 414 ? 14.01269 -17.23042 25.36097 1.000 15.35206 431 ASP A N 1
ATOM 3422 C CA . ASP A 1 414 ? 14.76267 -16.49202 24.34195 1.000 14.03731 431 ASP A CA 1
ATOM 3423 C C . ASP A 1 414 ? 14.00883 -16.74364 23.05494 1.000 16.21017 431 ASP A C 1
ATOM 3424 O O . ASP A 1 414 ? 14.04179 -17.87787 22.55573 1.000 16.87773 431 ASP A O 1
ATOM 3429 N N . PRO A 1 415 ? 13.37416 -15.74178 22.44502 1.000 15.05198 432 PRO A N 1
ATOM 3430 C CA . PRO A 1 415 ? 12.73130 -15.93987 21.12953 1.000 16.79752 432 PRO A CA 1
ATOM 3431 C C . PRO A 1 415 ? 13.72195 -16.05612 19.96268 1.000 17.63821 432 PRO A C 1
ATOM 3432 O O . PRO A 1 415 ? 13.28070 -16.25486 18.81547 1.000 20.28565 432 PRO A O 1
ATOM 3436 N N . GLY A 1 416 ? 15.00872 -15.99216 20.24517 1.000 16.38623 433 GLY A N 1
ATOM 3437 C CA . GLY A 1 416 ? 16.10586 -16.18212 19.32658 1.000 15.59450 433 GLY A CA 1
ATOM 3438 C C . GLY A 1 416 ? 16.65241 -14.81653 18.95295 1.000 14.45011 433 GLY A C 1
ATOM 3439 O O . GLY A 1 416 ? 16.49832 -14.37836 17.81106 1.000 15.87498 433 GLY A O 1
ATOM 3440 N N . CYS A 1 417 ? 17.30870 -14.12641 19.89083 1.000 13.21228 434 CYS A N 1
ATOM 3441 C CA . CYS A 1 417 ? 17.69987 -12.74087 19.65408 1.000 13.98513 434 CYS A CA 1
ATOM 3442 C C . CYS A 1 417 ? 18.92705 -12.43306 20.47784 1.000 12.27092 434 CYS A C 1
ATOM 3443 O O . CYS A 1 417 ? 19.16417 -13.04987 21.51674 1.000 14.32089 434 CYS A O 1
ATOM 3446 N N . ASN A 1 418 ? 19.73969 -11.47853 20.01145 1.000 11.84068 435 ASN A N 1
ATOM 3447 C CA . ASN A 1 418 ? 20.87992 -10.98658 20.80789 1.000 13.16784 435 ASN A CA 1
ATOM 3448 C C . ASN A 1 418 ? 20.36616 -10.12603 21.95224 1.000 13.78517 435 ASN A C 1
ATOM 3449 O O . ASN A 1 418 ? 19.29413 -9.51339 21.88898 1.000 16.14171 435 ASN A O 1
ATOM 3454 N N . GLY A 1 419 ? 21.11527 -10.15300 23.04637 1.000 13.76553 436 GLY A N 1
ATOM 3455 C CA . GLY A 1 419 ? 20.86562 -9.29186 24.18301 1.000 14.47230 436 GLY A CA 1
ATOM 3456 C C . GLY A 1 419 ? 22.15138 -9.16675 24.97397 1.000 11.69248 436 GLY A C 1
ATOM 3457 O O . GLY A 1 419 ? 23.22654 -9.54038 24.48083 1.000 13.58613 436 GLY A O 1
ATOM 3458 N N . ALA A 1 420 ? 22.04709 -8.65353 26.20142 1.000 12.86723 437 ALA A N 1
ATOM 3459 C CA . ALA A 1 420 ? 23.26131 -8.28514 26.93466 1.000 13.29052 437 ALA A CA 1
ATOM 3460 C C . ALA A 1 420 ? 23.09641 -8.59001 28.41616 1.000 12.45488 437 ALA A C 1
ATOM 3461 O O . ALA A 1 420 ? 21.96116 -8.74085 28.91006 1.000 12.40593 437 ALA A O 1
ATOM 3463 N N . MET A 1 421 ? 24.21959 -8.61091 29.14059 1.000 13.40023 438 MET A N 1
ATOM 3464 C CA . MET A 1 421 ? 24.22150 -8.82431 30.60326 1.000 13.30132 438 MET A CA 1
ATOM 3465 C C . MET A 1 421 ? 24.99616 -7.70250 31.27828 1.000 14.24740 438 MET A C 1
ATOM 3466 O O . MET A 1 421 ? 25.98754 -7.17738 30.71998 1.000 16.26714 438 MET A O 1
ATOM 3471 N N . LEU A 1 422 ? 24.59717 -7.39016 32.50716 1.000 15.77632 439 LEU A N 1
ATOM 3472 C CA . LEU A 1 422 ? 25.38757 -6.55798 33.41189 1.000 16.12406 439 LEU A CA 1
ATOM 3473 C C . LEU A 1 422 ? 25.40668 -7.23468 34.77486 1.000 14.90958 439 LEU A C 1
ATOM 3474 O O . LEU A 1 422 ? 24.34150 -7.54310 35.32144 1.000 17.92000 439 LEU A O 1
ATOM 3479 N N . GLN A 1 423 ? 26.57374 -7.34829 35.37741 1.000 16.39236 440 GLN A N 1
ATOM 3480 C CA . GLN A 1 423 ? 26.66053 -7.82922 36.75238 1.000 19.15868 440 GLN A CA 1
ATOM 3481 C C . GLN A 1 423 ? 26.45917 -6.61574 37.65425 1.000 22.66438 440 GLN A C 1
ATOM 3482 O O . GLN A 1 423 ? 27.10966 -5.58269 37.46426 1.000 23.10306 440 GLN A O 1
ATOM 3488 N N . VAL A 1 424 ? 25.46864 -6.69578 38.54616 1.000 17.18882 441 VAL A N 1
ATOM 3489 C CA . VAL A 1 424 ? 25.07856 -5.58423 39.40018 1.000 17.77875 441 VAL A CA 1
ATOM 3490 C C . VAL A 1 424 ? 24.96411 -6.09733 40.82440 1.000 22.15676 441 VAL A C 1
ATOM 3491 O O . VAL A 1 424 ? 24.94267 -7.30348 41.08976 1.000 23.61872 441 VAL A O 1
ATOM 3495 N N . LYS A 1 425 ? 24.96505 -5.15906 41.75255 1.000 25.42892 442 LYS A N 1
ATOM 3496 C CA . LYS A 1 425 ? 24.72177 -5.46737 43.15517 1.000 27.18912 442 LYS A CA 1
ATOM 3497 C C . LYS A 1 425 ? 23.50355 -4.63175 43.49066 1.000 28.24589 442 LYS A C 1
ATOM 3498 O O . LYS A 1 425 ? 23.44424 -3.44652 43.14159 1.000 33.49354 442 LYS A O 1
ATOM 3502 N N A ARG A 1 426 ? 22.50339 -5.25590 44.09189 0.802 25.07458 443 ARG A N 1
ATOM 3503 N N B ARG A 1 426 ? 22.49833 -5.25390 44.09686 0.198 25.99504 443 ARG A N 1
ATOM 3504 C CA A ARG A 1 426 ? 21.27454 -4.54546 44.41883 0.802 28.80055 443 ARG A CA 1
ATOM 3505 C CA B ARG A 1 426 ? 21.25433 -4.56040 44.41129 0.198 28.92358 443 ARG A CA 1
ATOM 3506 C C A ARG A 1 426 ? 20.84935 -4.94328 45.81222 0.802 27.95370 443 ARG A C 1
ATOM 3507 C C B ARG A 1 426 ? 20.85695 -4.94831 45.82045 0.198 27.94957 443 ARG A C 1
ATOM 3508 O O A ARG A 1 426 ? 20.69928 -6.12628 46.10526 0.802 25.53812 443 ARG A O 1
ATOM 3509 O O B ARG A 1 426 ? 20.69611 -6.13696 46.10815 0.198 26.06849 443 ARG A O 1
ATOM 3524 N N . ASN A 1 427 ? 20.68315 -3.95550 46.69348 1.000 29.84488 444 ASN A N 1
ATOM 3525 C CA . ASN A 1 427 ? 20.32605 -4.22238 48.08455 1.000 34.77536 444 ASN A CA 1
ATOM 3526 C C . ASN A 1 427 ? 21.25373 -5.26289 48.73828 1.000 31.01425 444 ASN A C 1
ATOM 3527 O O . ASN A 1 427 ? 20.81976 -6.15661 49.46808 1.000 33.63092 444 ASN A O 1
ATOM 3532 N N . GLY A 1 428 ? 22.55691 -5.13823 48.46451 1.000 29.09657 445 GLY A N 1
ATOM 3533 C CA . GLY A 1 428 ? 23.57302 -6.02051 48.99167 1.000 32.56677 445 GLY A CA 1
ATOM 3534 C C . GLY A 1 428 ? 23.70941 -7.36872 48.30791 1.000 31.71601 445 GLY A C 1
ATOM 3535 O O . GLY A 1 428 ? 24.54019 -8.17308 48.74433 1.000 34.88751 445 GLY A O 1
ATOM 3536 N N . ARG A 1 429 ? 22.93077 -7.65079 47.26590 1.000 26.31598 446 ARG A N 1
ATOM 3537 C CA . ARG A 1 429 ? 22.91772 -8.97358 46.63671 1.000 23.79657 446 ARG A CA 1
ATOM 3538 C C . ARG A 1 429 ? 23.52408 -8.89062 45.24948 1.000 21.34828 446 ARG A C 1
ATOM 3539 O O . ARG A 1 429 ? 23.20340 -7.99626 44.46901 1.000 21.73274 446 ARG A O 1
ATOM 3547 N N . ASP A 1 430 ? 24.37561 -9.85807 44.94797 1.000 21.26252 447 ASP A N 1
ATOM 3548 C CA . ASP A 1 430 ? 24.98241 -9.95447 43.63002 1.000 18.79844 447 ASP A CA 1
ATOM 3549 C C . ASP A 1 430 ? 23.95896 -10.53314 42.65820 1.000 17.68214 447 ASP A C 1
ATOM 3550 O O . ASP A 1 430 ? 23.35658 -11.58603 42.93837 1.000 18.75872 447 ASP A O 1
ATOM 3555 N N . GLN A 1 431 ? 23.69528 -9.82121 41.57269 1.000 16.58495 448 GLN A N 1
ATOM 3556 C CA . GLN A 1 431 ? 22.70088 -10.23500 40.58134 1.000 17.28663 448 GLN A CA 1
ATOM 3557 C C . GLN A 1 431 ? 23.21902 -9.97479 39.17450 1.000 17.74837 448 GLN A C 1
ATOM 3558 O O . GLN A 1 431 ? 24.21506 -9.26214 38.97426 1.000 17.22517 448 GLN A O 1
ATOM 3564 N N A VAL A 1 432 ? 22.60058 -10.58101 38.17245 0.474 14.62621 449 VAL A N 1
ATOM 3565 N N B VAL A 1 432 ? 22.56770 -10.60933 38.20327 0.526 14.60861 449 VAL A N 1
ATOM 3566 C CA A VAL A 1 432 ? 22.96158 -10.22634 36.79904 0.474 14.42083 449 VAL A CA 1
ATOM 3567 C CA B VAL A 1 432 ? 22.81707 -10.36244 36.78000 0.526 15.08977 449 VAL A CA 1
ATOM 3568 C C A VAL A 1 432 ? 21.70668 -9.77778 36.05440 0.474 14.87709 449 VAL A C 1
ATOM 3569 C C B VAL A 1 432 ? 21.58533 -9.68535 36.19597 0.526 14.54929 449 VAL A C 1
ATOM 3570 O O A VAL A 1 432 ? 20.68728 -10.49639 36.01607 0.474 14.71626 449 VAL A O 1
ATOM 3571 O O B VAL A 1 432 ? 20.46765 -10.19331 36.34794 0.526 13.76987 449 VAL A O 1
ATOM 3578 N N . LEU A 1 433 ? 21.77720 -8.56692 35.50683 1.000 15.13556 450 LEU A N 1
ATOM 3579 C CA . LEU A 1 433 ? 20.69922 -8.00893 34.70025 1.000 13.71053 450 LEU A CA 1
ATOM 3580 C C . LEU A 1 433 ? 20.86919 -8.52296 33.27583 1.000 13.40199 450 LEU A C 1
ATOM 3581 O O . LEU A 1 433 ? 21.98014 -8.51074 32.73868 1.000 15.67388 450 LEU A O 1
ATOM 3586 N N . HIS A 1 434 ? 19.77680 -8.98033 32.65292 1.000 12.80589 451 HIS A N 1
ATOM 3587 C CA . HIS A 1 434 ? 19.84317 -9.47254 31.26960 1.000 12.64383 451 HIS A CA 1
ATOM 3588 C C . HIS A 1 434 ? 18.74901 -8.82140 30.46112 1.000 12.38485 451 HIS A C 1
ATOM 3589 O O . HIS A 1 434 ? 17.59438 -8.76692 30.91181 1.000 12.63643 451 HIS A O 1
ATOM 3596 N N . SER A 1 435 ? 19.07929 -8.36270 29.26353 1.000 13.54434 452 SER A N 1
ATOM 3597 C CA . SER A 1 435 ? 18.06822 -7.79496 28.37100 1.000 12.67276 452 SER A CA 1
ATOM 3598 C C . SER A 1 435 ? 17.77328 -8.80760 27.26875 1.000 12.64015 452 SER A C 1
ATOM 3599 O O . SER A 1 435 ? 18.69369 -9.44288 26.75039 1.000 13.71222 452 SER A O 1
ATOM 3602 N N . LEU A 1 436 ? 16.50185 -8.92587 26.90337 1.000 12.51629 453 LEU A N 1
ATOM 3603 C CA . LEU A 1 436 ? 16.00943 -9.74957 25.78974 1.000 11.98292 453 LEU A CA 1
ATOM 3604 C C . LEU A 1 436 ? 14.60324 -9.28692 25.45467 1.000 13.02462 453 LEU A C 1
ATOM 3605 O O . LEU A 1 436 ? 13.90313 -8.74942 26.33370 1.000 13.78855 453 LEU A O 1
ATOM 3610 N N . PRO A 1 437 ? 14.10261 -9.53270 24.23240 1.000 12.66432 454 PRO A N 1
ATOM 3611 C CA . PRO A 1 437 ? 12.65475 -9.34783 24.02325 1.000 14.43585 454 PRO A CA 1
ATOM 3612 C C . PRO A 1 437 ? 11.88817 -10.39651 24.82441 1.000 13.34269 454 PRO A C 1
ATOM 3613 O O . PRO A 1 437 ? 12.29736 -11.57446 24.91879 1.000 14.97591 454 PRO A O 1
ATOM 3617 N N . LEU A 1 438 ? 10.71760 -9.99542 25.33127 1.000 14.51521 455 LEU A N 1
ATOM 3618 C CA . LEU A 1 438 ? 9.85749 -10.90943 26.09134 1.000 17.22317 455 LEU A CA 1
ATOM 3619 C C . LEU A 1 438 ? 9.10789 -11.85494 25.16991 1.000 18.16712 455 LEU A C 1
ATOM 3620 O O . LEU A 1 438 ? 8.89037 -13.02414 25.51967 1.000 17.53186 455 LEU A O 1
ATOM 3625 N N . GLY A 1 439 ? 8.70276 -11.38219 23.98414 1.000 17.21082 456 GLY A N 1
ATOM 3626 C CA . GLY A 1 439 ? 7.93376 -12.22883 23.11920 1.000 18.72159 456 GLY A CA 1
ATOM 3627 C C . GLY A 1 439 ? 6.56574 -12.40653 23.71878 1.000 22.92226 456 GLY A C 1
ATOM 3628 O O . GLY A 1 439 ? 5.90104 -11.43065 24.06623 1.000 27.92410 456 GLY A O 1
ATOM 3629 N N . PRO A 1 440 ? 6.10960 -13.62183 23.81555 1.000 23.66066 457 PRO A N 1
ATOM 3630 C CA . PRO A 1 440 ? 6.80887 -14.87965 23.53789 1.000 24.14500 457 PRO A CA 1
ATOM 3631 C C . PRO A 1 440 ? 6.94720 -15.18845 22.07400 1.000 22.62848 457 PRO A C 1
ATOM 3632 O O . PRO A 1 440 ? 6.09265 -14.83116 21.27179 1.000 23.26247 457 PRO A O 1
ATOM 3636 N N . ASP A 1 441 ? 8.04787 -15.84893 21.70164 1.000 19.49424 458 ASP A N 1
ATOM 3637 C CA . ASP A 1 441 ? 8.17130 -16.35987 20.33366 1.000 20.34527 458 ASP A CA 1
ATOM 3638 C C . ASP A 1 441 ? 8.10674 -15.25834 19.26674 1.000 25.37280 458 ASP A C 1
ATOM 3639 O O . ASP A 1 441 ? 7.60477 -15.48347 18.15343 1.000 26.63180 458 ASP A O 1
ATOM 3644 N N . GLY A 1 442 ? 8.61827 -14.08522 19.58945 1.000 22.62635 459 GLY A N 1
ATOM 3645 C CA . GLY A 1 442 ? 8.74578 -13.02471 18.60097 1.000 19.98150 459 GLY A CA 1
ATOM 3646 C C . GLY A 1 442 ? 9.50313 -11.87290 19.20414 1.000 17.67105 459 GLY A C 1
ATOM 3647 O O . GLY A 1 442 ? 9.77600 -11.84049 20.41843 1.000 18.91524 459 GLY A O 1
ATOM 3648 N N . ARG A 1 443 ? 9.89836 -10.93932 18.33167 1.000 16.87925 460 ARG A N 1
ATOM 3649 C CA . ARG A 1 443 ? 10.73224 -9.83064 18.79543 1.000 17.36865 460 ARG A CA 1
ATOM 3650 C C . ARG A 1 443 ? 9.83239 -8.67128 19.18787 1.000 17.93296 460 ARG A C 1
ATOM 3651 O O . ARG A 1 443 ? 9.60460 -7.71721 18.42481 1.000 17.75657 460 ARG A O 1
ATOM 3659 N N A ARG A 1 444 ? 9.30194 -8.76521 20.41543 0.463 15.61359 461 ARG A N 1
ATOM 3660 N N B ARG A 1 444 ? 9.22627 -8.81807 20.36963 0.537 15.48237 461 ARG A N 1
ATOM 3661 C CA A ARG A 1 444 ? 8.30954 -7.81024 20.90934 0.463 16.55265 461 ARG A CA 1
ATOM 3662 C CA B ARG A 1 444 ? 8.29364 -7.83028 20.90848 0.537 16.63525 461 ARG A CA 1
ATOM 3663 C C A ARG A 1 444 ? 8.46049 -7.65708 22.41531 0.463 15.40036 461 ARG A C 1
ATOM 3664 C C B ARG A 1 444 ? 8.64586 -7.62425 22.37263 0.537 15.09806 461 ARG A C 1
ATOM 3665 O O A ARG A 1 444 ? 8.66086 -8.63595 23.14465 0.463 17.07177 461 ARG A O 1
ATOM 3666 O O B ARG A 1 444 ? 9.20402 -8.52012 23.01845 0.537 14.64516 461 ARG A O 1
ATOM 3681 N N . ASP A 1 445 ? 8.36020 -6.41113 22.85936 1.000 15.14603 462 ASP A N 1
ATOM 3682 C CA . ASP A 1 445 ? 8.40609 -6.05273 24.27977 1.000 14.72371 462 ASP A CA 1
ATOM 3683 C C . ASP A 1 445 ? 9.79842 -6.19392 24.86602 1.000 14.43292 462 ASP A C 1
ATOM 3684 O O . ASP A 1 445 ? 10.13181 -7.18803 25.54174 1.000 15.15196 462 ASP A O 1
ATOM 3689 N N . GLY A 1 446 ? 10.65077 -5.19323 24.61737 1.000 13.11944 463 GLY A N 1
ATOM 3690 C CA . GLY A 1 446 ? 12.03748 -5.23337 25.07788 1.000 13.23294 463 GLY A CA 1
ATOM 3691 C C . GLY A 1 446 ? 12.06101 -5.23126 26.59949 1.000 13.70193 463 GLY A C 1
ATOM 3692 O O . GLY A 1 446 ? 11.47451 -4.31548 27.22892 1.000 14.01430 463 GLY A O 1
ATOM 3693 N N . ALA A 1 447 ? 12.65191 -6.26144 27.20134 1.000 12.21666 464 ALA A N 1
ATOM 3694 C CA . ALA A 1 447 ? 12.56190 -6.45044 28.65829 1.000 13.67454 464 ALA A CA 1
ATOM 3695 C C . ALA A 1 447 ? 13.94262 -6.59722 29.27163 1.000 12.39600 464 ALA A C 1
ATOM 3696 O O . ALA A 1 447 ? 14.94866 -6.90586 28.58776 1.000 12.73897 464 ALA A O 1
ATOM 3698 N N . VAL A 1 448 ? 13.96014 -6.41359 30.59600 1.000 12.40495 465 VAL A N 1
ATOM 3699 C CA . VAL A 1 448 ? 15.09628 -6.80856 31.41485 1.000 13.38169 465 VAL A CA 1
ATOM 3700 C C . VAL A 1 448 ? 14.61247 -7.72522 32.52677 1.000 14.07076 465 VAL A C 1
ATOM 3701 O O . VAL A 1 448 ? 13.47413 -7.63755 33.02176 1.000 14.10888 465 VAL A O 1
ATOM 3705 N N . TYR A 1 449 ? 15.54730 -8.58559 32.98434 1.000 13.59401 466 TYR A N 1
ATOM 3706 C CA . TYR A 1 449 ? 15.29033 -9.49076 34.10410 1.000 12.80952 466 TYR A CA 1
ATOM 3707 C C . TYR A 1 449 ? 16.50769 -9.40995 35.02002 1.000 13.87962 466 TYR A C 1
ATOM 3708 O O . TYR A 1 449 ? 17.62144 -9.15307 34.55053 1.000 15.01935 466 TYR A O 1
ATOM 3717 N N . LEU A 1 450 ? 16.31424 -9.70901 36.29930 1.000 14.29562 467 LEU A N 1
ATOM 3718 C CA . LEU A 1 450 ? 17.40677 -9.86435 37.27656 1.000 14.73654 467 LEU A CA 1
ATOM 3719 C C . LEU A 1 450 ? 17.49517 -11.32455 37.72453 1.000 15.87057 467 LEU A C 1
ATOM 3720 O O . LEU A 1 450 ? 16.49227 -11.89707 38.15931 1.000 18.41028 467 LEU A O 1
ATOM 3725 N N . PHE A 1 451 ? 18.68906 -11.91494 37.63289 1.000 14.77543 468 PHE A N 1
ATOM 3726 C CA . PHE A 1 451 ? 18.94798 -13.22949 38.19940 1.000 13.82585 468 PHE A CA 1
ATOM 3727 C C . PHE A 1 451 ? 19.66664 -13.05660 39.50910 1.000 17.50319 468 PHE A C 1
ATOM 3728 O O . PHE A 1 451 ? 20.69804 -12.38173 39.56175 1.000 16.53212 468 PHE A O 1
ATOM 3736 N N . ASP A 1 452 ? 19.12909 -13.66871 40.54670 1.000 16.73078 469 ASP A N 1
ATOM 3737 C CA . ASP A 1 452 ? 19.77124 -13.60560 41.86878 1.000 15.49849 469 ASP A CA 1
ATOM 3738 C C . ASP A 1 452 ? 20.71596 -14.78958 42.02526 1.000 21.17232 469 ASP A C 1
ATOM 3739 O O . ASP A 1 452 ? 20.28233 -15.93935 41.99661 1.000 18.29452 469 ASP A O 1
ATOM 3744 N N . HIS A 1 453 ? 22.01964 -14.50513 42.11042 1.000 19.59857 470 HIS A N 1
ATOM 3745 C CA . HIS A 1 453 ? 23.03793 -15.55214 42.15601 1.000 22.96379 470 HIS A CA 1
ATOM 3746 C C . HIS A 1 453 ? 22.82553 -16.52600 43.30248 1.000 21.38873 470 HIS A C 1
ATOM 3747 O O . HIS A 1 453 ? 23.07393 -17.73128 43.15355 1.000 23.37339 470 HIS A O 1
ATOM 3754 N N . VAL A 1 454 ? 22.43779 -16.02370 44.46624 1.000 17.58306 471 VAL A N 1
ATOM 3755 C CA . VAL A 1 454 ? 22.40290 -16.89180 45.65774 1.000 18.72196 471 VAL A CA 1
ATOM 3756 C C . VAL A 1 454 ? 21.16026 -17.78448 45.65904 1.000 21.70331 471 VAL A C 1
ATOM 3757 O O . VAL A 1 454 ? 21.24635 -18.96966 46.00265 1.000 23.45415 471 VAL A O 1
ATOM 3761 N N . SER A 1 455 ? 19.98840 -17.23364 45.26768 1.000 22.32726 472 SER A N 1
ATOM 3762 C CA . SER A 1 455 ? 18.78356 -18.05494 45.19582 1.000 23.37155 472 SER A CA 1
ATOM 3763 C C . SER A 1 455 ? 18.68752 -18.83362 43.88768 1.000 24.83422 472 SER A C 1
ATOM 3764 O O . SER A 1 455 ? 17.93978 -19.81619 43.81145 1.000 24.19894 472 SER A O 1
ATOM 3767 N N . GLY A 1 456 ? 19.45337 -18.45763 42.87609 1.000 18.46828 473 GLY A N 1
ATOM 3768 C CA . GLY A 1 456 ? 19.35441 -19.14397 41.59901 1.000 21.14442 473 GLY A CA 1
ATOM 3769 C C . GLY A 1 456 ? 18.06069 -18.91665 40.85087 1.000 20.75830 473 GLY A C 1
ATOM 3770 O O . GLY A 1 456 ? 17.66485 -19.77393 40.05519 1.000 25.13025 473 GLY A O 1
ATOM 3771 N N . ARG A 1 457 ? 17.40815 -17.77754 41.05117 1.000 20.63921 474 ARG A N 1
ATOM 3772 C CA . ARG A 1 457 ? 16.07874 -17.53058 40.47541 1.000 22.03308 474 ARG A CA 1
ATOM 3773 C C . ARG A 1 457 ? 16.07522 -16.22369 39.69731 1.000 22.39454 474 ARG A C 1
ATOM 3774 O O . ARG A 1 457 ? 16.72429 -15.24003 40.09912 1.000 19.83872 474 ARG A O 1
ATOM 3780 N N . TRP A 1 458 ? 15.32722 -16.21238 38.58805 1.000 17.88396 475 TRP A N 1
ATOM 3781 C CA . TRP A 1 458 ? 15.07284 -14.99680 37.82612 1.000 17.72116 475 TRP A CA 1
ATOM 3782 C C . TRP A 1 458 ? 13.84207 -14.23389 38.30810 1.000 18.27118 475 TRP A C 1
ATOM 3783 O O . TRP A 1 458 ? 12.83175 -14.81463 38.75681 1.000 18.79535 475 TRP A O 1
ATOM 3794 N N . SER A 1 459 ? 13.92693 -12.89949 38.22404 1.000 17.31568 476 SER A N 1
ATOM 3795 C CA . SER A 1 459 ? 12.75979 -12.06335 38.46695 1.000 16.60737 476 SER A CA 1
ATOM 3796 C C . SER A 1 459 ? 11.74718 -12.20926 37.33605 1.000 18.37810 476 SER A C 1
ATOM 3797 O O . SER A 1 459 ? 12.03220 -12.71359 36.24680 1.000 17.74531 476 SER A O 1
ATOM 3800 N N . ALA A 1 460 ? 10.53486 -11.72338 37.60317 1.000 17.77310 477 ALA A N 1
ATOM 3801 C CA . ALA A 1 460 ? 9.64586 -11.42768 36.48562 1.000 17.36725 477 ALA A CA 1
ATOM 3802 C C . ALA A 1 460 ? 10.29759 -10.37862 35.58181 1.000 18.83551 477 ALA A C 1
ATOM 3803 O O . ALA A 1 460 ? 11.08584 -9.54475 36.03404 1.000 18.67251 477 ALA A O 1
ATOM 3805 N N . PRO A 1 461 ? 9.96856 -10.37801 34.30516 1.000 16.36309 478 PRO A N 1
ATOM 3806 C CA . PRO A 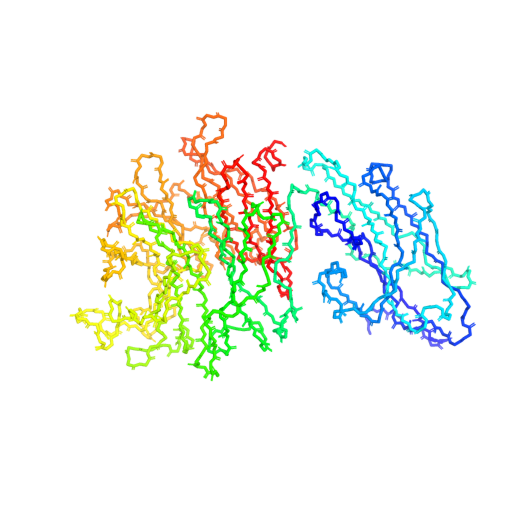1 461 ? 10.50783 -9.36599 33.40418 1.000 16.89393 478 PRO A CA 1
ATOM 3807 C C . PRO A 1 461 ? 9.86604 -8.03483 33.68174 1.000 13.47877 478 PRO A C 1
ATOM 3808 O O . PRO A 1 461 ? 8.72596 -7.96822 34.14582 1.000 17.20386 478 PRO A O 1
ATOM 3812 N N A VAL A 1 462 ? 10.62759 -6.98778 33.38601 0.830 15.65190 479 VAL A N 1
ATOM 3813 N N B VAL A 1 462 ? 10.58728 -6.96415 33.37161 0.170 15.77737 479 VAL A N 1
ATOM 3814 C CA A VAL A 1 462 ? 10.12237 -5.61317 33.29298 0.830 14.46357 479 VAL A CA 1
ATOM 3815 C CA B VAL A 1 462 ? 9.99388 -5.63216 33.31119 0.170 14.78886 479 VAL A CA 1
ATOM 3816 C C A VAL A 1 462 ? 10.27298 -5.15075 31.85130 0.830 13.59456 479 VAL A C 1
ATOM 3817 C C B VAL A 1 462 ? 10.24131 -5.08265 31.91391 0.170 13.76625 479 VAL A C 1
ATOM 3818 O O A VAL A 1 462 ? 11.37963 -5.18684 31.28795 0.830 13.64587 479 VAL A O 1
ATOM 3819 O O B VAL A 1 462 ? 11.39020 -5.00464 31.45456 0.170 14.85826 479 VAL A O 1
ATOM 3826 N N . VAL A 1 463 ? 9.15816 -4.73140 31.23094 1.000 15.89480 480 VAL A N 1
ATOM 3827 C CA . VAL A 1 463 ? 9.21508 -4.26857 29.84046 1.000 14.20554 480 VAL A CA 1
ATOM 3828 C C . VAL A 1 463 ? 9.66869 -2.81424 29.82823 1.000 13.24024 480 VAL A C 1
ATOM 3829 O O . VAL A 1 463 ? 8.98176 -1.94487 30.38035 1.000 18.34848 480 VAL A O 1
ATOM 3833 N N . VAL A 1 464 ? 10.82150 -2.58019 29.23347 1.000 13.58911 481 VAL A N 1
ATOM 3834 C CA . VAL A 1 464 ? 11.37866 -1.23437 29.11656 1.000 14.96706 481 VAL A CA 1
ATOM 3835 C C . VAL A 1 464 ? 10.73013 -0.50768 27.95103 1.000 15.39134 481 VAL A C 1
ATOM 3836 O O . VAL A 1 464 ? 10.37088 0.66256 28.06342 1.000 16.14995 481 VAL A O 1
ATOM 3840 N N . ASN A 1 465 ? 10.49635 -1.20183 26.84903 1.000 15.87444 482 ASN A N 1
ATOM 3841 C CA . ASN A 1 465 ? 9.95670 -0.56873 25.63808 1.000 13.44231 482 ASN A CA 1
ATOM 3842 C C . ASN A 1 465 ? 9.00780 -1.56675 25.02855 1.000 15.24230 482 ASN A C 1
ATOM 3843 O O . ASN A 1 465 ? 9.42519 -2.62003 24.49985 1.000 16.24133 482 ASN A O 1
ATOM 3848 N N . SER A 1 466 ? 7.72772 -1.26089 25.09496 1.000 16.81212 483 SER A N 1
ATOM 3849 C CA . SER A 1 466 ? 6.71739 -2.13482 24.50987 1.000 16.00852 483 SER A CA 1
ATOM 3850 C C . SER A 1 466 ? 6.77067 -1.99703 22.99424 1.000 16.43718 483 SER A C 1
ATOM 3851 O O . SER A 1 466 ? 7.34694 -1.05380 22.45630 1.000 18.80023 483 SER A O 1
ATOM 3854 N N . GLY A 1 467 ? 6.18153 -2.97522 22.30841 1.000 16.22957 484 GLY A N 1
ATOM 3855 C CA . GLY A 1 467 ? 6.10237 -2.96039 20.84678 1.000 15.57386 484 GLY A CA 1
ATOM 3856 C C . GLY A 1 467 ? 7.24865 -3.77554 20.27120 1.000 16.27268 484 GLY A C 1
ATOM 3857 O O . GLY A 1 467 ? 7.91826 -4.53315 20.97540 1.000 19.27178 484 GLY A O 1
ATOM 3858 N N A SER A 1 468 ? 7.44690 -3.62840 18.96570 0.780 15.72738 485 SER A N 1
ATOM 3859 N N B SER A 1 468 ? 7.45689 -3.62586 18.96749 0.220 15.95694 485 SER A N 1
ATOM 3860 C CA A SER A 1 468 ? 8.53221 -4.38175 18.31796 0.780 15.99877 485 SER A CA 1
ATOM 3861 C CA B SER A 1 468 ? 8.52941 -4.37365 18.31652 0.220 16.18395 485 SER A CA 1
ATOM 3862 C C A SER A 1 468 ? 9.86906 -4.01579 18.94275 0.780 14.73444 485 SER A C 1
ATOM 3863 C C B SER A 1 468 ? 9.86973 -4.02217 18.94563 0.220 14.75850 485 SER A C 1
ATOM 3864 O O A SER A 1 468 ? 10.22746 -2.83274 19.08686 0.780 14.54397 485 SER A O 1
ATOM 3865 O O B SER A 1 468 ? 10.22626 -2.84517 19.07729 0.220 14.60331 485 SER A O 1
ATOM 3870 N N . SER A 1 469 ? 10.61362 -5.05232 19.34946 1.000 13.71546 486 SER A N 1
ATOM 3871 C CA . SER A 1 469 ? 11.88541 -4.83858 20.04226 1.000 13.29756 486 SER A CA 1
ATOM 3872 C C . SER A 1 469 ? 12.83061 -6.00406 19.74613 1.000 13.98231 486 SER A C 1
ATOM 3873 O O . SER A 1 469 ? 12.40185 -7.15500 19.73173 1.000 15.22593 486 SER A O 1
ATOM 3876 N N . ALA A 1 470 ? 14.09550 -5.69202 19.41039 1.000 12.00567 487 ALA A N 1
ATOM 3877 C CA . ALA A 1 470 ? 15.01662 -6.76428 18.97122 1.000 12.45599 487 ALA A CA 1
ATOM 3878 C C . ALA A 1 470 ? 16.32333 -6.67336 19.73620 1.000 13.02980 487 ALA A C 1
ATOM 3879 O O . ALA A 1 470 ? 16.33579 -6.82042 20.95866 1.000 13.07687 487 ALA A O 1
ATOM 3881 N N . TYR A 1 471 ? 17.44125 -6.45018 19.03756 1.000 12.17205 488 TYR A N 1
ATOM 3882 C CA . TYR A 1 471 ? 18.73452 -6.52891 19.73753 1.000 11.28719 488 TYR A CA 1
ATOM 3883 C C . TYR A 1 471 ? 18.86522 -5.41718 20.76174 1.000 14.52461 488 TYR A C 1
ATOM 3884 O O . TYR A 1 471 ? 18.33281 -4.30614 20.59121 1.000 13.06713 488 TYR A O 1
ATOM 3893 N N . SER A 1 472 ? 19.59839 -5.71308 21.84995 1.000 12.43460 489 SER A N 1
ATOM 3894 C CA . SER A 1 472 ? 19.86545 -4.69808 22.86155 1.000 11.98318 489 SER A CA 1
ATOM 3895 C C . SER A 1 472 ? 21.28968 -4.88369 23.37863 1.000 12.23188 489 SER A C 1
ATOM 3896 O O . SER A 1 472 ? 21.85443 -5.98497 23.37608 1.000 13.85992 489 SER A O 1
ATOM 3899 N N . ASP A 1 473 ? 21.89226 -3.73496 23.77049 1.000 11.99952 490 ASP A N 1
ATOM 3900 C CA . ASP A 1 473 ? 23.18988 -3.73055 24.48193 1.000 11.78752 490 ASP A CA 1
ATOM 3901 C C . ASP A 1 473 ? 23.02115 -2.85601 25.71220 1.000 13.00425 490 ASP A C 1
ATOM 3902 O O . ASP A 1 473 ? 22.10144 -2.02039 25.76675 1.000 14.03685 490 ASP A O 1
ATOM 3907 N N . MET A 1 474 ? 23.88357 -3.05864 26.72057 1.000 11.34540 491 MET A N 1
ATOM 3908 C CA . MET A 1 474 ? 23.69662 -2.29482 27.94046 1.000 13.36743 491 MET A CA 1
ATOM 3909 C C . MET A 1 474 ? 25.07145 -2.00489 28.53405 1.000 15.45276 491 MET A C 1
ATOM 3910 O O . MET A 1 474 ? 26.01987 -2.80343 28.43134 1.000 13.85879 491 MET A O 1
ATOM 3915 N N . THR A 1 475 ? 25.18392 -0.84447 29.17619 1.000 13.91751 492 THR A N 1
ATOM 3916 C CA . THR A 1 475 ? 26.40613 -0.51165 29.90617 1.000 13.93813 492 THR A CA 1
ATOM 3917 C C . THR A 1 475 ? 26.03323 0.14989 31.23537 1.000 16.64915 492 THR A C 1
ATOM 3918 O O . THR A 1 475 ? 24.92896 0.64724 31.39805 1.000 16.48128 492 THR A O 1
ATOM 3922 N N A LEU A 1 476 ? 27.01488 0.26957 32.14896 0.573 17.41017 493 LEU A N 1
ATOM 3923 N N B LEU A 1 476 ? 26.89370 -0.00951 32.23134 0.427 16.91114 493 LEU A N 1
ATOM 3924 C CA A LEU A 1 476 ? 26.84001 0.90626 33.45301 0.573 19.10759 493 LEU A CA 1
ATOM 3925 C CA B LEU A 1 476 ? 26.77299 0.79168 33.43274 0.427 19.33588 493 LEU A CA 1
ATOM 3926 C C A LEU A 1 476 ? 27.58062 2.23339 33.41148 0.573 20.03558 493 LEU A C 1
ATOM 3927 C C B LEU A 1 476 ? 27.38857 2.13897 33.12659 0.427 21.01863 493 LEU A C 1
ATOM 3928 O O A LEU A 1 476 ? 28.81233 2.25674 33.25283 0.573 18.37313 493 LEU A O 1
ATOM 3929 O O B LEU A 1 476 ? 28.24645 2.25604 32.24278 0.427 23.34666 493 LEU A O 1
ATOM 3938 N N A LEU A 1 477 ? 26.85355 3.33742 33.54909 0.573 19.53821 494 LEU A N 1
ATOM 3939 N N B LEU A 1 477 ? 26.91164 3.16458 33.81596 0.427 20.00061 494 LEU A N 1
ATOM 3940 C CA A LEU A 1 477 ? 27.52693 4.62319 33.64586 0.573 20.56599 494 LEU A CA 1
ATOM 3941 C CA B LEU A 1 477 ? 27.47007 4.50597 33.73779 0.427 20.10340 494 LEU A CA 1
ATOM 3942 C C A LEU A 1 477 ? 28.16684 4.79782 35.02439 0.573 22.26956 494 LEU A C 1
ATOM 3943 C C B LEU A 1 477 ? 28.10457 4.83277 35.09105 0.427 22.39202 494 LEU A C 1
ATOM 3944 O O A LEU A 1 477 ? 27.88311 4.06864 35.99053 0.573 23.28284 494 LEU A O 1
ATOM 3945 O O B LEU A 1 477 ? 27.78911 4.19627 36.10488 0.427 22.42215 494 LEU A O 1
ATOM 3954 N N . ALA A 1 478 ? 29.03069 5.80346 35.11287 1.000 25.96214 495 ALA A N 1
ATOM 3955 C CA . ALA A 1 478 ? 29.86949 5.97374 36.28443 1.000 26.39966 495 ALA A CA 1
ATOM 3956 C C . ALA A 1 478 ? 29.03209 6.31316 37.49565 1.000 28.48839 495 ALA A C 1
ATOM 3957 O O . ALA A 1 478 ? 29.34422 5.86943 38.61010 1.000 34.84645 495 ALA A O 1
ATOM 3959 N N . ASP A 1 479 ? 27.93009 7.03507 37.28338 1.000 26.48485 496 ASP A N 1
ATOM 3960 C CA . ASP A 1 479 ? 27.10869 7.51200 38.40016 1.000 31.54286 496 ASP A CA 1
ATOM 3961 C C . ASP A 1 479 ? 26.05107 6.50156 38.81735 1.000 31.56459 496 ASP A C 1
ATOM 3962 O O . ASP A 1 479 ? 25.12712 6.87870 39.55308 1.000 42.50966 496 ASP A O 1
ATOM 3967 N N . GLY A 1 480 ? 26.10247 5.27321 38.26800 1.000 29.83440 497 GLY A N 1
ATOM 3968 C CA . GLY A 1 480 ? 25.23010 4.17757 38.63617 1.000 28.56810 497 GLY A CA 1
ATOM 3969 C C . GLY A 1 480 ? 24.05930 3.95310 37.70291 1.000 32.87651 497 GLY A C 1
ATOM 3970 O O . GLY A 1 480 ? 23.35145 2.94808 37.84152 1.000 37.51041 497 GLY A O 1
ATOM 3971 N N A THR A 1 481 ? 23.83505 4.86307 36.76941 0.562 25.06561 498 THR A N 1
ATOM 3972 N N B THR A 1 481 ? 23.84099 4.84150 36.74640 0.438 25.04125 498 THR A N 1
ATOM 3973 C CA A THR A 1 481 ? 22.79350 4.69031 35.77606 0.562 19.22924 498 THR A CA 1
ATOM 3974 C CA B THR A 1 481 ? 22.73787 4.62496 35.83372 0.438 19.30244 498 THR A CA 1
ATOM 3975 C C A THR A 1 481 ? 23.12114 3.52130 34.84700 0.562 23.77161 498 THR A C 1
ATOM 3976 C C B THR A 1 481 ? 23.10151 3.58743 34.78200 0.438 23.78985 498 THR A C 1
ATOM 3977 O O A THR A 1 481 ? 24.28820 3.18594 34.60669 0.562 25.33262 498 THR A O 1
ATOM 3978 O O B THR A 1 481 ? 24.26887 3.40161 34.41009 0.438 24.52656 498 THR A O 1
ATOM 3985 N N . ILE A 1 482 ? 22.08820 2.91437 34.29922 1.000 17.65677 499 ILE A N 1
ATOM 3986 C CA . ILE A 1 482 ? 22.23356 1.92635 33.24828 1.000 16.22130 499 ILE A CA 1
ATOM 3987 C C . ILE A 1 482 ? 21.85641 2.57309 31.93223 1.000 16.92154 499 ILE A C 1
ATOM 3988 O O . ILE A 1 482 ? 20.84733 3.29060 31.84779 1.000 16.15583 499 ILE A O 1
ATOM 3993 N N . GLY A 1 483 ? 22.69412 2.37645 30.91030 1.000 14.82731 500 GLY A N 1
ATOM 3994 C CA . GLY A 1 483 ? 22.37832 2.78008 29.53292 1.000 14.06164 500 GLY A CA 1
ATOM 3995 C C . GLY A 1 483 ? 21.97904 1.56300 28.72638 1.000 17.68121 500 GLY A C 1
ATOM 3996 O O . GLY A 1 483 ? 22.70617 0.56381 28.67912 1.000 17.12181 500 GLY A O 1
ATOM 3997 N N . TYR A 1 484 ? 20.82067 1.62538 28.13852 1.000 12.77567 501 TYR A N 1
ATOM 3998 C CA . TYR A 1 484 ? 20.19808 0.49262 27.47842 1.000 12.33399 501 TYR A CA 1
ATOM 3999 C C . TYR A 1 484 ? 19.94730 0.92789 26.03419 1.000 11.18525 501 TYR A C 1
ATOM 4000 O O . TYR A 1 484 ? 19.23872 1.92718 25.80981 1.000 13.58377 501 TYR A O 1
ATOM 4009 N N . PHE A 1 485 ? 20.57265 0.25049 25.06229 1.000 12.80915 502 PHE A N 1
ATOM 4010 C CA . PHE A 1 485 ? 20.59165 0.69612 23.65341 1.000 10.17030 502 PHE A CA 1
ATOM 4011 C C . PHE A 1 485 ? 19.88495 -0.39547 22.86028 1.000 13.10145 502 PHE A C 1
ATOM 4012 O O . PHE A 1 485 ? 20.38514 -1.50376 22.78139 1.000 13.12076 502 PHE A O 1
ATOM 4020 N N . VAL A 1 486 ? 18.69258 -0.10103 22.31439 1.000 11.93889 503 VAL A N 1
ATOM 4021 C CA . VAL A 1 486 ? 17.78027 -1.13905 21.85315 1.000 9.56163 503 VAL A CA 1
ATOM 4022 C C . VAL A 1 486 ? 17.25979 -0.80657 20.45456 1.000 11.60153 503 VAL A C 1
ATOM 4023 O O . VAL A 1 486 ? 17.13466 0.36730 20.06874 1.000 13.19069 503 VAL A O 1
ATOM 4027 N N . GLU A 1 487 ? 16.93187 -1.86810 19.69729 1.000 11.27658 504 GLU A N 1
ATOM 4028 C CA . GLU A 1 487 ? 16.24999 -1.76520 18.40673 1.000 11.99998 504 GLU A CA 1
ATOM 4029 C C . GLU A 1 487 ? 14.74925 -1.64913 18.64362 1.000 12.22292 504 GLU A C 1
ATOM 4030 O O . GLU A 1 487 ? 14.10048 -2.66029 18.91391 1.000 12.46072 504 GLU A O 1
ATOM 4036 N N . GLU A 1 488 ? 14.16196 -0.46946 18.44902 1.000 12.25934 505 GLU A N 1
ATOM 4037 C CA . GLU A 1 488 ? 12.71130 -0.27266 18.59771 1.000 13.35411 505 GLU A CA 1
ATOM 4038 C C . GLU A 1 488 ? 12.06132 -0.21737 17.23620 1.000 15.01650 505 GLU A C 1
ATOM 4039 O O . GLU A 1 488 ? 12.49115 0.54468 16.36053 1.000 14.93899 505 GLU A O 1
ATOM 4045 N N . GLY A 1 489 ? 10.93562 -0.89107 17.09219 1.000 13.26949 506 GLY A N 1
ATOM 4046 C CA . GLY A 1 489 ? 10.06648 -0.68110 15.93767 1.000 13.60177 506 GLY A CA 1
ATOM 4047 C C . GLY A 1 489 ? 10.28006 -1.73405 14.84122 1.000 14.91165 506 GLY A C 1
ATOM 4048 O O . GLY A 1 489 ? 11.30991 -2.42955 14.77859 1.000 16.37108 506 GLY A O 1
ATOM 4049 N N A ASP A 1 490 ? 9.29538 -1.85507 13.95123 0.446 16.68287 507 ASP A N 1
ATOM 4050 N N B ASP A 1 490 ? 9.33035 -1.79395 13.91309 0.554 16.45879 507 ASP A N 1
ATOM 4051 C CA A ASP A 1 490 ? 9.45905 -2.78330 12.83287 0.446 17.23252 507 ASP A CA 1
ATOM 4052 C CA B ASP A 1 490 ? 9.47292 -2.75209 12.82037 0.554 17.20660 507 ASP A CA 1
ATOM 4053 C C A ASP A 1 490 ? 10.52802 -2.27692 11.87915 0.446 18.35992 507 ASP A C 1
ATOM 4054 C C B ASP A 1 490 ? 10.47548 -2.24808 11.79285 0.554 18.22544 507 ASP A C 1
ATOM 4055 O O A ASP A 1 490 ? 11.45265 -3.02078 11.50646 0.446 18.83723 507 ASP A O 1
ATOM 4056 O O B ASP A 1 490 ? 11.31405 -3.01778 11.29425 0.554 20.07387 507 ASP A O 1
ATOM 4065 N N A GLU A 1 491 ? 10.40677 -1.02332 11.46893 0.578 18.25970 508 GLU A N 1
ATOM 4066 N N B GLU A 1 491 ? 10.38226 -0.97447 11.44535 0.422 18.46697 508 GLU A N 1
ATOM 4067 C CA A GLU A 1 491 ? 11.49493 -0.31130 10.80340 0.578 18.73783 508 GLU A CA 1
ATOM 4068 C CA B GLU A 1 491 ? 11.48227 -0.26274 10.80381 0.422 18.83058 508 GLU A CA 1
ATOM 4069 C C A GLU A 1 491 ? 12.31373 0.32402 11.91353 0.578 16.04556 508 GLU A C 1
ATOM 4070 C C B GLU A 1 491 ? 12.30215 0.32829 11.93802 0.422 16.00189 508 GLU A C 1
ATOM 4071 O O A GLU A 1 491 ? 11.86963 1.28400 12.54226 0.578 17.49581 508 GLU A O 1
ATOM 4072 O O B GLU A 1 491 ? 11.84198 1.23669 12.62855 0.422 17.45099 508 GLU A O 1
ATOM 4083 N N . ILE A 1 492 ? 13.47760 -0.22140 12.17335 1.000 13.09400 509 ILE A N 1
ATOM 4084 C CA . ILE A 1 492 ? 14.15582 -0.01947 13.44193 1.000 13.66380 509 ILE A CA 1
ATOM 4085 C C . ILE A 1 492 ? 14.78236 1.36208 13.56336 1.000 13.78867 509 ILE A C 1
ATOM 4086 O O . ILE A 1 492 ? 15.45575 1.85892 12.65024 1.000 13.96610 509 ILE A O 1
ATOM 4091 N N . SER A 1 493 ? 14.61270 1.94726 14.75729 1.000 13.13814 510 SER A N 1
ATOM 4092 C CA . SER A 1 493 ? 15.49578 2.99378 15.26504 1.000 11.91094 510 SER A CA 1
ATOM 4093 C C . SER A 1 493 ? 16.23102 2.47049 16.48552 1.000 12.95945 510 SER A C 1
ATOM 4094 O O . SER A 1 493 ? 15.77604 1.57046 17.20916 1.000 13.57130 510 SER A O 1
ATOM 4097 N N . LEU A 1 494 ? 17.45241 2.97870 16.65721 1.000 11.88088 511 LEU A N 1
ATOM 4098 C CA . LEU A 1 494 ? 18.30445 2.55408 17.77400 1.000 10.74827 511 LEU A CA 1
ATOM 4099 C C . LEU A 1 494 ? 18.22011 3.61735 18.86090 1.000 13.08433 511 LEU A C 1
ATOM 4100 O O . LEU A 1 494 ? 18.54217 4.79146 18.62378 1.000 13.61368 511 LEU A O 1
ATOM 4105 N N . VAL A 1 495 ? 17.70722 3.18663 20.01144 1.000 11.26039 512 VAL A N 1
ATOM 4106 C CA . VAL A 1 495 ? 17.23799 4.11585 21.05213 1.000 11.30513 512 VAL A CA 1
ATOM 4107 C C . VAL A 1 495 ? 18.03057 3.87462 22.30810 1.000 11.71833 512 VAL A C 1
ATOM 4108 O O . VAL A 1 495 ? 18.18929 2.72085 22.72818 1.000 13.00663 512 VAL A O 1
ATOM 4112 N N . PHE A 1 496 ? 18.57451 4.95588 22.87379 1.000 11.23102 513 PHE A N 1
ATOM 4113 C CA . PHE A 1 496 ? 19.37979 4.91711 24.11087 1.000 12.06791 513 PHE A CA 1
ATOM 4114 C C . PHE A 1 496 ? 18.51061 5.39563 25.27577 1.000 12.90866 513 PHE A C 1
ATOM 4115 O O . PHE A 1 496 ? 18.07060 6.53526 25.31175 1.000 14.09423 513 PHE A O 1
ATOM 4123 N N . ILE A 1 497 ? 18.31762 4.51663 26.23807 1.000 13.61320 514 ILE A N 1
ATOM 4124 C CA . ILE A 1 497 ? 17.43030 4.75863 27.36696 1.000 12.79429 514 ILE A CA 1
ATOM 4125 C C . ILE A 1 497 ? 18.27884 4.67290 28.63242 1.000 14.39152 514 ILE A C 1
ATOM 4126 O O . ILE A 1 497 ? 19.12191 3.76939 28.73689 1.000 15.95096 514 ILE A O 1
ATOM 4131 N N . ARG A 1 498 ? 18.10975 5.63017 29.54463 1.000 13.03251 515 ARG A N 1
ATOM 4132 C CA . ARG A 1 498 ? 18.85835 5.64612 30.81841 1.000 15.25849 515 ARG A CA 1
ATOM 4133 C C . ARG A 1 498 ? 17.87631 5.49350 31.96564 1.000 15.96491 515 ARG A C 1
ATOM 4134 O O . ARG A 1 498 ? 16.84615 6.18828 32.02573 1.000 15.37849 515 ARG A O 1
ATOM 4142 N N . PHE A 1 499 ? 18.21372 4.62353 32.91525 1.000 14.79181 516 PHE A N 1
ATOM 4143 C CA . PHE A 1 499 ? 17.37065 4.44275 34.10302 1.000 14.66757 516 PHE A CA 1
ATOM 4144 C C . PHE A 1 499 ? 18.27357 3.90697 35.22092 1.000 17.56927 516 PHE A C 1
ATOM 4145 O O . PHE A 1 499 ? 19.39260 3.44385 34.94488 1.000 18.19246 516 PHE A O 1
ATOM 4153 N N . VAL A 1 500 ? 17.78606 3.92675 36.47573 1.000 15.87800 517 VAL A N 1
ATOM 4154 C CA . VAL A 1 500 ? 18.43945 3.13538 37.52762 1.000 15.15353 517 VAL A CA 1
ATOM 4155 C C . VAL A 1 500 ? 17.55183 1.93541 37.81907 1.000 17.12755 517 VAL A C 1
ATOM 4156 O O . VAL A 1 500 ? 16.35804 1.94795 37.49942 1.000 17.44012 517 VAL A O 1
ATOM 4160 N N . LEU A 1 501 ? 18.13804 0.88286 38.42754 1.000 16.31517 518 LEU A N 1
ATOM 4161 C CA . LEU A 1 501 ? 17.37715 -0.35322 38.61259 1.000 18.45079 518 LEU A CA 1
ATOM 4162 C C . LEU A 1 501 ? 16.10648 -0.12604 39.43776 1.000 17.83764 518 LEU A C 1
ATOM 4163 O O . LEU A 1 501 ? 15.06606 -0.72464 39.14378 1.000 19.12891 518 LEU A O 1
ATOM 4168 N N . ASP A 1 502 ? 16.13260 0.73355 40.44112 1.000 16.17943 519 ASP A N 1
ATOM 4169 C CA . ASP A 1 502 ? 14.93552 0.96872 41.23932 1.000 17.48330 519 ASP A CA 1
ATOM 4170 C C . ASP A 1 502 ? 13.80504 1.59515 40.42969 1.000 16.73324 519 ASP A C 1
ATOM 4171 O O . ASP A 1 502 ? 12.64836 1.47712 40.82793 1.000 21.89229 519 ASP A O 1
ATOM 4176 N N . ASP A 1 503 ? 14.10555 2.28794 39.33712 1.000 16.67376 520 ASP A N 1
ATOM 4177 C CA . ASP A 1 503 ? 13.02149 2.83057 38.50922 1.000 16.80180 520 ASP A CA 1
ATOM 4178 C C . ASP A 1 503 ? 12.20646 1.70694 37.87807 1.000 19.20936 520 ASP A C 1
ATOM 4179 O O . ASP A 1 503 ? 11.00703 1.87239 37.63515 1.000 23.29788 520 ASP A O 1
ATOM 4184 N N . LEU A 1 504 ? 12.81270 0.55407 37.67995 1.000 18.13061 521 LEU A N 1
ATOM 4185 C CA . LEU A 1 504 ? 12.19603 -0.58532 36.97901 1.000 17.69502 521 LEU A CA 1
ATOM 4186 C C . LEU A 1 504 ? 11.66939 -1.63523 37.94626 1.000 22.07034 521 LEU A C 1
ATOM 4187 O O . LEU A 1 504 ? 10.57634 -2.17935 37.73601 1.000 22.62209 521 LEU A O 1
ATOM 4192 N N . PHE A 1 505 ? 12.41142 -1.91589 39.04060 1.000 18.78406 522 PHE A N 1
ATOM 4193 C CA . PHE A 1 505 ? 12.14131 -3.03895 39.92863 1.000 18.58060 522 PHE A CA 1
ATOM 4194 C C . PHE A 1 505 ? 11.55239 -2.65658 41.27604 1.000 28.15023 522 PHE A C 1
ATOM 4195 O O . PHE A 1 505 ? 10.91717 -3.48417 41.90928 1.000 29.09225 522 PHE A O 1
ATOM 4203 N N . ASP A 1 506 ? 11.73522 -1.45170 41.72747 1.000 22.59965 523 ASP A N 1
ATOM 4204 C CA . ASP A 1 506 ? 10.92019 -0.93907 42.84133 1.000 48.16040 523 ASP A CA 1
ATOM 4205 C C . ASP A 1 506 ? 9.45705 -0.66038 42.45794 1.000 54.15181 523 ASP A C 1
ATOM 4206 O O . ASP A 1 506 ? 9.16536 0.19833 41.61503 1.000 55.63526 523 ASP A O 1
#

InterPro domains:
  IPR011040 Sialidase [PF13088] (222-499)
  IPR026856 Sialidase family [PTHR10628] (182-516)
  IPR036278 Sialidase superfamily [SSF50939] (181-522)